Protein AF-A0A972VEI9-F1 (afdb_monomer_lite)

Sequence (506 aa):
SELLLMDREGKTKSLYRLPEAWVKAGVTLHEPRPIRSRARERVIPTRRDEAQDTGRLILTDAYTGRRMEGVQQGEIKKLLVLEVLPMPVHYTGGMDPISYSGTFTLERVLGTIPVEADGSAYMELPALRSFFFVALDKDDNSVKRMQSFLSVMPGETTSCVGCHEHRTYAVKNTNQPTPLALMREPSRVTPIPGIPEVFDFPRDIQPILDKHCVTCHNYDKYEGQVILTGDRGPLFSHSYYTLTALQQIVDGRDQPISNRAPKSIGAVSSPLMHKVLTHHNDVSLSPEETNMIRYWIEAGAAYPGTYGALGSGMIGGYYENSQVLKDTTWPESKKAADAVKRRCAGCHTGERILPKTLSDERQVSFWRPDMRDPRLRLARHAVFNLTRPDKSLMLLAPLAKAAGGYGLCKLTDQAGHERPVFSDRNDPDYQAIWALCHAGQLCLDKIKRFDMPGFQPPKGYVHEMQRYGILPKESSQNQPLALDSYALDQAYWKSLWHQPSQSQHH

Radius of gyration: 27.99 Å; chains: 1; bounding box: 64×59×87 Å

pLDDT: mean 92.89, std 8.74, range [33.94, 98.81]

Structure (mmCIF, N/CA/C/O backbone):
data_AF-A0A972VEI9-F1
#
_entry.id   AF-A0A972VEI9-F1
#
loop_
_atom_site.group_PDB
_atom_site.id
_atom_site.type_symbol
_atom_site.label_atom_id
_atom_site.label_alt_id
_atom_site.label_comp_id
_atom_site.label_asym_id
_atom_site.label_entity_id
_atom_site.label_seq_id
_atom_site.pdbx_PDB_ins_code
_atom_site.Cartn_x
_atom_site.Cartn_y
_atom_site.Cartn_z
_atom_site.occupancy
_atom_site.B_iso_or_equiv
_atom_site.auth_seq_id
_atom_site.auth_comp_id
_atom_site.auth_asym_id
_atom_site.auth_atom_id
_atom_site.pdbx_PDB_model_num
ATOM 1 N N . SER A 1 1 ? 26.132 -17.228 33.884 1.00 83.25 1 SER A N 1
ATOM 2 C CA . SER A 1 1 ? 25.109 -16.183 34.099 1.00 83.25 1 SER A CA 1
ATOM 3 C C . SER A 1 1 ? 24.676 -16.207 35.567 1.00 83.25 1 SER A C 1
ATOM 5 O O . SER A 1 1 ? 24.756 -17.267 36.186 1.00 83.25 1 SER A O 1
ATOM 7 N N . GLU A 1 2 ? 24.335 -15.051 36.146 1.00 91.12 2 GLU A N 1
ATOM 8 C CA . GLU A 1 2 ? 24.049 -14.861 37.579 1.00 91.12 2 GLU A CA 1
ATOM 9 C C . GLU A 1 2 ? 22.729 -14.120 37.801 1.00 91.12 2 GLU A C 1
ATOM 11 O O . GLU 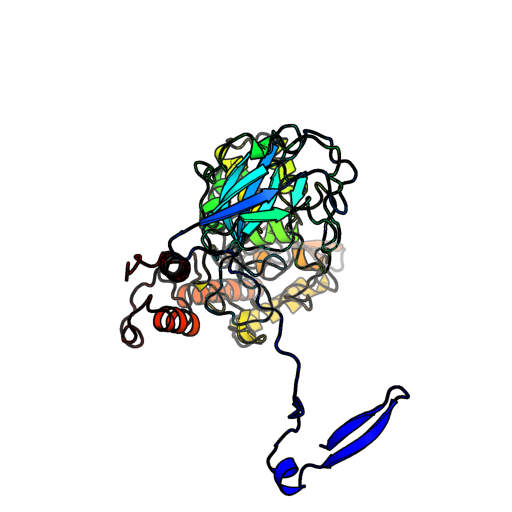A 1 2 ? 22.364 -13.244 37.021 1.00 91.12 2 GLU A O 1
ATOM 16 N N . LEU A 1 3 ? 22.044 -14.445 38.897 1.00 92.31 3 LEU A N 1
ATOM 17 C CA . LEU A 1 3 ? 20.929 -13.678 39.432 1.00 92.31 3 LEU A CA 1
ATOM 18 C C . LEU A 1 3 ? 21.483 -12.731 40.484 1.00 92.31 3 LEU A C 1
ATOM 20 O O . LEU A 1 3 ? 22.049 -13.172 41.484 1.00 92.31 3 LEU A O 1
ATOM 24 N N . LEU A 1 4 ? 21.290 -11.437 40.266 1.00 93.25 4 LEU A N 1
ATOM 25 C CA . LEU A 1 4 ? 21.771 -10.390 41.152 1.00 93.25 4 LEU A CA 1
ATOM 26 C C . LEU A 1 4 ? 20.596 -9.755 41.900 1.00 93.25 4 LEU A C 1
ATOM 28 O O . LEU A 1 4 ? 19.559 -9.451 41.313 1.00 93.25 4 LEU A O 1
ATOM 32 N N . LEU A 1 5 ? 20.776 -9.522 43.195 1.00 93.12 5 LEU A N 1
ATOM 33 C CA . LEU A 1 5 ? 20.007 -8.551 43.961 1.00 93.12 5 LEU A CA 1
ATOM 34 C C . LEU A 1 5 ? 20.697 -7.199 43.815 1.00 93.12 5 LEU A C 1
ATOM 36 O O . LEU A 1 5 ? 21.897 -7.122 44.059 1.00 93.12 5 LEU A O 1
ATOM 40 N N . MET A 1 6 ? 19.959 -6.157 43.449 1.00 95.50 6 MET A N 1
ATOM 41 C CA . MET A 1 6 ? 20.470 -4.789 43.358 1.00 95.50 6 MET A CA 1
ATOM 42 C C . MET A 1 6 ? 19.721 -3.904 44.352 1.00 95.50 6 MET A C 1
ATOM 44 O O . MET A 1 6 ? 18.490 -3.967 44.415 1.00 95.50 6 MET A O 1
ATOM 48 N N . ASP A 1 7 ? 20.450 -3.115 45.137 1.00 95.19 7 ASP A N 1
ATOM 49 C CA . ASP A 1 7 ? 19.863 -2.092 46.005 1.00 95.19 7 ASP A CA 1
ATOM 50 C C . ASP A 1 7 ? 19.657 -0.755 45.268 1.00 95.19 7 ASP A C 1
ATOM 52 O O . ASP A 1 7 ? 19.863 -0.647 44.056 1.00 95.19 7 ASP A O 1
ATOM 56 N N . ARG A 1 8 ? 19.156 0.261 45.981 1.00 94.75 8 ARG A N 1
ATOM 57 C CA . ARG A 1 8 ? 18.800 1.562 45.385 1.00 94.75 8 ARG A CA 1
ATOM 58 C C . ARG A 1 8 ? 20.029 2.381 44.998 1.00 94.75 8 ARG A C 1
ATOM 60 O O . ARG A 1 8 ? 19.926 3.261 44.150 1.00 94.75 8 ARG A O 1
ATOM 67 N N . GLU A 1 9 ? 21.170 2.069 45.592 1.00 95.94 9 GLU A N 1
ATOM 68 C CA . GLU A 1 9 ? 22.471 2.684 45.359 1.00 95.94 9 GLU A CA 1
ATOM 69 C C . GLU A 1 9 ? 23.214 2.010 44.190 1.00 95.94 9 GLU A C 1
ATOM 71 O O . GLU A 1 9 ? 24.319 2.417 43.832 1.00 95.94 9 GLU A O 1
ATOM 76 N N . GLY A 1 10 ? 22.606 0.987 43.575 1.00 95.38 10 GLY A N 1
ATOM 77 C CA . GLY A 1 10 ? 23.171 0.246 42.449 1.00 95.38 10 GLY A CA 1
ATOM 78 C C . GLY A 1 10 ? 24.201 -0.806 42.860 1.00 95.38 10 GLY A C 1
ATOM 79 O O . GLY A 1 10 ? 24.853 -1.398 41.998 1.00 95.38 10 GLY A O 1
ATOM 80 N N . LYS A 1 11 ? 24.359 -1.080 44.158 1.00 96.25 11 LYS A N 1
ATOM 81 C CA . LYS A 1 11 ? 25.235 -2.145 44.637 1.00 96.25 11 LYS A CA 1
ATOM 82 C C . LYS A 1 11 ? 24.536 -3.486 44.455 1.00 96.25 11 LYS A C 1
ATOM 84 O O . LYS A 1 11 ? 23.348 -3.657 44.728 1.00 96.25 11 LYS A O 1
ATOM 89 N N . THR A 1 12 ? 25.301 -4.458 43.968 1.00 96.56 12 THR A N 1
ATOM 90 C CA . THR A 1 12 ? 24.784 -5.777 43.613 1.00 96.56 12 THR A CA 1
ATOM 91 C C . THR A 1 12 ? 25.310 -6.870 44.538 1.00 96.56 12 THR A C 1
ATOM 93 O O . THR A 1 12 ? 26.427 -6.809 45.054 1.00 96.56 12 THR A O 1
ATOM 96 N N . LYS A 1 13 ? 24.487 -7.898 44.753 1.00 95.38 13 LYS A N 1
ATOM 97 C CA . LYS A 1 13 ? 24.832 -9.138 45.451 1.00 95.38 13 LYS A CA 1
ATOM 98 C C . LYS A 1 13 ? 24.374 -10.323 44.611 1.00 95.38 13 LYS A C 1
ATOM 100 O O . LYS A 1 13 ? 23.192 -10.425 44.293 1.00 95.38 13 LYS A O 1
ATOM 105 N N . SER A 1 14 ? 25.285 -11.240 44.295 1.00 94.19 14 SER A N 1
ATOM 106 C CA . SER A 1 14 ? 24.921 -12.496 43.631 1.00 94.19 14 SER A CA 1
ATOM 107 C C . SER A 1 14 ? 24.053 -13.347 44.565 1.00 94.19 14 SER A C 1
ATOM 109 O O . SER A 1 14 ? 24.442 -13.636 45.698 1.00 94.19 14 SER A O 1
ATOM 111 N N . LEU A 1 15 ? 22.846 -13.684 44.110 1.00 92.69 15 LEU A N 1
ATOM 112 C CA . LEU A 1 15 ? 21.908 -14.582 44.787 1.00 92.69 15 LEU A CA 1
ATOM 113 C C . LEU A 1 15 ? 22.073 -16.022 44.309 1.00 92.69 15 LEU A C 1
ATOM 115 O O . LEU A 1 15 ? 21.895 -16.956 45.085 1.00 92.69 15 LEU A O 1
ATOM 119 N N . TYR A 1 16 ? 22.384 -16.197 43.027 1.00 92.94 16 TYR A N 1
ATOM 120 C CA . TYR A 1 16 ? 22.565 -17.503 42.416 1.00 92.94 16 TYR A CA 1
ATOM 121 C C . TYR A 1 16 ? 23.446 -17.384 41.177 1.00 92.94 16 TYR A C 1
ATOM 123 O O . TYR A 1 16 ? 23.260 -16.490 40.354 1.00 92.94 16 TYR A O 1
ATOM 131 N N . ARG A 1 17 ? 24.377 -18.321 41.015 1.00 93.50 17 ARG A N 1
ATOM 132 C CA . ARG A 1 17 ? 25.217 -18.447 39.825 1.00 93.50 17 ARG A CA 1
ATOM 133 C C . ARG A 1 17 ? 24.886 -19.766 39.153 1.00 93.50 17 ARG A C 1
ATOM 135 O O . ARG A 1 17 ? 24.912 -20.805 39.808 1.00 93.50 17 ARG A O 1
ATOM 142 N N . LEU A 1 18 ? 24.590 -19.721 37.855 1.00 93.88 18 LEU A N 1
ATOM 143 C CA . LEU A 1 18 ? 24.361 -20.944 37.094 1.00 93.88 18 LEU A CA 1
ATOM 144 C C . LEU A 1 18 ? 25.608 -21.840 37.147 1.00 93.88 18 LEU A C 1
ATOM 146 O O . LEU A 1 18 ? 26.710 -21.336 36.902 1.00 93.88 18 LEU A O 1
ATOM 150 N N . PRO A 1 19 ? 25.448 -23.151 37.404 1.00 95.19 19 PRO A N 1
ATOM 151 C CA . PRO A 1 19 ? 26.536 -24.108 37.290 1.00 95.19 19 PRO A CA 1
ATOM 152 C C . PRO A 1 19 ? 27.166 -24.068 35.897 1.00 95.19 19 PRO A C 1
ATOM 154 O O . PRO A 1 19 ? 26.468 -23.932 34.891 1.00 95.19 19 PRO A O 1
ATOM 157 N N . GLU A 1 20 ? 28.483 -24.246 35.821 1.00 93.38 20 GLU A N 1
ATOM 158 C CA . GLU A 1 20 ? 29.219 -24.184 34.553 1.00 93.38 20 GLU A CA 1
ATOM 159 C C . GLU A 1 20 ? 28.702 -25.208 33.530 1.00 93.38 20 GLU A C 1
ATOM 161 O O . GLU A 1 20 ? 28.601 -24.901 32.346 1.00 93.38 20 GLU A O 1
ATOM 166 N N . ALA A 1 21 ? 28.287 -26.395 33.986 1.00 95.50 21 ALA A N 1
ATOM 167 C CA . ALA A 1 21 ? 27.677 -27.418 33.136 1.00 95.50 21 ALA A CA 1
ATOM 168 C C . ALA A 1 21 ? 26.393 -26.926 32.443 1.00 95.50 21 ALA A C 1
ATOM 170 O O . ALA A 1 21 ? 26.164 -27.230 31.278 1.00 95.50 21 ALA A O 1
ATOM 171 N N . TRP A 1 22 ? 25.574 -26.132 33.135 1.00 94.94 22 TRP A N 1
ATOM 172 C CA . TRP A 1 22 ? 24.326 -25.592 32.589 1.00 94.94 22 TRP A CA 1
ATOM 173 C C . TRP A 1 22 ? 24.589 -24.428 31.642 1.00 94.94 22 TRP A C 1
ATOM 175 O O . TRP A 1 22 ? 23.937 -24.318 30.609 1.00 94.94 22 TRP A O 1
ATOM 185 N N . VAL A 1 23 ? 25.600 -23.609 31.944 1.00 92.19 23 VAL A N 1
ATOM 186 C CA . VAL A 1 23 ? 26.087 -22.589 31.006 1.00 92.19 23 VAL A CA 1
ATOM 187 C C . VAL A 1 23 ? 26.595 -23.249 29.720 1.00 92.19 23 VAL A C 1
ATOM 189 O O . VAL A 1 23 ? 26.220 -22.817 28.634 1.00 92.19 23 VAL A O 1
ATOM 192 N N . LYS A 1 24 ? 27.379 -24.332 29.826 1.00 94.56 24 LYS A N 1
ATOM 193 C CA . LYS A 1 24 ? 27.839 -25.128 28.672 1.00 94.56 24 LYS A CA 1
ATOM 194 C C . LYS A 1 24 ? 26.681 -25.765 27.898 1.00 94.56 24 LYS A C 1
ATOM 196 O O . LYS A 1 24 ? 26.766 -25.877 26.683 1.00 94.56 24 LYS A O 1
ATOM 201 N N . ALA A 1 25 ? 25.597 -26.127 28.582 1.00 94.94 25 ALA A N 1
ATOM 202 C CA . ALA A 1 25 ? 24.368 -26.632 27.970 1.00 94.94 25 ALA A CA 1
ATOM 203 C C . ALA A 1 25 ? 23.449 -25.528 27.398 1.00 94.94 25 ALA A C 1
ATOM 205 O O . ALA A 1 25 ? 22.348 -25.831 26.948 1.00 94.94 25 ALA A O 1
ATOM 206 N N . GLY A 1 26 ? 23.865 -24.255 27.422 1.00 94.00 26 GLY A N 1
ATOM 207 C CA . GLY A 1 26 ? 23.098 -23.137 26.862 1.00 94.00 26 GLY A CA 1
ATOM 208 C C . GLY A 1 26 ? 21.939 -22.643 27.736 1.00 94.00 26 GLY A C 1
ATOM 209 O O . GLY A 1 26 ? 21.125 -21.847 27.275 1.00 94.00 26 GLY A O 1
ATOM 210 N N . VAL A 1 27 ? 21.852 -23.077 28.996 1.00 93.75 27 VAL A N 1
ATOM 211 C CA . VAL A 1 27 ? 20.811 -22.622 29.928 1.00 93.75 27 VAL A CA 1
ATOM 212 C C . VAL A 1 27 ? 21.042 -21.157 30.299 1.00 93.75 27 VAL A C 1
ATOM 214 O O . VAL A 1 27 ? 22.143 -20.756 30.689 1.00 93.75 27 VAL A O 1
ATOM 217 N N . THR A 1 28 ? 19.979 -20.357 30.237 1.00 91.31 28 THR A N 1
ATOM 218 C CA . THR A 1 28 ? 19.982 -18.938 30.607 1.00 91.31 28 THR A CA 1
ATOM 219 C C . THR A 1 28 ? 19.155 -18.711 31.870 1.00 91.31 28 THR A C 1
ATOM 221 O O . THR A 1 28 ? 18.115 -19.328 32.082 1.00 91.31 28 THR A O 1
ATOM 224 N N . LEU A 1 29 ? 19.613 -17.797 32.725 1.00 89.94 29 LEU A N 1
ATOM 225 C CA . LEU A 1 29 ? 18.896 -17.375 33.926 1.00 89.94 29 LEU A CA 1
ATOM 226 C C . LEU A 1 29 ? 18.226 -16.028 33.644 1.00 89.94 29 LEU A C 1
ATOM 228 O O . LEU A 1 29 ? 18.925 -15.046 33.397 1.00 89.94 29 LEU A O 1
ATOM 232 N N . HIS A 1 30 ? 16.896 -15.990 33.645 1.00 88.94 30 HIS A N 1
ATOM 233 C CA . HIS A 1 30 ? 16.098 -14.798 33.352 1.00 88.94 30 HIS A CA 1
ATOM 234 C C . HIS A 1 30 ? 14.796 -14.791 34.174 1.00 88.94 30 HIS A C 1
ATOM 236 O O . HIS A 1 30 ? 14.416 -15.808 34.746 1.00 88.94 30 HIS A O 1
ATOM 242 N N . GLU A 1 31 ? 14.153 -13.622 34.273 1.00 91.88 31 GLU A N 1
ATOM 243 C CA . GLU A 1 31 ? 12.843 -13.413 34.921 1.00 91.88 31 GLU A CA 1
ATOM 244 C C . GLU A 1 31 ? 12.694 -13.961 36.359 1.00 91.88 31 GLU A C 1
ATOM 246 O O . GLU A 1 31 ? 11.778 -14.737 36.644 1.00 91.88 31 GLU A O 1
ATOM 251 N N . PRO A 1 32 ? 13.543 -13.544 37.318 1.00 90.44 32 PRO A N 1
ATOM 252 C CA . PRO A 1 32 ? 13.407 -13.991 38.702 1.00 90.44 32 PRO A CA 1
ATOM 253 C C . PRO A 1 32 ? 12.041 -13.602 39.290 1.00 90.44 32 PRO A C 1
ATOM 255 O O . PRO A 1 32 ? 11.658 -12.430 39.299 1.00 90.44 32 PRO A O 1
ATOM 258 N N . ARG A 1 33 ? 11.315 -14.586 39.836 1.00 92.19 33 ARG A N 1
ATOM 259 C CA . ARG A 1 33 ? 10.029 -14.395 40.528 1.00 92.19 33 ARG A CA 1
ATOM 260 C C . ARG A 1 33 ? 10.173 -14.754 42.013 1.00 92.19 33 ARG A C 1
ATOM 262 O O . ARG A 1 33 ? 10.115 -15.932 42.357 1.00 92.19 33 ARG A O 1
ATOM 269 N N . PRO A 1 34 ? 10.362 -13.774 42.914 1.00 90.06 34 PRO A N 1
A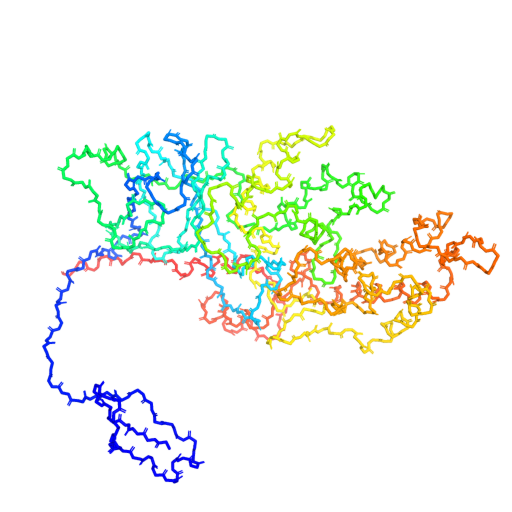TOM 270 C CA . PRO A 1 34 ? 10.412 -14.043 44.346 1.00 90.06 34 PRO A CA 1
ATOM 271 C C . PRO A 1 34 ? 9.097 -14.652 44.843 1.00 90.06 34 PRO A C 1
ATOM 273 O O . PRO A 1 34 ? 8.027 -14.079 44.628 1.00 90.06 34 PRO A O 1
ATOM 276 N N . ILE A 1 35 ? 9.178 -15.777 45.552 1.00 92.69 35 ILE A N 1
ATOM 277 C CA . ILE A 1 35 ? 8.026 -16.374 46.233 1.00 92.69 35 ILE A CA 1
ATOM 278 C C . ILE A 1 35 ? 7.851 -15.644 47.565 1.00 92.69 35 ILE A C 1
ATOM 280 O O . ILE A 1 35 ? 8.660 -15.790 48.477 1.00 92.69 35 ILE A O 1
ATOM 284 N N . ARG A 1 36 ? 6.810 -14.816 47.665 1.00 93.44 36 ARG A N 1
ATOM 285 C CA . ARG A 1 36 ? 6.462 -14.077 48.885 1.00 93.44 36 ARG A CA 1
ATOM 286 C C . ARG A 1 36 ? 4.957 -13.874 48.984 1.00 93.44 36 ARG A C 1
ATOM 288 O O . ARG A 1 36 ? 4.273 -13.820 47.961 1.00 93.44 36 ARG A O 1
ATOM 295 N N . SER A 1 37 ? 4.452 -13.706 50.203 1.00 94.25 37 SER A N 1
ATOM 296 C CA . SER A 1 37 ? 3.083 -13.235 50.403 1.00 94.25 37 SER A CA 1
ATOM 297 C C . SER A 1 37 ? 2.901 -11.850 49.768 1.00 94.25 37 SER A C 1
ATOM 299 O O . SER A 1 37 ? 3.822 -11.028 49.723 1.00 94.25 37 SER A O 1
ATOM 301 N N . ARG A 1 38 ? 1.706 -11.596 49.232 1.00 93.12 38 ARG A N 1
ATOM 302 C CA . ARG A 1 38 ? 1.324 -10.310 48.639 1.00 93.12 38 ARG A CA 1
ATOM 303 C C . ARG A 1 38 ? -0.138 -10.017 48.944 1.00 93.12 38 ARG A C 1
ATOM 305 O O . ARG A 1 38 ? -0.934 -10.947 49.059 1.00 93.12 38 ARG A O 1
ATOM 312 N N . ALA A 1 39 ? -0.486 -8.739 49.055 1.00 94.00 39 ALA A N 1
ATOM 313 C CA . ALA A 1 39 ? -1.885 -8.337 49.114 1.00 94.00 39 ALA A CA 1
ATOM 314 C C . ALA A 1 39 ? -2.590 -8.772 47.820 1.00 94.00 39 ALA A C 1
ATOM 316 O O . ALA A 1 39 ? -2.025 -8.635 46.732 1.00 94.00 39 ALA A O 1
ATOM 317 N N . ARG A 1 40 ? -3.806 -9.309 47.944 1.00 91.94 40 ARG A N 1
ATOM 318 C CA . ARG A 1 40 ? -4.640 -9.650 46.789 1.00 91.94 40 ARG A CA 1
ATOM 319 C C . ARG A 1 40 ? -4.978 -8.374 46.022 1.00 91.94 40 ARG A C 1
ATOM 321 O O . ARG A 1 40 ? -5.323 -7.363 46.632 1.00 91.94 40 ARG A O 1
ATOM 328 N N . GLU A 1 41 ? -4.880 -8.417 44.699 1.00 93.75 41 GLU A N 1
ATOM 329 C CA . GLU A 1 41 ? -5.237 -7.284 43.853 1.00 93.75 41 GLU A CA 1
ATOM 330 C C . GLU A 1 41 ? -6.717 -6.916 43.997 1.00 93.75 41 GLU A C 1
ATOM 332 O O . GLU A 1 41 ? -7.576 -7.765 44.260 1.00 93.75 41 GLU A O 1
ATOM 337 N N . ARG A 1 42 ? -7.025 -5.632 43.789 1.00 94.94 42 ARG A N 1
ATOM 338 C CA . ARG A 1 42 ? -8.407 -5.158 43.725 1.00 94.94 42 ARG A CA 1
ATOM 339 C C . ARG A 1 42 ? -9.120 -5.843 42.558 1.00 94.94 42 ARG A C 1
ATOM 341 O O . ARG A 1 42 ? -8.687 -5.723 41.415 1.00 94.94 42 ARG A O 1
ATOM 348 N N . VAL A 1 43 ? -10.241 -6.500 42.843 1.00 92.75 43 VAL A N 1
ATOM 349 C CA . VAL A 1 43 ? -11.127 -7.048 41.809 1.00 92.75 43 VAL A CA 1
ATOM 350 C C . VAL A 1 43 ? -11.917 -5.896 41.186 1.00 92.75 43 VAL A C 1
ATOM 352 O O . VAL A 1 43 ? -12.605 -5.157 41.892 1.00 92.75 43 VAL A O 1
ATOM 355 N N . ILE A 1 44 ? -11.784 -5.714 39.873 1.00 93.06 44 ILE A N 1
ATOM 356 C CA . ILE A 1 44 ? -12.531 -4.715 39.101 1.00 93.06 44 ILE A CA 1
ATOM 357 C C . ILE A 1 44 ? -13.780 -5.405 38.527 1.00 93.06 44 ILE A C 1
ATOM 359 O O . ILE A 1 44 ? -13.626 -6.459 37.910 1.00 93.06 44 ILE A O 1
ATOM 363 N N . PRO A 1 45 ? -14.998 -4.857 38.714 1.00 91.38 45 PRO A N 1
ATOM 364 C CA . PRO A 1 45 ? -16.209 -5.418 38.117 1.00 91.38 45 PRO A CA 1
ATOM 365 C C . PRO A 1 45 ? -16.116 -5.496 36.590 1.00 91.38 45 PRO A C 1
ATOM 367 O O . PRO A 1 45 ? -15.581 -4.581 35.956 1.00 91.38 45 PRO A O 1
ATOM 370 N N . THR A 1 46 ? -16.661 -6.565 35.999 1.00 90.81 46 THR A N 1
ATOM 371 C CA . THR A 1 46 ? -16.753 -6.672 34.538 1.00 90.81 46 THR A CA 1
ATOM 372 C C . THR A 1 46 ? -17.667 -5.580 33.984 1.00 90.81 46 THR A C 1
ATOM 374 O O . THR A 1 46 ? -18.691 -5.246 34.576 1.00 90.81 46 THR A O 1
ATOM 377 N N . ARG A 1 47 ? -17.273 -5.014 32.844 1.00 90.25 47 ARG A N 1
ATOM 378 C CA . ARG A 1 47 ? -18.076 -4.070 32.048 1.00 90.25 47 ARG A CA 1
ATOM 379 C C . ARG A 1 47 ? -18.462 -4.671 30.697 1.00 90.25 47 ARG A C 1
ATOM 381 O O . ARG A 1 47 ? -18.705 -3.939 29.749 1.00 90.25 47 ARG A O 1
ATOM 388 N N . ARG A 1 48 ? -18.395 -5.998 30.602 1.00 93.88 48 ARG A N 1
ATOM 389 C CA . ARG A 1 48 ? -18.572 -6.763 29.373 1.00 93.88 48 ARG A CA 1
ATOM 390 C C . ARG A 1 48 ? -19.805 -7.636 29.513 1.00 93.88 48 ARG A C 1
ATOM 392 O O . ARG A 1 48 ? -19.987 -8.245 30.567 1.00 93.88 48 ARG A O 1
ATOM 399 N N . ASP A 1 49 ? -20.575 -7.711 28.444 1.00 94.44 49 ASP A N 1
ATOM 400 C CA . ASP A 1 49 ? -21.674 -8.648 28.259 1.00 94.44 49 ASP A CA 1
ATOM 401 C C . ASP A 1 49 ? -21.371 -9.484 27.010 1.00 94.44 49 ASP A C 1
ATOM 403 O O . ASP A 1 49 ? -21.479 -9.004 25.883 1.00 94.44 49 ASP A O 1
ATOM 407 N N . GLU A 1 50 ? -20.924 -10.725 27.218 1.00 93.50 50 GLU A N 1
ATOM 408 C CA . GLU A 1 50 ? -20.494 -11.630 26.142 1.00 93.50 50 GLU A CA 1
ATOM 409 C C . GLU A 1 50 ? -21.644 -12.077 25.228 1.00 93.50 50 GLU A C 1
ATOM 411 O O . GLU A 1 50 ? -21.378 -12.582 24.135 1.00 93.50 50 GLU A O 1
ATOM 416 N N . ALA A 1 51 ? -22.899 -11.846 25.635 1.00 94.88 51 ALA A N 1
ATOM 417 C CA . ALA A 1 51 ? -24.082 -12.079 24.813 1.00 94.88 51 ALA A CA 1
ATOM 418 C C . ALA A 1 51 ? -24.315 -10.974 23.761 1.00 94.88 51 ALA A C 1
ATOM 420 O O . ALA A 1 51 ? -25.193 -11.116 22.912 1.00 94.88 51 ALA A O 1
ATOM 421 N N . GLN A 1 52 ? -23.543 -9.882 23.789 1.00 95.50 52 GLN A N 1
ATOM 422 C CA . GLN A 1 52 ? -23.578 -8.839 22.760 1.00 95.50 52 GLN A CA 1
ATOM 423 C C . GLN A 1 52 ? -22.538 -9.109 21.665 1.00 95.50 52 GLN A C 1
ATOM 425 O O . GLN A 1 52 ? -21.458 -9.636 21.923 1.00 95.50 52 GLN A O 1
ATOM 430 N N . ASP A 1 53 ? -22.826 -8.695 20.434 1.00 95.50 53 ASP A N 1
ATOM 431 C CA . ASP A 1 53 ? -21.902 -8.723 19.288 1.00 95.50 53 ASP A CA 1
ATOM 432 C C . ASP A 1 53 ? -21.169 -7.388 19.065 1.00 95.50 53 ASP A C 1
ATOM 434 O O . ASP A 1 53 ? -20.215 -7.297 18.286 1.00 95.50 53 ASP A O 1
ATOM 438 N N . THR A 1 54 ? -21.589 -6.344 19.776 1.00 97.31 54 THR A N 1
ATOM 439 C CA . THR A 1 54 ? -21.094 -4.974 19.640 1.00 97.31 54 THR A CA 1
ATOM 440 C C . THR A 1 54 ? -20.689 -4.382 20.986 1.00 97.31 54 THR A C 1
ATOM 442 O O . THR A 1 54 ? -21.043 -4.883 22.053 1.00 97.31 54 THR A O 1
ATOM 445 N N . GLY A 1 55 ? -19.926 -3.296 20.929 1.00 97.38 55 GLY A N 1
ATOM 446 C CA . GLY A 1 55 ? -19.740 -2.359 22.028 1.00 97.38 55 GLY A CA 1
ATOM 447 C C . GLY A 1 55 ? -20.000 -0.931 21.549 1.00 97.38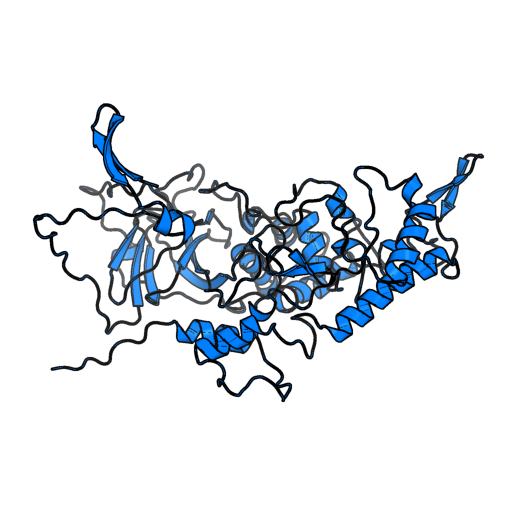 55 GLY A C 1
ATOM 448 O O . GLY A 1 55 ? -20.228 -0.679 20.364 1.00 97.38 55 GLY A O 1
ATOM 449 N N . ARG A 1 56 ? -19.962 0.026 22.471 1.00 97.69 56 ARG A N 1
ATOM 450 C CA . ARG A 1 56 ? -20.280 1.431 22.214 1.00 97.69 56 ARG A CA 1
ATOM 451 C C . ARG A 1 56 ? -19.091 2.326 22.530 1.00 97.69 56 ARG A C 1
ATOM 453 O O . ARG A 1 56 ? -18.411 2.145 23.542 1.00 97.69 56 ARG A O 1
ATOM 460 N N . LEU A 1 57 ? -18.865 3.314 21.673 1.00 97.06 57 LEU A N 1
ATOM 461 C CA . LEU A 1 57 ? -17.807 4.308 21.817 1.00 97.06 57 LEU A CA 1
ATOM 462 C C . LEU A 1 57 ? -18.401 5.717 21.809 1.00 97.06 57 LEU A C 1
ATOM 464 O O . LEU A 1 57 ? -19.182 6.069 20.924 1.00 97.06 57 LEU A O 1
ATOM 468 N N . ILE A 1 58 ? -17.987 6.528 22.779 1.00 96.06 58 ILE A N 1
ATOM 469 C CA . ILE A 1 58 ? -18.337 7.946 22.876 1.00 96.06 58 ILE A CA 1
ATOM 470 C C . ILE A 1 58 ? -17.079 8.782 22.635 1.00 96.06 58 ILE A C 1
ATOM 472 O O . ILE A 1 58 ? -16.096 8.648 23.359 1.00 96.06 58 ILE A O 1
ATOM 476 N N . LEU A 1 59 ? -17.127 9.677 21.657 1.00 94.88 59 LEU A N 1
ATOM 477 C CA . LEU A 1 59 ? -16.179 10.773 21.489 1.00 94.88 59 LEU A CA 1
ATOM 478 C C . LEU A 1 59 ? -16.825 12.032 22.061 1.00 94.88 59 LEU A C 1
ATOM 480 O O . LEU A 1 59 ? -17.862 12.468 21.565 1.00 94.88 59 LEU A O 1
ATOM 484 N N . THR A 1 60 ? -16.232 12.597 23.113 1.00 93.25 60 THR A N 1
ATOM 485 C CA . THR A 1 60 ? -16.817 13.766 23.791 1.00 93.25 60 THR A CA 1
ATOM 486 C C . THR A 1 60 ? -16.722 15.030 22.936 1.00 93.25 60 THR A C 1
ATOM 488 O O . THR A 1 60 ? -17.718 15.725 22.790 1.00 93.25 60 THR A O 1
ATOM 491 N N . ASP A 1 61 ? -15.545 15.320 22.376 1.00 92.75 61 ASP A N 1
ATOM 492 C CA . ASP A 1 61 ? -15.295 16.510 21.557 1.00 92.75 61 ASP A CA 1
ATOM 493 C C . ASP A 1 61 ? -14.146 16.264 20.560 1.00 92.75 61 ASP A C 1
ATOM 495 O O . ASP A 1 61 ? -12.972 16.197 20.933 1.00 92.75 61 ASP A O 1
ATOM 499 N N . ALA A 1 62 ? -14.474 16.174 19.269 1.00 94.06 62 ALA A N 1
ATOM 500 C CA . ALA A 1 62 ? -13.518 15.977 18.179 1.00 94.06 62 ALA A CA 1
ATOM 501 C C . ALA A 1 62 ? -12.489 17.115 18.014 1.00 94.06 62 ALA A C 1
ATOM 503 O O . ALA A 1 62 ? -11.475 16.921 17.343 1.00 94.06 62 ALA A O 1
ATOM 504 N N . TYR A 1 63 ? -12.716 18.289 18.610 1.00 93.06 63 TYR A N 1
ATOM 505 C CA . TYR A 1 63 ? -11.822 19.449 18.530 1.00 93.06 63 TYR A CA 1
ATOM 506 C C . TYR A 1 63 ? -10.836 19.522 19.699 1.00 93.06 63 TYR A C 1
ATOM 508 O O . TYR A 1 63 ? -9.839 20.247 19.635 1.00 93.06 63 TYR A O 1
ATOM 516 N N . THR A 1 64 ? -11.058 18.728 20.747 1.00 90.00 64 THR A N 1
ATOM 517 C CA . THR A 1 64 ? -10.094 18.539 21.828 1.00 90.00 64 THR A CA 1
ATOM 518 C C . THR A 1 64 ? -9.060 17.495 21.410 1.00 90.00 64 THR A C 1
ATOM 520 O O . THR A 1 64 ? -9.396 16.420 20.930 1.00 90.00 64 THR A O 1
ATOM 523 N N . GLY A 1 65 ? -7.767 17.767 21.589 1.00 88.00 65 GLY A N 1
ATOM 524 C CA . GLY A 1 65 ? -6.736 16.802 21.208 1.00 88.00 65 GLY A CA 1
ATOM 525 C C . GLY A 1 65 ? -5.353 17.408 21.061 1.00 88.00 65 GLY A C 1
ATOM 526 O O . GLY A 1 65 ? -5.120 18.574 21.373 1.00 88.00 65 GLY A O 1
ATOM 527 N N . ARG A 1 66 ? -4.405 16.603 20.578 1.00 88.81 66 ARG A N 1
ATOM 528 C CA . ARG A 1 66 ? -3.047 17.074 20.280 1.00 88.81 66 ARG A CA 1
ATOM 529 C C . ARG A 1 66 ? -2.910 17.405 18.802 1.00 88.81 66 ARG A C 1
ATOM 531 O O . ARG A 1 66 ? -3.272 16.597 17.948 1.00 88.81 66 ARG A O 1
ATOM 538 N N . ARG A 1 67 ? -2.234 18.516 18.508 1.00 90.88 67 ARG A N 1
ATOM 539 C CA . ARG A 1 67 ? -2.025 19.022 17.147 1.00 90.88 67 ARG A CA 1
ATOM 540 C C . ARG A 1 67 ? -3.339 19.190 16.383 1.00 90.88 67 ARG A C 1
ATOM 542 O O . ARG A 1 67 ? -3.580 18.477 15.408 1.00 90.88 67 ARG A O 1
ATOM 549 N N . MET A 1 68 ? -4.207 20.044 16.911 1.00 91.94 68 MET A N 1
ATOM 550 C CA . MET A 1 68 ? -5.511 20.396 16.332 1.00 91.94 68 MET A CA 1
ATOM 551 C C . MET A 1 68 ? -5.540 21.864 15.875 1.00 91.94 68 MET A C 1
ATOM 553 O O . MET A 1 68 ? -6.604 22.416 15.618 1.00 91.94 68 MET A O 1
ATOM 557 N N . GLU A 1 69 ? -4.375 22.517 15.786 1.00 92.94 69 GLU A N 1
ATOM 558 C CA . GLU A 1 69 ? -4.270 23.915 15.378 1.00 92.94 69 GLU A CA 1
ATOM 559 C C . GLU A 1 69 ? -4.857 24.103 13.970 1.00 92.94 69 GLU A C 1
ATOM 561 O O . GLU A 1 69 ? -4.560 23.339 13.052 1.00 92.94 69 GLU A O 1
ATOM 566 N N . GLY A 1 70 ? -5.697 25.127 13.805 1.00 93.12 70 GLY A N 1
ATOM 567 C CA . GLY A 1 70 ? -6.326 25.459 12.524 1.00 93.12 70 GLY A CA 1
ATOM 568 C C . GLY A 1 70 ? -7.592 24.667 12.178 1.00 93.12 70 GLY A C 1
ATOM 569 O O . GLY A 1 70 ? -8.214 24.994 11.171 1.00 93.12 70 GLY A O 1
ATOM 570 N N . VAL A 1 71 ? -8.001 23.685 12.991 1.00 96.06 71 VAL A N 1
ATOM 571 C CA . VAL A 1 71 ? -9.305 23.017 12.832 1.00 96.06 71 VAL A CA 1
ATOM 572 C C . VAL A 1 71 ? -10.397 23.897 13.430 1.00 96.06 71 VAL A C 1
ATOM 574 O O . VAL A 1 71 ? -10.319 24.285 14.597 1.00 96.06 71 VAL A O 1
ATOM 577 N N . GLN A 1 72 ? -11.410 24.228 12.634 1.00 95.12 72 GLN A N 1
ATOM 578 C CA . GLN A 1 72 ? -12.503 25.097 13.064 1.00 95.12 72 GLN A CA 1
ATOM 579 C C . GLN A 1 72 ? -13.620 24.294 13.729 1.00 95.12 72 GLN A C 1
ATOM 581 O O . GLN A 1 72 ? -13.974 23.210 13.274 1.00 95.12 72 GLN A O 1
ATOM 586 N N . GLN A 1 73 ? -14.228 24.850 14.779 1.00 94.25 73 GLN A N 1
ATOM 587 C CA . GLN A 1 73 ? -15.443 24.282 15.369 1.00 94.25 73 GLN A CA 1
ATOM 588 C C . GLN A 1 73 ? -16.534 24.113 14.302 1.00 94.25 73 GLN A C 1
ATOM 590 O O . GLN A 1 73 ? -16.767 24.999 13.479 1.00 94.25 73 GLN A O 1
ATOM 595 N N . GLY A 1 74 ? -17.184 22.953 14.304 1.00 94.88 74 GLY A N 1
ATOM 596 C CA . GLY A 1 74 ? -18.165 22.560 13.294 1.00 94.88 74 GLY A CA 1
ATOM 597 C C . GLY A 1 74 ? -17.592 22.114 11.939 1.00 94.88 74 GLY A C 1
ATOM 598 O O . GLY A 1 74 ? -18.386 21.744 11.075 1.00 94.88 74 GLY A O 1
ATOM 599 N N . GLU A 1 75 ? -16.275 22.120 11.715 1.00 97.38 75 GLU A N 1
ATOM 600 C CA . GLU A 1 75 ? -15.656 21.644 10.467 1.00 97.38 75 GLU A CA 1
ATOM 601 C C . GLU A 1 75 ? -15.830 20.133 10.259 1.00 97.38 75 GLU A C 1
ATOM 603 O O . GLU A 1 75 ? -16.165 19.696 9.159 1.00 97.38 75 GLU A O 1
ATOM 608 N N . ILE A 1 76 ? -15.638 19.341 11.316 1.00 98.19 76 ILE A N 1
ATOM 609 C CA . ILE A 1 76 ? -15.735 17.879 11.290 1.00 98.19 76 ILE A CA 1
ATOM 610 C C . ILE A 1 76 ? -17.214 17.483 11.283 1.00 98.19 76 ILE A C 1
ATOM 612 O O . ILE A 1 76 ? -17.958 17.832 12.198 1.00 98.19 76 ILE A O 1
ATOM 616 N N . LYS A 1 77 ? -17.635 16.744 10.251 1.00 98.44 77 LYS A N 1
ATOM 617 C CA . LYS A 1 77 ? -19.031 16.313 10.046 1.00 98.44 77 LYS A CA 1
ATOM 618 C C . LYS A 1 77 ? -19.254 14.827 10.257 1.00 98.44 77 LYS A C 1
ATOM 620 O O . LYS A 1 77 ? -20.364 14.408 10.576 1.00 98.44 77 LYS A O 1
ATOM 625 N N . LYS A 1 78 ? -18.219 14.020 10.043 1.00 98.19 78 LYS A N 1
ATOM 626 C CA . LYS A 1 78 ? -18.301 12.564 10.146 1.00 98.19 78 LYS A CA 1
ATOM 627 C C . LYS A 1 78 ? -16.942 11.954 10.459 1.00 98.19 78 LYS A C 1
ATOM 629 O O . LYS A 1 78 ? -15.903 12.562 10.215 1.00 98.19 78 LYS A O 1
ATOM 634 N N . LEU A 1 79 ? -16.961 10.745 10.999 1.00 98.56 79 LEU A N 1
ATOM 635 C CA . LEU A 1 79 ? -15.795 9.892 11.179 1.00 98.56 79 LEU A CA 1
ATOM 636 C C . LEU A 1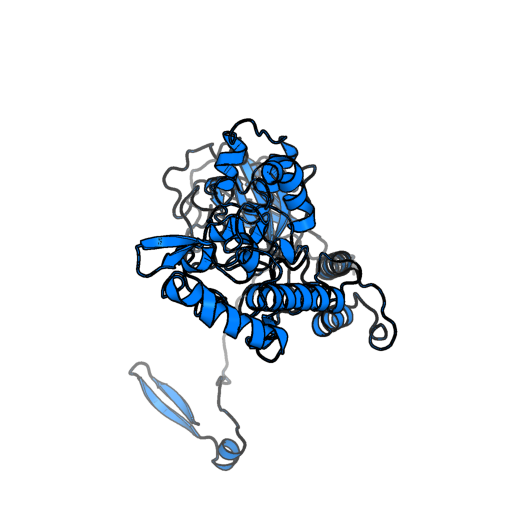 79 ? -15.863 8.766 10.150 1.00 98.56 79 LEU A C 1
ATOM 638 O O . LEU A 1 79 ? -16.837 8.017 10.133 1.00 98.56 79 LEU A O 1
ATOM 642 N N . LEU A 1 80 ? -14.834 8.632 9.317 1.00 98.69 80 LEU A N 1
ATOM 643 C CA . LEU A 1 80 ? -14.584 7.416 8.549 1.00 98.69 80 LEU A CA 1
ATOM 644 C C . LEU A 1 80 ? -14.101 6.333 9.512 1.00 98.69 80 LEU A C 1
ATOM 646 O O . LEU A 1 80 ? -13.119 6.545 10.225 1.00 98.69 80 LEU A O 1
ATOM 650 N N . VAL A 1 81 ? -14.788 5.196 9.526 1.00 98.62 81 VAL A N 1
ATOM 651 C CA . VAL A 1 81 ? -14.466 4.041 10.363 1.00 98.62 81 VAL A CA 1
ATOM 652 C C . VAL A 1 81 ? -13.684 3.039 9.527 1.00 98.62 81 VAL A C 1
ATOM 654 O O . VAL A 1 81 ? -14.213 2.458 8.575 1.00 98.62 81 VAL A O 1
ATOM 657 N N . LEU A 1 82 ? -12.423 2.841 9.900 1.00 98.56 82 LEU A N 1
ATOM 658 C CA . LEU A 1 82 ? -11.516 1.893 9.268 1.00 98.56 82 LEU A CA 1
ATOM 659 C C . LEU A 1 82 ? -11.140 0.803 10.268 1.00 98.56 82 LEU A C 1
ATOM 661 O O . LEU A 1 82 ? -10.977 1.068 11.459 1.00 98.56 82 LEU A O 1
ATOM 665 N N . GLU A 1 83 ? -10.984 -0.422 9.787 1.00 98.25 83 GLU A N 1
ATOM 666 C CA . GLU A 1 83 ? -10.482 -1.550 10.567 1.00 98.25 83 GLU A CA 1
ATOM 667 C C . GLU A 1 83 ? -9.133 -2.011 10.021 1.00 98.25 83 GLU A C 1
ATOM 669 O O . GLU A 1 83 ? -8.989 -2.240 8.824 1.00 98.25 83 GLU A O 1
ATOM 674 N N . VAL A 1 84 ? -8.154 -2.207 10.902 1.00 97.12 84 VAL A N 1
ATOM 675 C CA . VAL A 1 84 ? -6.893 -2.863 10.537 1.00 97.12 84 VAL A CA 1
ATOM 676 C C . VAL A 1 84 ? -7.109 -4.372 10.536 1.00 97.12 84 VAL A C 1
ATOM 678 O O . VAL A 1 84 ? -7.491 -4.948 11.558 1.00 97.12 84 VAL A O 1
ATOM 681 N N . LEU A 1 85 ? -6.860 -5.020 9.398 1.00 97.69 85 LEU A N 1
ATOM 682 C CA . LEU A 1 85 ? -7.139 -6.441 9.229 1.00 97.69 85 LEU A CA 1
ATOM 683 C C . LEU A 1 85 ? -5.969 -7.305 9.706 1.00 97.69 85 LEU A C 1
ATOM 685 O O . LEU A 1 85 ? -4.825 -7.059 9.303 1.00 97.69 85 LEU A O 1
ATOM 689 N N . PRO A 1 86 ? -6.230 -8.352 10.510 1.00 95.88 86 PRO A N 1
ATOM 690 C CA . PRO A 1 86 ? -5.189 -9.260 10.958 1.00 95.88 86 PRO A CA 1
ATOM 691 C C . PRO A 1 86 ? -4.593 -9.988 9.757 1.00 95.88 86 PRO A C 1
ATOM 693 O O . PRO A 1 86 ? -5.302 -10.421 8.846 1.00 95.88 86 PRO A O 1
ATOM 696 N N . MET A 1 87 ? -3.271 -10.095 9.765 1.00 95.50 87 MET A N 1
ATOM 697 C CA . MET A 1 87 ? -2.515 -10.790 8.741 1.00 95.50 87 MET A CA 1
ATOM 698 C C . MET A 1 87 ? -2.269 -12.235 9.186 1.00 95.50 87 MET A C 1
ATOM 700 O O . MET A 1 87 ? -1.739 -12.426 10.282 1.00 95.50 87 MET A O 1
ATOM 704 N N . PRO A 1 88 ? -2.604 -13.247 8.365 1.00 95.19 88 PRO A N 1
ATOM 705 C CA . PRO A 1 88 ? -2.423 -14.644 8.752 1.00 95.19 88 PRO A CA 1
ATOM 706 C C . PRO A 1 88 ? -0.941 -15.021 8.878 1.00 95.19 88 PRO A C 1
ATOM 708 O O . PRO A 1 88 ? -0.560 -15.736 9.797 1.00 95.19 88 PRO A O 1
ATOM 711 N N . VAL A 1 89 ? -0.089 -14.514 7.982 1.00 93.75 89 VAL A N 1
ATOM 712 C CA . VAL A 1 89 ? 1.359 -14.761 7.974 1.00 93.75 89 VAL A CA 1
ATOM 713 C C . VAL A 1 89 ? 2.097 -13.591 7.332 1.00 93.75 89 VAL A C 1
ATOM 715 O O . VAL A 1 89 ? 1.635 -13.049 6.333 1.00 93.75 89 VAL A O 1
ATOM 718 N N . HIS A 1 90 ? 3.264 -13.245 7.877 1.00 91.56 90 HIS A N 1
ATOM 719 C CA . HIS A 1 90 ? 4.181 -12.256 7.314 1.00 91.56 90 HIS A CA 1
ATOM 720 C C . HIS A 1 90 ? 5.555 -12.901 7.080 1.00 91.56 90 HIS A C 1
ATOM 722 O O . HIS A 1 90 ? 6.065 -13.593 7.960 1.00 91.56 90 HIS A O 1
ATOM 728 N N . TYR A 1 91 ? 6.171 -12.677 5.914 1.00 90.69 91 TYR A N 1
ATOM 729 C CA . TYR A 1 91 ? 7.450 -13.313 5.547 1.00 90.69 91 TYR A CA 1
ATOM 730 C C . TYR A 1 91 ? 8.667 -12.403 5.691 1.00 90.69 91 TYR A C 1
ATOM 732 O O . TYR A 1 91 ? 9.797 -12.879 5.663 1.00 90.69 91 TYR A O 1
ATOM 740 N N . THR A 1 92 ? 8.472 -11.095 5.810 1.00 87.81 92 THR A N 1
ATOM 741 C CA . THR A 1 92 ? 9.559 -10.108 5.883 1.00 87.81 92 THR A CA 1
ATOM 742 C C . THR A 1 92 ? 9.344 -9.147 7.054 1.00 87.81 92 THR A C 1
ATOM 744 O O . THR A 1 92 ? 8.350 -9.240 7.765 1.00 87.81 92 THR A O 1
ATOM 747 N N . GLY A 1 93 ? 10.292 -8.252 7.311 1.00 85.31 93 GLY A N 1
ATOM 748 C CA . GLY A 1 93 ? 10.147 -7.139 8.249 1.00 85.31 93 GLY A CA 1
ATOM 749 C C . GLY A 1 93 ? 9.683 -5.839 7.585 1.00 85.31 93 GLY A C 1
ATOM 750 O O . GLY A 1 93 ? 9.715 -4.800 8.238 1.00 85.31 93 GLY A O 1
ATOM 751 N N . GLY A 1 94 ? 9.324 -5.869 6.297 1.00 86.00 94 GLY A N 1
ATOM 752 C CA . GLY A 1 94 ? 8.834 -4.705 5.555 1.00 86.00 94 GLY A CA 1
ATOM 753 C C . GLY A 1 94 ? 7.442 -4.918 4.976 1.00 86.00 94 GLY A C 1
ATOM 754 O O . GLY A 1 94 ? 6.732 -5.808 5.404 1.00 86.00 94 GLY A O 1
ATOM 755 N N . MET A 1 95 ? 7.036 -4.087 4.021 1.00 89.69 95 MET A N 1
ATOM 756 C CA . MET A 1 95 ? 5.648 -4.011 3.552 1.00 89.69 95 MET A CA 1
ATOM 757 C C . MET A 1 95 ? 5.367 -4.737 2.227 1.00 89.69 95 MET A C 1
ATOM 759 O O . MET A 1 95 ? 4.301 -4.549 1.649 1.00 89.69 95 MET A O 1
ATOM 763 N N . ASP A 1 96 ? 6.306 -5.496 1.667 1.00 87.12 96 ASP A N 1
ATOM 764 C CA . ASP A 1 96 ? 6.166 -6.007 0.304 1.00 87.12 96 ASP A CA 1
ATOM 765 C C . ASP A 1 96 ? 5.281 -7.264 0.191 1.00 87.12 96 ASP A C 1
ATOM 767 O O . ASP A 1 96 ? 5.408 -8.185 0.995 1.00 87.12 96 ASP A O 1
ATOM 771 N N . PRO A 1 97 ? 4.410 -7.357 -0.835 1.00 91.44 97 PRO A N 1
ATOM 772 C CA . PRO A 1 97 ? 4.106 -6.347 -1.850 1.00 91.44 97 PRO A CA 1
ATOM 773 C C . PRO A 1 97 ? 2.904 -5.452 -1.484 1.00 91.44 97 PRO A C 1
ATOM 775 O O . PRO A 1 97 ? 2.389 -4.781 -2.373 1.00 91.44 97 PRO A O 1
ATOM 778 N N . ILE A 1 98 ? 2.440 -5.443 -0.224 1.00 94.56 98 ILE A N 1
ATOM 779 C CA . ILE A 1 98 ? 1.272 -4.665 0.243 1.00 94.56 98 ILE A CA 1
ATOM 780 C C . ILE A 1 98 ? 1.381 -3.192 -0.142 1.00 94.56 98 ILE A C 1
ATOM 782 O O . ILE A 1 98 ? 0.403 -2.598 -0.582 1.00 94.56 98 ILE A O 1
ATOM 786 N N . SER A 1 99 ? 2.563 -2.594 -0.023 1.00 94.50 99 SER A N 1
ATOM 787 C CA . SER A 1 99 ? 2.813 -1.240 -0.513 1.00 94.50 99 SER A CA 1
ATOM 788 C C . SER A 1 99 ? 4.294 -1.021 -0.829 1.00 94.50 99 SER A C 1
ATOM 790 O O . SER A 1 99 ? 5.119 -1.921 -0.672 1.00 94.50 99 SER A O 1
ATOM 792 N N . TYR A 1 100 ? 4.653 0.185 -1.280 1.00 93.00 100 TYR A N 1
ATOM 793 C CA . TYR A 1 100 ? 6.049 0.612 -1.406 1.00 93.00 100 TYR A CA 1
ATOM 794 C C . TYR A 1 100 ? 6.358 1.710 -0.386 1.00 93.00 100 TYR A C 1
ATOM 796 O O . TYR A 1 100 ? 5.933 2.861 -0.541 1.00 93.00 100 TYR A O 1
ATOM 804 N N . SER A 1 101 ? 7.087 1.343 0.672 1.00 89.00 101 SER A N 1
ATOM 805 C CA . SER A 1 101 ? 7.392 2.207 1.818 1.00 89.00 101 SER A CA 1
ATOM 806 C C . SER A 1 101 ? 6.151 2.735 2.563 1.00 89.00 101 SER A C 1
ATOM 808 O O . SER A 1 101 ? 6.295 3.709 3.285 1.00 89.00 101 SER A O 1
ATOM 810 N N . GLY A 1 102 ? 4.952 2.165 2.384 1.00 90.81 102 GLY A N 1
ATOM 811 C CA . GLY A 1 102 ? 3.678 2.643 2.952 1.00 90.81 102 GLY A CA 1
ATOM 812 C C . GLY A 1 102 ? 3.124 1.734 4.059 1.00 90.81 102 GLY A C 1
ATOM 813 O O . GLY A 1 102 ? 3.848 1.358 4.979 1.00 90.81 102 GLY A O 1
ATOM 814 N N . THR A 1 103 ? 1.830 1.397 3.980 1.00 92.44 103 THR A N 1
ATOM 815 C CA . THR A 1 103 ? 1.163 0.484 4.929 1.00 92.44 103 THR A CA 1
ATOM 816 C C . THR A 1 103 ? 1.713 -0.949 4.881 1.00 92.44 103 THR A C 1
ATOM 818 O O . THR A 1 103 ? 2.085 -1.445 3.817 1.00 92.44 103 THR A O 1
ATOM 821 N N . PHE A 1 104 ? 1.711 -1.622 6.034 1.00 92.69 104 PHE A N 1
ATOM 822 C CA . PHE A 1 104 ? 2.077 -3.036 6.207 1.00 92.69 104 PHE A CA 1
ATOM 823 C C . PHE A 1 104 ? 0.856 -3.960 6.240 1.00 92.69 104 PHE A C 1
ATOM 825 O O . PHE A 1 104 ? 0.986 -5.174 6.126 1.00 92.69 104 PHE A O 1
ATOM 832 N N . THR A 1 105 ? -0.330 -3.394 6.435 1.00 94.12 105 THR A N 1
ATOM 833 C CA . THR A 1 105 ? -1.576 -4.129 6.641 1.00 94.12 105 THR A CA 1
ATOM 834 C C . THR A 1 105 ? -2.644 -3.631 5.686 1.00 94.12 105 THR A C 1
ATOM 836 O O . THR A 1 105 ? -2.631 -2.474 5.264 1.00 94.12 105 THR A O 1
ATOM 839 N N . LEU A 1 106 ? -3.601 -4.498 5.387 1.00 97.56 106 LEU A N 1
ATOM 840 C CA . LEU A 1 106 ? -4.828 -4.124 4.706 1.00 97.56 106 LEU A CA 1
ATOM 841 C C . LEU A 1 106 ? -5.770 -3.435 5.695 1.00 97.56 106 LEU A C 1
ATOM 843 O O . LEU A 1 106 ? -5.901 -3.855 6.849 1.00 97.56 106 LEU A O 1
ATOM 847 N N . GLU A 1 107 ? -6.419 -2.375 5.231 1.00 97.62 107 GLU A N 1
ATOM 848 C CA . GLU A 1 107 ? -7.408 -1.618 5.993 1.00 97.62 107 GLU A CA 1
ATOM 849 C C . GLU A 1 107 ? -8.785 -1.832 5.352 1.00 97.62 107 GLU A C 1
ATOM 851 O O . GLU A 1 107 ? -8.938 -1.706 4.134 1.00 97.62 107 GLU A O 1
ATOM 856 N N . ARG A 1 108 ? -9.785 -2.183 6.168 1.00 98.06 108 ARG A N 1
ATOM 857 C CA . ARG A 1 108 ? -11.180 -2.324 5.748 1.00 98.06 108 ARG A CA 1
ATOM 858 C C . ARG A 1 108 ? -11.931 -1.017 5.970 1.00 98.06 108 ARG A C 1
ATOM 860 O O . ARG A 1 108 ? -11.975 -0.532 7.099 1.00 98.06 108 ARG A O 1
ATOM 867 N N . VAL A 1 109 ? -12.598 -0.494 4.945 1.00 98.38 109 VAL A N 1
ATOM 868 C CA . VAL A 1 109 ? -13.572 0.597 5.082 1.00 98.38 109 VAL A CA 1
ATOM 869 C C . VAL A 1 109 ? -14.903 0.021 5.551 1.00 98.38 109 VAL A C 1
ATOM 871 O O . VAL A 1 109 ? -15.549 -0.720 4.816 1.00 98.38 109 VAL A O 1
ATOM 874 N N . LEU A 1 110 ? -15.337 0.364 6.767 1.00 98.19 110 LEU A N 1
ATOM 875 C CA . LEU A 1 110 ? -16.670 -0.023 7.246 1.00 98.19 110 LEU A CA 1
ATOM 876 C C . LEU A 1 110 ? -17.737 0.993 6.827 1.00 98.19 110 LEU A C 1
ATOM 878 O O . LEU A 1 110 ? -18.888 0.627 6.606 1.00 98.19 110 LEU A O 1
ATOM 882 N N . GLY A 1 111 ? -17.365 2.272 6.751 1.00 98.25 111 GLY A N 1
ATOM 883 C CA . GLY A 1 111 ? -18.282 3.357 6.425 1.00 98.25 111 GLY A CA 1
ATOM 884 C C . GLY A 1 111 ? -18.084 4.573 7.318 1.00 98.25 111 GLY A C 1
ATOM 885 O O . GLY A 1 111 ? -16.972 4.839 7.771 1.00 98.25 111 GLY A O 1
ATOM 886 N N . THR A 1 112 ? -19.152 5.326 7.571 1.00 98.56 112 THR A N 1
ATOM 887 C CA . THR A 1 112 ? -19.084 6.592 8.316 1.00 98.56 112 THR A CA 1
ATOM 888 C C . THR A 1 112 ? -20.040 6.658 9.504 1.00 98.56 112 THR A C 1
ATOM 890 O O . THR A 1 112 ? -21.054 5.959 9.553 1.00 98.56 112 THR A O 1
ATOM 893 N N . ILE A 1 113 ? -19.692 7.512 10.466 1.00 98.44 113 ILE A N 1
ATOM 894 C CA . ILE A 1 113 ? -20.481 7.868 11.651 1.00 98.44 113 ILE A CA 1
ATOM 895 C C . ILE A 1 113 ? -20.626 9.395 11.697 1.00 98.44 113 ILE A C 1
ATOM 897 O O . ILE A 1 113 ? -19.621 10.081 11.505 1.00 98.44 113 ILE A O 1
ATOM 901 N N . PRO A 1 114 ? -21.817 9.956 11.966 1.00 98.19 114 PRO A N 1
ATOM 902 C CA . PRO A 1 114 ? -21.992 11.403 12.074 1.00 98.19 114 PRO A CA 1
ATOM 903 C C . PRO A 1 114 ? -21.309 11.981 13.323 1.00 98.19 114 PRO A C 1
ATOM 905 O O . PRO A 1 114 ? -21.281 11.350 14.381 1.00 98.19 114 PRO A O 1
ATOM 908 N N . VAL A 1 115 ? -20.802 13.206 13.190 1.00 98.38 115 VAL A N 1
ATOM 909 C CA . VAL A 1 115 ? -20.320 14.047 14.295 1.00 98.38 115 VAL A CA 1
ATOM 910 C C . VAL A 1 115 ? -21.302 15.199 14.473 1.00 98.38 115 VAL A C 1
ATOM 912 O O . VAL A 1 115 ? -21.683 15.854 13.502 1.00 98.38 115 VAL A O 1
ATOM 915 N N . GLU A 1 116 ? -21.729 15.423 15.710 1.00 97.38 116 GLU A N 1
ATOM 916 C CA . GLU A 1 116 ? -22.678 16.475 16.061 1.00 97.38 116 GLU A CA 1
ATOM 917 C C . GLU A 1 116 ? -22.052 17.872 15.980 1.00 97.38 116 GLU A C 1
ATOM 919 O O . GLU A 1 116 ? -20.834 18.049 15.895 1.00 97.38 116 GLU A O 1
ATOM 924 N N . ALA A 1 117 ? -22.900 18.901 16.035 1.00 95.19 117 ALA A N 1
ATOM 925 C CA . ALA A 1 117 ? -22.463 20.294 15.955 1.00 95.19 117 ALA A CA 1
ATOM 926 C C . ALA A 1 117 ? -21.511 20.715 17.093 1.00 95.19 117 ALA A C 1
ATOM 928 O O . ALA A 1 117 ? -20.706 21.622 16.894 1.00 95.19 117 ALA A O 1
ATOM 929 N N . ASP A 1 118 ? -21.584 20.058 18.254 1.00 93.56 118 ASP A N 1
ATOM 930 C CA . ASP A 1 118 ? -20.690 20.269 19.400 1.00 93.56 118 ASP A CA 1
ATOM 931 C C . ASP A 1 118 ? -19.388 19.445 19.319 1.00 93.56 118 ASP A C 1
ATOM 933 O O . ASP A 1 118 ? -18.586 19.464 20.249 1.00 93.56 118 ASP A O 1
ATOM 937 N N . GLY A 1 119 ? -19.170 18.715 18.218 1.00 94.94 119 GLY A N 1
ATOM 938 C CA . GLY A 1 119 ? -18.005 17.855 18.016 1.00 94.94 119 GLY A CA 1
ATOM 939 C C . GLY A 1 119 ? -18.125 16.468 18.644 1.00 94.94 119 GLY A C 1
ATOM 940 O O . GLY A 1 119 ? -17.194 15.671 18.506 1.00 94.94 119 GLY A O 1
ATOM 941 N N . SER A 1 120 ? -19.236 16.154 19.311 1.00 96.88 120 SER A N 1
ATOM 942 C CA . SER A 1 120 ? -19.438 14.846 19.928 1.00 96.88 120 SER A CA 1
ATOM 943 C C . SER A 1 120 ? -19.873 13.784 18.915 1.00 96.88 120 SER A C 1
ATOM 945 O O . SER A 1 120 ? -20.511 14.072 17.901 1.00 96.88 120 SER A O 1
ATOM 947 N N . ALA A 1 121 ? -19.533 12.523 19.180 1.00 97.81 121 ALA A N 1
ATOM 948 C CA . ALA A 1 121 ? -20.027 11.385 18.412 1.00 97.81 121 ALA A CA 1
ATOM 949 C C . ALA A 1 121 ? -20.304 10.193 19.329 1.00 97.81 121 ALA A C 1
ATOM 951 O O . ALA A 1 121 ? -19.562 9.928 20.274 1.00 97.81 121 ALA A O 1
ATOM 952 N N . TYR A 1 122 ? -21.360 9.446 19.021 1.00 98.12 122 TYR A N 1
ATOM 953 C CA . TYR A 1 122 ? -21.748 8.242 19.747 1.00 98.12 122 TYR A CA 1
ATOM 954 C C . TYR A 1 122 ? -22.063 7.142 18.742 1.00 98.12 122 TYR A C 1
ATOM 956 O O . TYR A 1 122 ? -22.858 7.342 17.813 1.00 98.12 122 TYR A O 1
ATOM 964 N N . MET A 1 123 ? -21.384 6.007 18.887 1.00 98.12 123 MET A N 1
ATOM 965 C CA . MET A 1 123 ? -21.377 4.952 17.880 1.00 98.12 123 MET A CA 1
ATOM 966 C C . MET A 1 123 ? -21.384 3.556 18.483 1.00 98.12 123 MET A C 1
ATOM 968 O O . MET A 1 123 ? -20.809 3.316 19.545 1.00 98.12 123 MET A O 1
ATOM 972 N N . GLU A 1 124 ? -22.017 2.642 17.759 1.00 98.31 124 GLU A N 1
ATOM 973 C CA . GLU A 1 124 ? -22.006 1.208 18.013 1.00 98.31 124 GLU A CA 1
ATOM 974 C C . GLU A 1 124 ? -21.055 0.541 17.014 1.00 98.31 124 GLU A C 1
ATOM 976 O O . GLU A 1 124 ? -21.147 0.766 15.803 1.00 98.31 124 GLU A O 1
ATOM 981 N N . LEU A 1 125 ? -20.110 -0.246 17.527 1.00 98.06 125 LEU A N 1
ATOM 982 C CA . LEU A 1 125 ? -19.052 -0.879 16.748 1.00 98.06 125 LEU A CA 1
ATOM 983 C C . LEU A 1 125 ? -19.006 -2.382 17.042 1.00 98.06 125 LEU A C 1
ATOM 985 O O . LEU A 1 125 ? -19.169 -2.779 18.198 1.00 98.06 125 LEU A O 1
ATOM 989 N N . PRO A 1 126 ? -18.733 -3.225 16.035 1.00 97.25 126 PRO A N 1
ATOM 990 C CA . PRO A 1 126 ? -18.525 -4.654 16.244 1.00 97.25 126 PRO A CA 1
ATOM 991 C C . PRO A 1 126 ? -17.437 -4.933 17.291 1.00 97.25 126 PRO A C 1
ATOM 993 O O . PRO A 1 126 ? -16.351 -4.358 17.234 1.00 97.25 126 PRO A O 1
ATOM 996 N N . ALA A 1 127 ? -17.712 -5.813 18.248 1.00 97.00 127 ALA A N 1
ATOM 997 C CA . ALA A 1 127 ? -16.786 -6.082 19.340 1.00 97.00 127 ALA A CA 1
ATOM 998 C C . ALA A 1 127 ? -15.509 -6.804 18.872 1.00 97.00 127 ALA A C 1
ATOM 1000 O O . ALA A 1 127 ? -15.504 -7.509 17.863 1.00 97.00 127 ALA A O 1
ATOM 1001 N N . LEU A 1 128 ? -14.424 -6.649 19.642 1.00 96.44 128 LEU A N 1
ATOM 1002 C CA . LEU A 1 128 ? -13.147 -7.361 19.460 1.00 96.44 128 LEU A CA 1
ATOM 1003 C C . LEU A 1 128 ? -12.477 -7.160 18.087 1.00 96.44 128 LEU A C 1
ATOM 1005 O O . LEU A 1 128 ? -11.691 -7.991 17.636 1.00 96.44 128 LEU A O 1
ATOM 1009 N N . ARG A 1 129 ? -12.742 -6.021 17.441 1.00 97.00 129 ARG A N 1
ATOM 1010 C CA . ARG A 1 129 ? -12.122 -5.604 16.174 1.00 97.00 129 ARG A CA 1
ATOM 1011 C C . ARG A 1 129 ? -11.263 -4.351 16.364 1.00 97.00 129 ARG A C 1
ATOM 1013 O O . ARG A 1 129 ? -11.443 -3.605 17.329 1.00 97.00 129 ARG A O 1
ATOM 1020 N N . SER A 1 130 ? -10.273 -4.159 15.491 1.00 97.19 130 SER A N 1
ATOM 1021 C CA . SER A 1 130 ? -9.259 -3.097 15.623 1.00 97.19 130 SER A CA 1
ATOM 1022 C C . SER A 1 130 ? -9.613 -1.900 14.751 1.00 97.19 130 SER A C 1
ATOM 1024 O O . SER A 1 130 ? -9.291 -1.891 13.566 1.00 97.19 130 SER A O 1
ATOM 1026 N N . PHE A 1 131 ? -10.260 -0.888 15.330 1.00 97.62 131 PHE A N 1
ATOM 1027 C CA . PHE A 1 131 ? -10.730 0.290 14.602 1.00 97.62 131 PHE A CA 1
ATOM 1028 C C . PHE A 1 131 ? -9.839 1.505 14.784 1.00 97.62 131 PHE A C 1
ATOM 1030 O O . PHE A 1 131 ? -9.282 1.740 15.856 1.00 97.62 131 PHE A O 1
ATOM 1037 N N . PHE A 1 132 ? -9.797 2.337 13.755 1.00 96.38 132 PHE A N 1
ATOM 1038 C CA . PHE A 1 132 ? -9.296 3.697 13.828 1.00 96.38 132 PHE A CA 1
ATOM 1039 C C . PHE A 1 132 ? -10.172 4.622 12.984 1.00 96.38 132 PHE A C 1
ATOM 1041 O O . PHE A 1 132 ? -10.974 4.175 12.162 1.00 96.38 132 PHE A O 1
ATOM 1048 N N . PHE A 1 133 ? -10.032 5.924 13.220 1.00 97.44 133 PHE A N 1
ATOM 1049 C CA . PHE A 1 133 ? -10.930 6.922 12.652 1.00 97.44 133 PHE A CA 1
ATOM 1050 C C . PHE A 1 133 ? -10.176 7.992 11.873 1.00 97.44 133 PHE A C 1
ATOM 1052 O O . PHE A 1 133 ? -9.092 8.436 12.275 1.00 97.44 133 PHE A O 1
ATOM 1059 N N . VAL A 1 134 ? -10.799 8.452 10.791 1.00 97.62 134 VAL A N 1
ATOM 1060 C CA . VAL A 1 134 ? -10.426 9.691 10.106 1.00 97.62 134 VAL A CA 1
ATOM 1061 C C . VAL A 1 134 ? -11.584 10.669 10.247 1.00 97.62 134 VAL A C 1
ATOM 1063 O O . VAL A 1 134 ? -12.687 10.399 9.784 1.00 97.62 134 VAL A O 1
ATOM 1066 N N . ALA A 1 135 ? -11.348 11.796 10.910 1.00 97.94 135 ALA A N 1
ATOM 1067 C CA . ALA A 1 135 ? -12.297 12.897 10.959 1.00 97.94 135 ALA A CA 1
ATOM 1068 C C . ALA A 1 135 ? -12.384 13.542 9.575 1.00 97.94 135 ALA A C 1
ATOM 1070 O O . ALA A 1 135 ? -11.352 13.923 9.020 1.00 97.94 135 ALA A O 1
ATOM 1071 N N . LEU A 1 136 ? -13.594 13.653 9.033 1.00 98.38 136 LEU A N 1
ATOM 1072 C CA . LEU A 1 136 ? -13.870 14.199 7.709 1.00 98.38 136 LEU A CA 1
ATOM 1073 C C . LEU A 1 136 ? -14.693 15.483 7.808 1.00 98.38 136 LEU A C 1
ATOM 1075 O O . LEU A 1 136 ? -15.576 15.602 8.665 1.00 98.38 136 LEU A O 1
ATOM 1079 N N . ASP A 1 137 ? -14.428 16.418 6.901 1.00 97.62 137 ASP A N 1
ATOM 1080 C CA . ASP A 1 137 ? -15.252 17.610 6.716 1.00 97.62 137 ASP A CA 1
ATOM 1081 C C . ASP A 1 137 ? -16.523 17.321 5.885 1.00 97.62 137 ASP A C 1
ATOM 1083 O O . ASP A 1 137 ? -16.866 16.172 5.581 1.00 97.62 137 ASP A O 1
ATOM 1087 N N . LYS A 1 138 ? -17.266 18.380 5.540 1.00 97.19 138 LYS A N 1
ATOM 1088 C CA . LYS A 1 138 ? -18.493 18.289 4.729 1.00 97.19 138 LYS A CA 1
ATOM 1089 C C . LYS A 1 138 ? -18.265 17.782 3.296 1.00 97.19 138 LYS A C 1
ATOM 1091 O O . LYS A 1 138 ? -19.213 17.285 2.698 1.00 97.19 138 LYS A O 1
ATOM 1096 N N . ASP A 1 139 ? -17.044 17.899 2.778 1.00 95.19 139 ASP A N 1
ATOM 1097 C CA . ASP A 1 139 ? -16.658 17.565 1.404 1.00 95.19 139 ASP A CA 1
ATOM 1098 C C . ASP A 1 139 ? -15.828 16.257 1.368 1.00 95.19 139 ASP A C 1
ATOM 1100 O O . ASP A 1 139 ? -15.111 15.978 0.402 1.00 95.19 139 ASP A O 1
ATOM 1104 N N . ASP A 1 140 ? -15.907 15.454 2.440 1.00 95.56 140 ASP A N 1
ATOM 1105 C CA . ASP A 1 140 ? -15.179 14.194 2.630 1.00 95.56 140 ASP A CA 1
ATOM 1106 C C . ASP A 1 140 ? -13.646 14.336 2.634 1.00 95.56 140 ASP A C 1
ATOM 1108 O O . ASP A 1 140 ? -12.912 13.372 2.392 1.00 95.56 140 ASP A O 1
ATOM 1112 N N . ASN A 1 141 ? -13.108 15.523 2.922 1.00 95.50 141 ASN A N 1
ATOM 1113 C CA . ASN A 1 141 ? -11.666 15.687 3.092 1.00 95.50 141 ASN A CA 1
ATOM 1114 C C . ASN A 1 141 ? -11.244 15.300 4.507 1.00 95.50 141 ASN A C 1
ATOM 1116 O O . ASN A 1 141 ? -11.889 15.660 5.494 1.00 95.50 141 ASN A O 1
ATOM 1120 N N . SER A 1 142 ? -10.119 14.596 4.607 1.00 95.88 142 SER A N 1
ATOM 1121 C CA . SER A 1 142 ? -9.528 14.209 5.880 1.00 95.88 142 SER A CA 1
ATOM 1122 C C . SER A 1 142 ? -9.026 15.427 6.657 1.00 95.88 142 SER A C 1
ATOM 1124 O O . SER A 1 142 ? -8.075 16.104 6.282 1.00 95.88 142 SER A O 1
ATOM 1126 N N . VAL A 1 143 ? -9.651 15.703 7.797 1.00 97.06 143 VAL A N 1
ATOM 1127 C CA . VAL A 1 143 ? -9.223 16.744 8.736 1.00 97.06 143 VAL A CA 1
ATOM 1128 C C . VAL A 1 143 ? -8.126 16.193 9.637 1.00 97.06 143 VAL A C 1
ATOM 1130 O O . VAL A 1 143 ? -7.059 16.792 9.754 1.00 97.06 143 VAL A O 1
ATOM 1133 N N . LYS A 1 144 ? -8.349 15.029 10.257 1.00 95.19 144 LYS A N 1
ATOM 1134 C CA . LYS A 1 144 ? -7.409 14.415 11.205 1.00 95.19 144 LYS A CA 1
ATOM 1135 C C . LYS A 1 144 ? -7.525 12.895 11.174 1.00 95.19 144 LYS A C 1
ATOM 1137 O O . LYS A 1 144 ? -8.623 12.359 11.255 1.00 95.19 144 LYS A O 1
ATOM 1142 N N . ARG A 1 145 ? -6.387 12.199 11.128 1.00 93.94 145 ARG A N 1
ATOM 1143 C CA . ARG A 1 145 ? -6.310 10.730 11.156 1.00 93.94 145 ARG A CA 1
ATOM 1144 C C . ARG A 1 145 ? -5.721 10.223 12.468 1.00 93.94 145 ARG A C 1
ATOM 1146 O O . ARG A 1 145 ? -4.672 10.697 12.910 1.00 93.94 145 ARG A O 1
ATOM 1153 N N . MET A 1 146 ? -6.365 9.219 13.054 1.00 92.81 146 MET A N 1
ATOM 1154 C CA . MET A 1 146 ? -5.809 8.425 14.146 1.00 92.81 146 MET A CA 1
ATOM 1155 C C . MET A 1 146 ? -4.695 7.507 13.606 1.00 92.81 146 MET A C 1
ATOM 1157 O O . MET A 1 146 ? -4.896 6.793 12.631 1.00 92.81 146 MET A O 1
ATOM 1161 N N . GLN A 1 147 ? -3.508 7.532 14.226 1.00 88.06 147 GLN A N 1
ATOM 1162 C CA . GLN A 1 147 ? -2.350 6.685 13.865 1.00 88.06 147 GLN A CA 1
ATOM 1163 C C . GLN A 1 147 ? -2.102 5.591 14.920 1.00 88.06 147 GLN A C 1
ATOM 1165 O O . GLN A 1 147 ? -0.980 5.332 15.345 1.00 88.06 147 GLN A O 1
ATOM 1170 N N . SER A 1 148 ? -3.198 5.024 15.408 1.00 88.81 148 SER A N 1
ATOM 1171 C CA . SER A 1 148 ? -3.302 3.922 16.365 1.00 88.81 148 SER A CA 1
ATOM 1172 C C . SER A 1 148 ? -4.648 3.259 16.096 1.00 88.81 148 SER A C 1
ATOM 1174 O O . SER A 1 148 ? -5.466 3.825 15.379 1.00 88.81 148 SER A O 1
ATOM 1176 N N . PHE A 1 149 ? -4.921 2.126 16.721 1.00 93.38 149 PHE A N 1
ATOM 1177 C CA . PHE A 1 149 ? -6.259 1.547 16.759 1.00 93.38 149 PHE A CA 1
ATOM 1178 C C . PHE A 1 149 ? -6.778 1.473 18.199 1.00 93.38 149 PHE A C 1
ATOM 1180 O O . PHE A 1 149 ? -6.024 1.685 19.157 1.00 93.38 149 PHE A O 1
ATOM 1187 N N . LEU A 1 150 ? -8.069 1.196 18.335 1.00 94.81 150 LEU A N 1
ATOM 1188 C CA . LEU A 1 150 ? -8.745 0.804 19.565 1.00 94.81 150 LEU A CA 1
ATOM 1189 C C . LEU A 1 150 ? -9.701 -0.357 19.283 1.00 94.81 150 LEU A C 1
ATOM 1191 O O . LEU A 1 150 ? -9.999 -0.668 18.131 1.00 94.81 150 LEU A O 1
ATOM 1195 N N . SER A 1 151 ? -10.218 -0.958 20.346 1.00 95.81 151 SER A N 1
ATOM 1196 C CA . SER A 1 151 ? -11.261 -1.979 20.280 1.00 95.81 151 SER A CA 1
ATOM 1197 C C . SER A 1 151 ? -12.301 -1.709 21.357 1.00 95.81 151 SER A C 1
ATOM 1199 O O . SER A 1 151 ? -11.981 -1.118 22.389 1.00 95.81 151 SER A O 1
ATOM 1201 N N . VAL A 1 152 ? -13.526 -2.166 21.119 1.00 96.12 152 VAL A N 1
ATOM 1202 C CA . VAL A 1 152 ? -14.580 -2.244 22.135 1.00 96.12 152 VAL A CA 1
ATOM 1203 C C . VAL A 1 152 ? -14.837 -3.709 22.471 1.00 96.12 152 VAL A C 1
ATOM 1205 O O . VAL A 1 152 ? -14.781 -4.573 21.590 1.00 96.12 152 VAL A O 1
ATOM 1208 N N . MET A 1 153 ? -15.073 -4.013 23.742 1.00 96.88 153 MET A N 1
ATOM 1209 C CA . MET A 1 153 ? -15.481 -5.351 24.169 1.00 96.88 153 MET A CA 1
ATOM 1210 C C . MET A 1 153 ? -16.997 -5.553 23.978 1.00 96.88 153 MET A C 1
ATOM 1212 O O . MET A 1 153 ? -17.733 -4.566 23.910 1.00 96.88 153 MET A O 1
ATOM 1216 N N . PRO A 1 154 ? -17.488 -6.808 23.943 1.00 97.19 154 PRO A N 1
ATOM 1217 C CA . PRO A 1 154 ? -18.920 -7.107 23.931 1.00 97.19 154 PRO A CA 1
ATOM 1218 C C . PRO A 1 154 ? -19.664 -6.392 25.065 1.00 97.19 154 PRO A C 1
ATOM 1220 O O . PRO A 1 154 ? -19.265 -6.502 26.227 1.00 97.19 154 PRO A O 1
ATOM 1223 N N . GLY A 1 155 ? -20.687 -5.605 24.732 1.00 96.00 155 GLY A N 1
ATOM 1224 C CA . GLY A 1 155 ? -21.528 -4.844 25.662 1.00 96.00 155 GLY A CA 1
ATOM 1225 C C . GLY A 1 155 ? -20.836 -3.684 26.383 1.00 96.00 155 GLY A C 1
ATOM 1226 O O . GLY A 1 155 ? -21.470 -2.973 27.164 1.00 96.00 155 GLY A O 1
ATOM 1227 N N . GLU A 1 156 ? -19.544 -3.460 26.138 1.00 96.25 156 GLU A N 1
ATOM 1228 C CA . GLU A 1 156 ? -18.807 -2.375 26.776 1.00 96.25 156 GLU A CA 1
ATOM 1229 C C . GLU A 1 156 ? -19.271 -1.026 26.234 1.00 96.25 156 GLU A C 1
ATOM 1231 O O . GLU A 1 156 ? -19.462 -0.853 25.035 1.00 96.25 156 GLU A O 1
ATOM 1236 N N . THR A 1 157 ? -19.393 -0.039 27.120 1.00 95.69 157 THR A N 1
ATOM 1237 C CA . THR A 1 157 ? -19.424 1.372 26.729 1.00 95.69 157 THR A CA 1
ATOM 1238 C C . THR A 1 157 ? -18.142 2.031 27.207 1.00 95.69 157 THR A C 1
ATOM 1240 O O . THR A 1 157 ? -17.850 2.051 28.405 1.00 95.69 157 THR A O 1
ATOM 1243 N N . THR A 1 158 ? -17.377 2.567 26.263 1.00 93.50 158 THR A N 1
ATOM 1244 C CA . THR A 1 158 ? -16.118 3.266 26.524 1.00 93.50 158 THR A CA 1
ATOM 1245 C C . THR A 1 158 ? -16.136 4.655 25.897 1.00 93.50 158 THR A C 1
ATOM 1247 O O . THR A 1 158 ? -16.965 4.951 25.033 1.00 93.50 158 THR A O 1
ATOM 1250 N N . SER A 1 159 ? -15.248 5.539 26.344 1.00 91.69 159 SER A N 1
ATOM 1251 C CA . SER A 1 159 ? -15.187 6.910 25.844 1.00 91.69 159 SER A CA 1
ATOM 1252 C C . SER A 1 159 ? -13.763 7.420 25.669 1.00 91.69 159 SER A C 1
ATOM 1254 O O . SER A 1 159 ? -12.843 7.031 26.389 1.00 91.69 159 SER A O 1
ATOM 1256 N N . CYS A 1 160 ? -13.602 8.327 24.710 1.00 90.19 160 CYS A N 1
ATOM 1257 C CA . CYS A 1 160 ? -12.455 9.213 24.586 1.00 90.19 160 CYS A CA 1
ATOM 1258 C C . CYS A 1 160 ? -12.902 10.670 24.751 1.00 90.19 160 CYS A C 1
ATOM 1260 O O . CYS A 1 160 ? -14.056 11.043 24.494 1.00 90.19 160 CYS A O 1
ATOM 1262 N N . VAL A 1 161 ? -11.981 11.509 25.218 1.00 89.62 161 VAL A N 1
ATOM 1263 C CA . VAL A 1 161 ? -12.248 12.943 25.350 1.00 89.62 161 VAL A CA 1
ATOM 1264 C C . VAL A 1 161 ? -12.213 13.587 23.974 1.00 89.62 161 VAL A C 1
ATOM 1266 O O . VAL A 1 161 ? -13.093 14.380 23.663 1.00 89.62 161 VAL A O 1
ATOM 1269 N N . GLY A 1 162 ? -11.231 13.228 23.145 1.00 87.94 162 GLY A N 1
ATOM 1270 C CA . GLY A 1 162 ? -11.032 13.889 21.868 1.00 87.94 162 GLY A CA 1
ATOM 1271 C C . GLY A 1 162 ? -10.141 13.136 20.884 1.00 87.94 162 GLY A C 1
ATOM 1272 O O . GLY A 1 162 ? -9.922 11.928 20.978 1.00 87.94 162 GLY A O 1
ATOM 1273 N N . CYS A 1 163 ? -9.627 13.847 19.886 1.00 85.31 163 CYS A N 1
ATOM 1274 C CA . CYS A 1 163 ? -8.740 13.288 18.876 1.00 85.31 163 CYS A CA 1
ATOM 1275 C C . CYS A 1 163 ? -7.291 13.251 19.389 1.00 85.31 163 CYS A C 1
ATOM 1277 O O . CYS A 1 163 ? -6.504 14.179 19.180 1.00 85.31 163 CYS A O 1
ATOM 1279 N N . HIS A 1 164 ? -6.909 12.131 20.013 1.00 83.69 164 HIS A N 1
ATOM 1280 C CA . HIS A 1 164 ? -5.529 11.845 20.433 1.00 83.69 164 HIS A CA 1
ATOM 1281 C C . HIS A 1 164 ? -5.032 12.744 21.586 1.00 83.69 164 HIS A C 1
ATOM 1283 O O . HIS A 1 164 ? -3.862 13.149 21.635 1.00 83.69 164 HIS A O 1
ATOM 1289 N N . GLU A 1 165 ? -5.928 13.040 22.528 1.00 80.19 165 GLU A N 1
ATOM 1290 C CA . GLU A 1 165 ? -5.654 13.653 23.825 1.00 80.19 165 GLU A CA 1
ATOM 1291 C C . GLU A 1 165 ? -4.653 12.837 24.664 1.00 80.19 165 GLU A C 1
ATOM 1293 O O . GLU A 1 165 ? -4.326 11.681 24.375 1.00 80.19 165 GLU A O 1
ATOM 1298 N N . HIS A 1 166 ? -4.121 13.442 25.728 1.00 79.88 166 HIS A N 1
ATOM 1299 C CA . HIS A 1 166 ? -3.258 12.710 26.651 1.00 79.88 166 HIS A CA 1
ATOM 1300 C C . HIS A 1 166 ? -4.083 11.691 27.453 1.00 79.88 166 HIS A C 1
ATOM 1302 O O . HIS A 1 166 ? -5.131 12.035 27.979 1.00 79.88 166 HIS A O 1
ATOM 1308 N N . ARG A 1 167 ? -3.591 10.458 27.635 1.00 75.38 167 ARG A N 1
ATOM 1309 C CA . ARG A 1 167 ? -4.339 9.387 28.338 1.00 75.38 167 ARG A CA 1
ATOM 1310 C C . ARG A 1 167 ? -4.685 9.703 29.799 1.00 75.38 167 ARG A C 1
ATOM 1312 O O . ARG A 1 167 ? -5.569 9.080 30.368 1.00 75.38 167 ARG A O 1
ATOM 1319 N N . THR A 1 168 ? -3.961 10.635 30.417 1.00 80.38 168 THR A N 1
ATOM 1320 C CA . THR A 1 168 ? -4.228 11.113 31.787 1.00 80.38 168 THR A CA 1
ATOM 1321 C C . THR A 1 168 ? -5.095 12.369 31.816 1.00 80.38 168 THR A C 1
ATOM 1323 O O . THR A 1 168 ? -5.295 12.952 32.879 1.00 80.38 168 THR A O 1
ATOM 1326 N N . TYR A 1 169 ? -5.546 12.840 30.654 1.00 77.00 169 TYR A N 1
ATOM 1327 C CA . TYR A 1 169 ? -6.408 14.000 30.552 1.00 77.00 169 TYR A CA 1
ATOM 1328 C C . TYR A 1 169 ? -7.819 13.584 30.952 1.00 77.00 169 TYR A C 1
ATOM 1330 O O . TYR A 1 169 ? -8.507 12.875 30.223 1.00 77.00 169 TYR A O 1
ATOM 1338 N N . ALA A 1 170 ? -8.228 13.994 32.148 1.00 74.56 170 ALA A N 1
ATOM 1339 C CA . ALA A 1 170 ? -9.607 13.844 32.571 1.00 74.56 170 ALA A CA 1
ATOM 1340 C C . ALA A 1 170 ? -10.493 14.807 31.775 1.00 74.56 170 ALA A C 1
ATOM 1342 O O . ALA A 1 170 ? -10.076 15.916 31.427 1.00 74.56 170 ALA A O 1
ATOM 1343 N N . VAL A 1 171 ? -11.734 14.397 31.525 1.00 67.56 171 VAL A N 1
ATOM 1344 C CA . VAL A 1 171 ? -12.746 15.289 30.959 1.00 67.56 171 VAL A CA 1
ATOM 1345 C C . VAL A 1 171 ? -12.865 16.517 31.868 1.00 67.56 171 VAL A C 1
ATOM 1347 O O . VAL A 1 171 ? -13.083 16.386 33.073 1.00 67.56 171 VAL A O 1
ATOM 1350 N N . LYS A 1 172 ? -12.740 17.721 31.304 1.00 64.50 172 LYS A N 1
ATOM 1351 C CA . LYS A 1 172 ? -12.953 18.986 32.025 1.00 64.50 172 LYS A CA 1
ATOM 1352 C C . LYS A 1 172 ? -14.459 19.270 32.209 1.00 64.50 172 LYS A C 1
ATOM 1354 O O . LYS A 1 172 ? -14.916 20.343 31.846 1.00 64.50 172 LYS A O 1
ATOM 1359 N N . ASN A 1 173 ? -15.248 18.332 32.742 1.00 59.06 173 ASN A N 1
ATOM 1360 C CA . ASN A 1 173 ? -16.712 18.484 32.843 1.00 59.06 173 ASN A CA 1
ATOM 1361 C C . ASN A 1 173 ? -17.228 18.436 34.281 1.00 59.06 173 ASN A C 1
ATOM 1363 O O . ASN A 1 173 ? -17.713 17.405 34.732 1.00 59.06 173 ASN A O 1
ATOM 1367 N N . THR A 1 174 ? -17.221 19.575 34.974 1.00 54.62 174 THR A N 1
ATOM 1368 C CA . THR A 1 174 ? -18.165 19.789 36.088 1.00 54.62 174 THR A CA 1
ATOM 1369 C C . THR A 1 174 ? -19.309 20.751 35.737 1.00 54.62 174 THR A C 1
ATOM 1371 O O . THR A 1 174 ? -20.338 20.667 36.389 1.00 54.62 174 THR A O 1
ATOM 1374 N N . ASN A 1 175 ? -19.192 21.582 34.683 1.00 61.19 175 ASN A N 1
ATOM 1375 C CA . ASN A 1 175 ? -20.184 22.621 34.323 1.00 61.19 175 ASN A CA 1
ATOM 1376 C C . ASN A 1 175 ? -20.558 22.698 32.817 1.00 61.19 175 ASN A C 1
ATOM 1378 O O . ASN A 1 175 ? -21.118 23.702 32.383 1.00 61.19 175 ASN A O 1
ATOM 1382 N N . GLN A 1 176 ? -20.231 21.696 31.994 1.00 66.44 176 GLN A N 1
ATOM 1383 C CA . GLN A 1 176 ? -20.600 21.673 30.564 1.00 66.44 176 GLN A CA 1
ATOM 1384 C C . GLN A 1 176 ? -21.904 20.880 30.342 1.00 66.44 176 GLN A C 1
ATOM 1386 O O . GLN A 1 176 ? -22.144 19.918 31.077 1.00 66.44 176 GLN A O 1
ATOM 1391 N N . PRO A 1 177 ? -22.737 21.255 29.351 1.00 78.31 177 PRO A N 1
ATOM 1392 C CA . PRO A 1 177 ? -23.933 20.499 28.982 1.00 78.31 177 PRO A CA 1
ATOM 1393 C C . PRO A 1 177 ? -23.590 19.082 28.497 1.00 78.31 177 PRO A C 1
ATOM 1395 O O . PRO A 1 177 ? -22.481 18.818 28.030 1.00 78.31 177 PRO A O 1
ATOM 1398 N N . THR A 1 178 ? -24.553 18.164 28.616 1.00 88.06 178 THR A N 1
ATOM 1399 C CA . THR A 1 178 ? -24.442 16.800 28.078 1.00 88.06 178 THR A CA 1
ATOM 1400 C C . THR A 1 178 ? -24.140 16.849 26.573 1.00 88.06 178 THR A C 1
ATOM 1402 O O . THR A 1 178 ? -24.863 17.555 25.866 1.00 88.06 178 THR A O 1
ATOM 1405 N N . PRO A 1 179 ? -23.130 16.104 26.074 1.00 92.19 179 PRO A N 1
ATOM 1406 C CA . PRO A 1 179 ? -22.832 16.033 24.645 1.00 92.19 179 PRO A CA 1
ATOM 1407 C C . PRO A 1 179 ? -24.066 15.682 23.810 1.00 92.19 179 PRO A C 1
ATOM 1409 O O . PRO A 1 179 ? -24.807 14.758 24.162 1.00 92.19 179 PRO A O 1
ATOM 1412 N N . LEU A 1 180 ? -24.266 16.376 22.689 1.00 95.50 180 LEU A N 1
ATOM 1413 C CA . LEU A 1 180 ? -25.432 16.202 21.816 1.00 95.50 180 LEU A CA 1
ATOM 1414 C C . LEU A 1 180 ? -25.587 14.754 21.342 1.00 95.50 180 LEU A C 1
ATOM 1416 O O . LEU A 1 180 ? -26.705 14.245 21.276 1.00 95.50 180 LEU A O 1
ATOM 1420 N N . ALA A 1 181 ? -24.479 14.055 21.088 1.00 96.25 181 ALA A N 1
ATOM 1421 C CA . ALA A 1 181 ? -24.513 12.672 20.628 1.00 96.25 181 ALA A CA 1
ATOM 1422 C C . ALA A 1 181 ? -25.100 11.697 21.666 1.00 96.25 181 ALA A C 1
ATOM 1424 O O . ALA A 1 181 ? -25.582 10.635 21.283 1.00 96.25 181 ALA A O 1
ATOM 1425 N N . LEU A 1 182 ? -25.090 12.050 22.960 1.00 95.69 182 LEU A N 1
ATOM 1426 C CA . LEU A 1 182 ? -25.693 11.253 24.038 1.00 95.69 182 LEU A CA 1
ATOM 1427 C C . LEU A 1 182 ? -27.189 11.526 24.232 1.00 95.69 182 LEU A C 1
ATOM 1429 O O . LEU A 1 182 ? -27.840 10.828 25.005 1.00 95.69 182 LEU A O 1
ATOM 1433 N N . MET A 1 183 ? -27.747 12.515 23.529 1.00 95.94 183 MET A N 1
ATOM 1434 C CA . MET A 1 183 ? -29.184 12.815 23.540 1.00 95.94 183 MET A CA 1
ATOM 1435 C C . MET A 1 183 ? -29.974 11.905 22.581 1.00 95.94 183 MET A C 1
ATOM 1437 O O . MET A 1 183 ? -31.181 12.077 22.414 1.00 95.94 183 MET A O 1
ATOM 1441 N N . ARG A 1 184 ? -29.298 10.947 21.935 1.00 95.06 184 ARG A N 1
ATOM 1442 C CA . ARG A 1 184 ? -29.859 9.964 21.004 1.00 95.06 184 ARG A CA 1
ATOM 1443 C C . ARG A 1 184 ? -29.150 8.614 21.130 1.00 95.06 184 ARG A C 1
ATOM 1445 O O . ARG A 1 184 ? -28.092 8.506 21.745 1.00 95.06 184 ARG A O 1
ATOM 1452 N N . GLU A 1 185 ? -29.729 7.594 20.505 1.00 97.25 185 GLU A N 1
ATOM 1453 C CA . GLU A 1 185 ? -29.129 6.260 20.404 1.00 97.25 185 GLU A CA 1
ATOM 1454 C C . GLU A 1 185 ? -27.794 6.279 19.627 1.00 97.25 185 GLU A C 1
ATOM 1456 O O . GLU A 1 185 ? -27.594 7.141 18.753 1.00 97.25 185 GLU A O 1
ATOM 1461 N N . PRO A 1 186 ? -26.872 5.334 19.918 1.00 97.88 186 PRO A N 1
ATOM 1462 C CA . PRO A 1 186 ? -25.596 5.250 19.223 1.00 97.88 186 PRO A CA 1
ATOM 1463 C C . PRO A 1 186 ? -25.809 4.998 17.730 1.00 97.88 186 PRO A C 1
ATOM 1465 O O . PRO A 1 186 ? -26.638 4.190 17.312 1.00 97.88 186 PRO A O 1
ATOM 1468 N N . SER A 1 187 ? -25.022 5.683 16.906 1.00 98.44 187 SER A N 1
ATOM 1469 C CA . SER A 1 187 ? -25.092 5.529 15.453 1.00 98.44 187 SER A CA 1
ATOM 1470 C C . SER A 1 187 ? -24.464 4.201 15.034 1.00 98.44 187 SER A C 1
ATOM 1472 O O . SER A 1 187 ? -23.351 3.881 15.456 1.00 98.44 187 SER A O 1
ATOM 1474 N N . ARG A 1 188 ? -25.131 3.460 14.148 1.00 97.88 188 ARG A N 1
ATOM 1475 C CA . ARG A 1 188 ? -24.509 2.344 13.424 1.00 97.88 188 ARG A CA 1
ATOM 1476 C C . ARG A 1 188 ? -23.667 2.882 12.271 1.00 97.88 188 ARG A C 1
ATOM 1478 O O . ARG A 1 188 ? -23.990 3.921 11.693 1.00 97.88 188 ARG A O 1
ATOM 1485 N N . VAL A 1 189 ? -22.598 2.166 11.927 1.00 98.06 189 VAL A N 1
ATOM 1486 C CA . VAL A 1 189 ? -21.745 2.540 10.793 1.00 98.06 189 VAL A CA 1
ATOM 1487 C C . VAL A 1 189 ? -22.559 2.472 9.503 1.00 98.06 189 VAL A C 1
ATOM 1489 O O . VAL A 1 189 ? -23.180 1.452 9.216 1.00 98.06 189 VAL A O 1
ATOM 1492 N N . THR A 1 190 ? -22.559 3.560 8.732 1.00 98.00 190 THR A N 1
ATOM 1493 C CA . THR A 1 190 ? -23.239 3.630 7.432 1.00 98.00 190 THR A CA 1
ATOM 1494 C C . THR A 1 190 ? -22.234 3.340 6.318 1.00 98.00 190 THR A C 1
ATOM 1496 O O . THR A 1 190 ? -21.325 4.159 6.133 1.00 98.00 190 THR A O 1
ATOM 1499 N N . PRO A 1 191 ? -22.355 2.217 5.580 1.00 97.31 191 PRO A N 1
ATOM 1500 C CA . PRO A 1 191 ? -21.465 1.902 4.465 1.00 97.31 191 PRO A CA 1
ATOM 1501 C C . PRO A 1 191 ? -21.461 3.004 3.406 1.00 97.31 191 PRO A C 1
ATOM 1503 O O . PRO A 1 191 ? -22.480 3.654 3.174 1.00 97.31 191 PRO A O 1
ATOM 1506 N N . ILE A 1 192 ? -20.323 3.196 2.740 1.00 96.06 192 ILE A N 1
ATOM 1507 C CA . ILE A 1 192 ? -20.210 4.153 1.637 1.00 96.06 192 ILE A CA 1
ATOM 1508 C C . ILE A 1 192 ? -20.585 3.420 0.338 1.00 96.06 192 ILE A C 1
ATOM 1510 O O . ILE A 1 192 ? -19.898 2.463 -0.026 1.00 96.06 192 ILE A O 1
ATOM 1514 N N . PRO A 1 193 ? -21.660 3.822 -0.367 1.00 94.19 193 PRO A N 1
ATOM 1515 C CA . PRO A 1 193 ? -22.100 3.129 -1.575 1.00 94.19 193 PRO A CA 1
ATOM 1516 C C . PRO A 1 193 ? -21.009 3.074 -2.649 1.00 94.19 193 PRO A C 1
ATOM 1518 O O . PRO A 1 193 ? -20.323 4.062 -2.899 1.00 94.19 193 PRO A O 1
ATOM 1521 N N . GLY A 1 194 ? -20.867 1.917 -3.301 1.00 94.75 194 GLY A N 1
ATOM 1522 C CA . GLY A 1 194 ? -19.924 1.724 -4.409 1.00 94.75 194 GLY A CA 1
ATOM 1523 C C . GLY A 1 194 ? -18.451 1.602 -4.008 1.00 94.75 194 GLY A C 1
ATOM 1524 O O . GLY A 1 194 ? -17.612 1.439 -4.888 1.00 94.75 194 GLY A O 1
ATOM 1525 N N . ILE A 1 195 ? -18.129 1.648 -2.712 1.00 97.31 195 ILE A N 1
ATOM 1526 C CA . ILE A 1 195 ? -16.761 1.497 -2.209 1.00 97.31 195 ILE A CA 1
ATOM 1527 C C . ILE A 1 195 ? -16.541 0.062 -1.716 1.00 97.31 195 ILE A C 1
ATOM 1529 O O . ILE A 1 195 ? -17.353 -0.431 -0.928 1.00 97.31 195 ILE A O 1
ATOM 1533 N N . PRO A 1 196 ? -15.476 -0.632 -2.164 1.00 96.88 196 PRO A N 1
ATOM 1534 C CA . PRO A 1 196 ? -15.155 -1.958 -1.661 1.00 96.88 196 PRO A CA 1
ATOM 1535 C C . PRO A 1 196 ? -14.735 -1.890 -0.191 1.00 96.88 196 PRO A C 1
ATOM 1537 O O . PRO A 1 196 ? -14.106 -0.933 0.255 1.00 96.88 196 PRO A O 1
ATOM 1540 N N . GLU A 1 197 ? -15.022 -2.956 0.553 1.00 95.69 197 GLU A N 1
ATOM 1541 C CA . GLU A 1 197 ? -14.548 -3.083 1.931 1.00 95.69 197 GLU A CA 1
ATOM 1542 C C . GLU A 1 197 ? -13.018 -3.061 2.008 1.00 95.69 197 GLU A C 1
ATOM 1544 O O . GLU A 1 197 ? -12.470 -2.403 2.882 1.00 95.69 197 GLU A O 1
ATOM 1549 N N . VAL A 1 198 ? -12.329 -3.764 1.102 1.00 98.25 198 VAL A N 1
ATOM 1550 C CA . VAL A 1 198 ? -10.861 -3.834 1.031 1.00 98.25 198 VAL A CA 1
ATOM 1551 C C . VAL A 1 198 ? -10.426 -3.548 -0.396 1.00 98.25 198 VAL A C 1
ATOM 1553 O O . VAL A 1 198 ? -10.842 -4.252 -1.323 1.00 98.25 198 VAL A O 1
ATOM 1556 N N . PHE A 1 199 ? -9.593 -2.525 -0.562 1.00 98.50 199 PHE A N 1
ATOM 1557 C CA . PHE A 1 199 ? -9.110 -2.086 -1.866 1.00 98.50 199 PHE A CA 1
ATOM 1558 C C . PHE A 1 199 ? -8.042 -3.013 -2.444 1.00 98.50 199 PHE A C 1
ATOM 1560 O O . PHE A 1 199 ? -7.173 -3.502 -1.729 1.00 98.50 199 PHE A O 1
ATOM 1567 N N . ASP A 1 200 ? -8.073 -3.168 -3.763 1.00 98.31 200 ASP A N 1
ATOM 1568 C CA . ASP A 1 200 ? -7.043 -3.791 -4.585 1.00 98.31 200 ASP A CA 1
ATOM 1569 C C . ASP A 1 200 ? -6.730 -2.845 -5.751 1.00 98.31 200 ASP A C 1
ATOM 1571 O O . ASP A 1 200 ? -7.609 -2.508 -6.541 1.00 98.31 200 ASP A O 1
ATOM 1575 N N . PHE A 1 201 ? -5.494 -2.351 -5.849 1.00 98.75 201 PHE A N 1
ATOM 1576 C CA . PHE A 1 201 ? -5.155 -1.292 -6.800 1.00 98.75 201 PHE A CA 1
ATOM 1577 C C . PHE A 1 201 ? -5.375 -1.707 -8.268 1.00 98.75 201 PHE A C 1
ATOM 1579 O O . PHE A 1 201 ? -6.018 -0.937 -8.991 1.00 98.75 201 PHE A O 1
ATOM 1586 N N . PRO A 1 202 ? -4.900 -2.883 -8.740 1.00 98.25 202 PRO A N 1
ATOM 1587 C CA . PRO A 1 202 ? -5.218 -3.360 -10.085 1.00 98.25 202 PRO A CA 1
ATOM 1588 C C . PRO A 1 202 ? -6.719 -3.494 -10.365 1.00 98.25 202 PRO A C 1
ATOM 1590 O O . PRO A 1 202 ? -7.144 -3.186 -11.476 1.00 98.25 202 PRO A O 1
ATOM 1593 N N . ARG A 1 203 ? -7.519 -3.938 -9.388 1.00 98.12 203 ARG A N 1
ATOM 1594 C CA . ARG A 1 203 ? -8.970 -4.119 -9.555 1.00 98.12 203 ARG A CA 1
ATOM 1595 C C . ARG A 1 203 ? -9.750 -2.804 -9.519 1.00 98.12 203 ARG A C 1
ATOM 1597 O O . ARG A 1 203 ? -10.644 -2.618 -10.335 1.00 98.12 203 ARG A O 1
ATOM 1604 N N . ASP A 1 204 ? -9.429 -1.917 -8.581 1.00 98.62 204 ASP A N 1
ATOM 1605 C CA . ASP A 1 204 ? -10.303 -0.798 -8.204 1.00 98.62 204 ASP A CA 1
ATOM 1606 C C . ASP A 1 204 ? -9.817 0.554 -8.747 1.00 98.62 204 ASP A C 1
ATOM 1608 O O . ASP A 1 204 ? -10.624 1.414 -9.094 1.00 98.62 204 ASP A O 1
ATOM 1612 N N . ILE A 1 205 ? -8.497 0.759 -8.839 1.00 98.81 205 ILE A N 1
ATOM 1613 C CA . ILE A 1 205 ? -7.903 2.063 -9.180 1.00 98.81 205 ILE A CA 1
ATOM 1614 C C . ILE A 1 205 ? -7.397 2.095 -10.615 1.00 98.81 205 ILE A C 1
ATOM 1616 O O . ILE A 1 205 ? -7.622 3.078 -11.325 1.00 98.81 205 ILE A O 1
ATOM 1620 N N . GLN A 1 206 ? -6.746 1.024 -11.072 1.00 98.81 206 GLN A N 1
ATOM 1621 C CA . GLN A 1 206 ? -6.229 0.962 -12.436 1.00 98.81 206 GLN A CA 1
ATOM 1622 C C . GLN A 1 206 ? -7.307 1.217 -13.505 1.00 98.81 206 GLN A C 1
ATOM 1624 O O . GLN A 1 206 ? -7.011 1.997 -14.407 1.00 98.81 206 GLN A O 1
ATOM 1629 N N . PRO A 1 207 ? -8.551 0.698 -13.411 1.00 98.75 207 PRO A N 1
ATOM 1630 C CA . PRO A 1 207 ? -9.572 0.972 -14.427 1.00 98.75 207 PRO A CA 1
ATOM 1631 C C . PRO A 1 207 ? -9.934 2.457 -14.559 1.00 98.75 207 PRO A C 1
ATOM 1633 O O . PRO A 1 207 ? -10.229 2.934 -15.655 1.00 98.75 207 PRO A O 1
ATOM 1636 N N . ILE A 1 208 ? -9.871 3.213 -13.458 1.00 98.69 208 ILE A N 1
ATOM 1637 C CA . ILE A 1 208 ? -10.095 4.664 -13.467 1.00 98.69 208 ILE A CA 1
ATOM 1638 C C . ILE A 1 208 ? -8.940 5.355 -14.200 1.00 98.69 208 ILE A C 1
ATOM 1640 O O . ILE A 1 208 ? -9.169 6.217 -15.050 1.00 98.69 208 ILE A O 1
ATOM 1644 N N . LEU A 1 209 ? -7.697 4.941 -13.926 1.00 98.69 209 LEU A N 1
ATOM 1645 C CA . LEU A 1 209 ? -6.522 5.449 -14.638 1.00 98.69 209 LEU A CA 1
ATOM 1646 C C . LEU A 1 209 ? -6.564 5.087 -16.127 1.00 98.69 209 LEU A C 1
ATOM 1648 O O . LEU A 1 209 ? -6.240 5.931 -16.959 1.00 98.69 209 LEU A O 1
ATOM 1652 N N . ASP A 1 210 ? -6.992 3.874 -16.476 1.00 98.69 210 ASP A N 1
ATOM 1653 C CA . ASP A 1 210 ? -7.115 3.414 -17.861 1.00 98.69 210 ASP A CA 1
ATOM 1654 C C . ASP A 1 210 ? -8.105 4.277 -18.649 1.00 98.69 210 ASP A C 1
ATOM 1656 O O . ASP A 1 210 ? -7.815 4.697 -19.770 1.00 98.69 210 ASP A O 1
ATOM 1660 N N . LYS A 1 211 ? -9.248 4.596 -18.033 1.00 98.12 211 LYS A N 1
ATOM 1661 C CA . LYS A 1 211 ? -10.302 5.413 -18.638 1.00 98.12 211 LYS A CA 1
ATOM 1662 C C . LYS A 1 211 ? -9.890 6.874 -18.825 1.00 98.12 211 LYS A C 1
ATOM 1664 O O . LYS A 1 211 ? -10.208 7.465 -19.854 1.00 98.12 211 LYS A O 1
ATOM 1669 N N . HIS A 1 212 ? -9.199 7.453 -17.843 1.00 97.62 212 HIS A N 1
ATOM 1670 C CA . HIS A 1 212 ? -9.051 8.912 -17.740 1.00 97.62 212 HIS A CA 1
ATOM 1671 C C . HIS A 1 212 ? -7.625 9.434 -17.912 1.00 97.62 212 HIS A C 1
ATOM 1673 O O . HIS A 1 212 ? -7.434 10.598 -18.252 1.00 97.62 212 HIS A O 1
ATOM 1679 N N . CYS A 1 213 ? -6.610 8.611 -17.659 1.00 97.56 213 CYS A N 1
ATOM 1680 C CA . CYS A 1 213 ? -5.219 9.061 -17.566 1.00 97.56 213 CYS A CA 1
ATOM 1681 C C . CYS A 1 213 ? -4.308 8.399 -18.605 1.00 97.56 213 CYS A C 1
ATOM 1683 O O . CYS A 1 213 ? -3.384 9.033 -19.120 1.00 97.56 213 CYS A O 1
ATOM 1685 N N . VAL A 1 214 ? -4.550 7.127 -18.926 1.00 98.00 214 VAL A N 1
ATOM 1686 C CA . VAL A 1 214 ? -3.673 6.327 -19.790 1.00 98.00 214 VAL A CA 1
ATOM 1687 C C . VAL A 1 214 ? -3.649 6.836 -21.224 1.00 98.00 214 VAL A C 1
ATOM 1689 O O . VAL A 1 214 ? -2.629 6.677 -21.880 1.00 98.00 214 VAL A O 1
ATOM 1692 N N . THR A 1 215 ? -4.687 7.513 -21.714 1.00 95.81 215 THR A N 1
ATOM 1693 C CA . THR A 1 215 ? -4.691 8.107 -23.065 1.00 95.81 215 THR A CA 1
ATOM 1694 C C . THR A 1 215 ? -3.510 9.059 -23.297 1.00 95.81 215 THR A C 1
ATOM 1696 O O . THR A 1 215 ? -2.938 9.061 -24.386 1.00 95.81 215 THR A O 1
ATOM 1699 N N . CYS A 1 216 ? -3.086 9.797 -22.265 1.00 96.69 216 CYS A N 1
ATOM 1700 C CA . CYS A 1 216 ? -1.921 10.689 -22.284 1.00 96.69 216 CYS A CA 1
ATOM 1701 C C . CYS A 1 216 ? -0.668 10.055 -21.657 1.00 96.69 216 CYS A C 1
ATOM 1703 O O . CYS A 1 216 ? 0.447 10.235 -22.152 1.00 96.69 216 CYS A O 1
ATOM 1705 N N . HIS A 1 217 ? -0.845 9.273 -20.591 1.00 97.44 217 HIS A N 1
ATOM 1706 C CA . HIS A 1 217 ? 0.240 8.698 -19.794 1.00 97.44 217 HIS A CA 1
ATOM 1707 C C . HIS A 1 217 ? 0.487 7.219 -20.123 1.00 97.44 217 HIS A C 1
ATOM 1709 O O . HIS A 1 217 ? 0.342 6.333 -19.276 1.00 97.44 217 HIS A O 1
ATOM 1715 N N . ASN A 1 218 ? 0.869 6.950 -21.372 1.00 97.56 218 ASN A N 1
ATOM 1716 C CA . ASN A 1 218 ? 1.234 5.621 -21.877 1.00 97.56 218 ASN A CA 1
ATOM 1717 C C . ASN A 1 218 ? 2.586 5.643 -22.612 1.00 97.56 218 ASN A C 1
ATOM 1719 O O . ASN A 1 218 ? 3.234 6.682 -22.707 1.00 97.56 218 ASN A O 1
ATOM 1723 N N . TYR A 1 219 ? 3.010 4.497 -23.150 1.00 96.69 219 TYR A N 1
ATOM 1724 C CA . TYR A 1 219 ? 4.291 4.364 -23.853 1.00 96.69 219 TYR A CA 1
ATOM 1725 C C . TYR A 1 219 ? 4.343 4.966 -25.266 1.00 96.69 219 TYR A C 1
ATOM 1727 O O . TYR A 1 219 ? 5.412 5.032 -25.853 1.00 96.69 219 TYR A O 1
ATOM 1735 N N . ASP A 1 220 ? 3.218 5.347 -25.856 1.00 93.94 220 ASP A N 1
ATOM 1736 C CA . ASP A 1 220 ? 3.164 5.927 -27.202 1.00 93.94 220 ASP A CA 1
ATOM 1737 C C . ASP A 1 220 ? 3.098 7.463 -27.150 1.00 93.94 220 ASP A C 1
ATOM 1739 O O . ASP A 1 220 ? 3.707 8.133 -27.981 1.00 93.94 220 ASP A O 1
ATOM 1743 N N . LYS A 1 221 ? 2.409 8.029 -26.147 1.00 93.38 221 LYS A N 1
ATOM 1744 C CA . LYS A 1 221 ? 2.265 9.486 -25.949 1.00 93.38 221 LYS A CA 1
ATOM 1745 C C . LYS A 1 221 ? 3.240 10.050 -24.903 1.00 93.38 221 LYS A C 1
ATOM 1747 O O . LYS A 1 221 ? 3.719 11.166 -25.067 1.00 93.38 221 LYS A O 1
ATOM 1752 N N . TYR A 1 222 ? 3.583 9.265 -23.875 1.00 93.25 222 TYR A N 1
ATOM 1753 C CA . TYR A 1 222 ? 4.566 9.542 -22.809 1.00 93.25 222 TYR A CA 1
ATOM 1754 C C . TYR A 1 222 ? 4.581 10.990 -22.279 1.00 93.25 222 TYR A C 1
ATOM 1756 O O . TYR A 1 222 ? 5.632 11.564 -21.972 1.00 93.25 222 TYR A O 1
ATOM 1764 N N . GLU A 1 223 ? 3.402 11.603 -22.160 1.00 94.44 223 GLU A N 1
ATOM 1765 C CA . GLU A 1 223 ? 3.285 12.997 -21.745 1.00 94.44 223 GLU A CA 1
ATOM 1766 C C . GLU A 1 223 ? 3.688 13.181 -20.283 1.00 94.44 223 GLU A C 1
ATOM 1768 O O . GLU A 1 223 ? 3.422 12.343 -19.416 1.00 94.44 223 GLU A O 1
ATOM 1773 N N . GLY A 1 224 ? 4.397 14.281 -20.016 1.00 92.62 224 GLY A N 1
ATOM 1774 C CA . GLY A 1 224 ? 4.975 14.557 -18.702 1.00 92.62 224 GLY A CA 1
ATOM 1775 C C . GLY A 1 224 ? 6.052 13.559 -18.264 1.00 92.62 224 GLY A C 1
ATOM 1776 O O . GLY A 1 224 ? 6.485 13.627 -17.118 1.00 92.62 224 GLY A O 1
ATOM 1777 N N . GLN A 1 225 ? 6.491 12.650 -19.149 1.00 93.88 225 GLN A N 1
ATOM 1778 C CA . GLN A 1 225 ? 7.367 11.521 -18.818 1.00 93.88 225 GLN A CA 1
ATOM 1779 C C . GLN A 1 225 ? 6.763 10.610 -17.734 1.00 93.88 225 GLN A C 1
ATOM 1781 O O . GLN A 1 225 ? 7.453 10.135 -16.831 1.00 93.88 225 GLN A O 1
ATOM 1786 N N . VAL A 1 226 ? 5.449 10.392 -17.814 1.00 96.38 226 VAL A N 1
ATOM 1787 C CA . VAL A 1 226 ? 4.677 9.597 -16.855 1.00 96.38 226 VAL A CA 1
ATOM 1788 C C . VAL A 1 226 ? 4.010 8.427 -17.578 1.00 96.38 226 VAL A C 1
ATOM 1790 O O . VAL A 1 226 ? 3.378 8.609 -18.617 1.00 96.38 226 VAL A O 1
ATOM 1793 N N . ILE A 1 227 ? 4.123 7.227 -17.003 1.00 97.88 227 ILE A N 1
ATOM 1794 C CA . ILE A 1 227 ? 3.401 6.024 -17.437 1.00 97.88 227 ILE A CA 1
ATOM 1795 C C . ILE A 1 227 ? 2.445 5.607 -16.322 1.00 97.88 227 ILE A C 1
ATOM 1797 O O . ILE A 1 227 ? 2.871 5.326 -15.204 1.00 97.88 227 ILE A O 1
ATOM 1801 N N . LEU A 1 228 ? 1.152 5.554 -16.639 1.00 98.44 228 LEU A N 1
ATOM 1802 C CA . LEU A 1 228 ? 0.084 5.147 -15.721 1.00 98.44 228 LEU A CA 1
ATOM 1803 C C . LEU A 1 228 ? -0.640 3.880 -16.185 1.00 98.44 228 LEU A C 1
ATOM 1805 O O . LEU A 1 228 ? -1.740 3.593 -15.717 1.00 98.44 228 LEU A O 1
ATOM 1809 N N . THR A 1 229 ? -0.028 3.101 -17.075 1.00 98.44 229 THR A N 1
ATOM 1810 C CA . THR A 1 229 ? -0.587 1.819 -17.506 1.00 98.44 229 THR A CA 1
ATOM 1811 C C . THR A 1 229 ? -0.442 0.750 -16.419 1.00 98.44 229 THR A C 1
ATOM 1813 O O . THR A 1 229 ? 0.513 0.748 -15.634 1.00 98.44 229 THR A O 1
ATOM 1816 N N . GLY A 1 230 ? -1.372 -0.207 -16.405 1.00 98.06 230 GLY A N 1
ATOM 1817 C CA . GLY A 1 230 ? -1.360 -1.355 -15.492 1.00 98.06 230 GLY A CA 1
ATOM 1818 C C . GLY A 1 230 ? -0.294 -2.417 -15.794 1.00 98.06 230 GLY A C 1
ATOM 1819 O O . GLY A 1 230 ? -0.319 -3.491 -15.194 1.00 98.06 230 GLY A O 1
ATOM 1820 N N . ASP A 1 231 ? 0.637 -2.152 -16.718 1.00 98.19 231 ASP A N 1
ATOM 1821 C CA . ASP A 1 231 ? 1.699 -3.086 -17.090 1.00 98.19 231 ASP A CA 1
ATOM 1822 C C . ASP A 1 231 ? 2.551 -3.483 -15.881 1.00 98.19 231 ASP A C 1
ATOM 1824 O O . ASP A 1 231 ? 2.878 -2.677 -15.006 1.00 98.19 231 ASP A O 1
ATOM 1828 N N . ARG A 1 232 ? 2.932 -4.757 -15.839 1.00 97.56 232 ARG A N 1
ATOM 1829 C CA . ARG A 1 232 ? 3.645 -5.368 -14.718 1.00 97.56 232 ARG A CA 1
ATOM 1830 C C . ARG A 1 232 ? 5.137 -5.064 -14.806 1.00 97.56 232 ARG A C 1
ATOM 1832 O O . ARG A 1 232 ? 5.792 -5.466 -15.763 1.00 97.56 232 ARG A O 1
ATOM 1839 N N . GLY A 1 233 ? 5.681 -4.395 -13.796 1.00 96.69 233 GLY A N 1
ATOM 1840 C CA . GLY A 1 233 ? 7.110 -4.434 -13.501 1.00 96.69 233 GLY A CA 1
ATOM 1841 C C . GLY A 1 233 ? 7.464 -5.670 -12.660 1.00 96.69 233 GLY A C 1
ATOM 1842 O O . GLY A 1 233 ? 6.599 -6.507 -12.396 1.00 96.69 233 GLY A O 1
ATOM 1843 N N . PRO A 1 234 ? 8.717 -5.788 -12.186 1.00 95.69 234 PRO A N 1
ATOM 1844 C CA . PRO A 1 234 ? 9.148 -6.944 -11.398 1.00 95.69 234 PRO A CA 1
ATOM 1845 C C . PRO A 1 234 ? 8.368 -7.194 -10.091 1.00 95.69 234 PRO A C 1
ATOM 1847 O O . PRO A 1 234 ? 8.188 -8.353 -9.727 1.00 95.69 234 PRO A O 1
ATOM 1850 N N . LEU A 1 235 ? 7.909 -6.131 -9.406 1.00 93.81 235 LEU A N 1
ATOM 1851 C CA . LEU A 1 235 ? 7.087 -6.202 -8.176 1.00 93.81 235 LEU A CA 1
ATOM 1852 C C . LEU A 1 235 ? 5.737 -5.494 -8.388 1.00 93.81 235 LEU A C 1
ATOM 1854 O O . LEU A 1 235 ? 4.671 -6.093 -8.287 1.00 93.81 235 LEU A O 1
ATOM 1858 N N . PHE A 1 236 ? 5.777 -4.209 -8.735 1.00 96.44 236 PHE A N 1
ATOM 1859 C CA . PHE A 1 236 ? 4.586 -3.363 -8.855 1.00 96.44 236 PHE A CA 1
ATOM 1860 C C . PHE A 1 236 ? 4.169 -3.161 -10.313 1.00 96.44 236 PHE A C 1
ATOM 1862 O O . PHE A 1 236 ? 4.973 -3.351 -11.228 1.00 96.44 236 PHE A O 1
ATOM 1869 N N . SER A 1 237 ? 2.914 -2.774 -10.549 1.00 97.88 237 SER A N 1
ATOM 1870 C CA . SER A 1 237 ? 2.527 -2.200 -11.838 1.00 97.88 237 SER A CA 1
ATOM 1871 C C . SER A 1 237 ? 3.216 -0.848 -12.047 1.00 97.88 237 SER A C 1
ATOM 1873 O O . SER A 1 237 ? 3.590 -0.163 -11.086 1.00 97.88 237 SER A O 1
ATOM 1875 N N . HIS A 1 238 ? 3.393 -0.461 -13.309 1.00 98.44 238 HIS A N 1
ATOM 1876 C CA . HIS A 1 238 ? 4.065 0.789 -13.668 1.00 98.44 238 HIS A CA 1
ATOM 1877 C C . HIS A 1 238 ? 3.315 1.999 -13.126 1.00 98.44 238 HIS A C 1
ATOM 1879 O O . HIS A 1 238 ? 3.947 2.899 -12.584 1.00 98.44 238 HIS A O 1
ATOM 1885 N N . SER A 1 239 ? 1.988 1.990 -13.181 1.00 98.50 239 SER A N 1
ATOM 1886 C CA . SER A 1 239 ? 1.128 3.019 -12.596 1.00 98.50 239 SER A CA 1
ATOM 1887 C C . SER A 1 239 ? 1.298 3.186 -11.085 1.00 98.50 239 SER A C 1
ATOM 1889 O O . SER A 1 239 ? 1.588 4.294 -10.631 1.00 98.50 239 SER A O 1
ATOM 1891 N N . TYR A 1 240 ? 1.182 2.106 -10.303 1.00 98.50 240 TYR A N 1
ATOM 1892 C CA . TYR A 1 240 ? 1.311 2.153 -8.843 1.00 98.50 240 TYR A CA 1
ATOM 1893 C C . TYR A 1 240 ? 2.687 2.685 -8.437 1.00 98.50 240 TYR A C 1
ATOM 1895 O O . TYR A 1 240 ? 2.811 3.596 -7.607 1.00 98.50 240 TYR A O 1
ATOM 1903 N N . TYR A 1 241 ? 3.735 2.147 -9.070 1.00 97.50 241 TYR A N 1
ATOM 1904 C CA . TYR A 1 241 ? 5.098 2.579 -8.800 1.00 97.50 241 TYR A CA 1
ATOM 1905 C C . TYR A 1 241 ? 5.332 4.030 -9.220 1.00 97.50 241 TYR A C 1
ATOM 1907 O O . TYR A 1 241 ? 5.923 4.796 -8.464 1.00 97.50 241 TYR A O 1
ATOM 1915 N N . THR A 1 242 ? 4.837 4.437 -10.389 1.00 98.06 242 THR A N 1
ATOM 1916 C CA . THR A 1 242 ? 4.998 5.799 -10.909 1.00 98.06 242 THR A CA 1
ATOM 1917 C C . THR A 1 242 ? 4.314 6.823 -10.011 1.00 98.06 242 THR A C 1
ATOM 1919 O O . THR A 1 242 ? 4.950 7.813 -9.646 1.00 98.06 242 THR A O 1
ATOM 1922 N N . LEU A 1 243 ? 3.075 6.573 -9.571 1.00 97.94 243 LEU A N 1
ATOM 1923 C CA . LEU A 1 243 ? 2.377 7.434 -8.608 1.00 97.94 243 LEU A CA 1
ATOM 1924 C C . LEU A 1 243 ? 3.164 7.561 -7.298 1.00 97.94 243 LEU A C 1
ATOM 1926 O O . LEU A 1 243 ? 3.303 8.662 -6.760 1.00 97.94 243 LEU A O 1
ATOM 1930 N N . THR A 1 244 ? 3.736 6.457 -6.817 1.00 95.56 244 THR A N 1
ATOM 1931 C CA . THR A 1 244 ? 4.548 6.434 -5.597 1.00 95.56 244 THR A CA 1
ATOM 1932 C C . THR A 1 244 ? 5.869 7.191 -5.758 1.00 95.56 244 THR A C 1
ATOM 1934 O O . THR A 1 244 ? 6.169 8.082 -4.965 1.00 95.56 244 THR A O 1
ATOM 1937 N N . ALA A 1 245 ? 6.643 6.909 -6.807 1.00 95.31 245 ALA A N 1
ATOM 1938 C CA . ALA A 1 245 ? 7.920 7.566 -7.079 1.00 95.31 245 ALA A CA 1
ATOM 1939 C C . ALA A 1 245 ? 7.745 9.064 -7.394 1.00 95.31 245 ALA A C 1
ATOM 1941 O O . ALA A 1 245 ? 8.629 9.880 -7.136 1.00 95.31 245 ALA A O 1
ATOM 1942 N N . LEU A 1 246 ? 6.609 9.467 -7.976 1.00 96.25 246 LEU A N 1
ATOM 1943 C CA . LEU A 1 246 ? 6.216 10.872 -8.177 1.00 96.25 246 LEU A CA 1
ATOM 1944 C C . LEU A 1 246 ? 5.588 11.516 -6.932 1.00 96.25 246 LEU A C 1
ATOM 1946 O O . LEU A 1 246 ? 5.165 12.667 -7.022 1.00 96.25 246 LEU A O 1
ATOM 1950 N N . GLN A 1 247 ? 5.524 10.813 -5.796 1.00 96.06 247 GLN A N 1
ATOM 1951 C CA . GLN A 1 247 ? 4.949 11.304 -4.538 1.00 96.06 247 GLN A CA 1
ATOM 1952 C C . GLN A 1 247 ? 3.518 11.846 -4.710 1.00 96.06 247 GLN A C 1
ATOM 1954 O O . GLN A 1 247 ? 3.131 12.841 -4.105 1.00 96.06 247 GLN A O 1
ATOM 1959 N N . GLN A 1 248 ? 2.717 11.196 -5.558 1.00 97.44 248 GLN A N 1
ATOM 1960 C CA . GLN A 1 248 ? 1.333 11.602 -5.813 1.00 97.44 248 GLN A CA 1
ATOM 1961 C C . GLN A 1 248 ? 0.371 11.197 -4.685 1.00 97.44 248 GLN A C 1
ATOM 1963 O O . GLN A 1 248 ? -0.763 11.672 -4.657 1.00 97.44 248 GLN A O 1
ATOM 1968 N N . ILE A 1 249 ? 0.831 10.358 -3.753 1.00 96.94 249 ILE A N 1
ATOM 1969 C CA . ILE A 1 249 ? 0.055 9.798 -2.643 1.00 96.94 249 ILE A CA 1
ATOM 1970 C C . ILE A 1 249 ? 0.789 10.070 -1.328 1.00 96.94 249 ILE A C 1
ATOM 1972 O O . ILE A 1 249 ? 1.969 9.716 -1.196 1.00 96.94 249 ILE A O 1
ATOM 1976 N N . VAL A 1 250 ? 0.073 10.640 -0.357 1.00 95.75 250 VAL A N 1
ATOM 1977 C CA . VAL A 1 250 ? 0.562 10.950 0.993 1.00 95.75 250 VAL A CA 1
ATOM 1978 C C . VAL A 1 250 ? -0.133 10.044 2.016 1.00 95.75 250 VAL A C 1
ATOM 1980 O O . VAL A 1 250 ? -1.123 10.416 2.635 1.00 95.75 250 VAL A O 1
ATOM 1983 N N . ASP A 1 251 ? 0.424 8.853 2.214 1.00 92.12 251 ASP A N 1
ATOM 1984 C CA . ASP A 1 251 ? -0.038 7.802 3.143 1.00 92.12 251 ASP A CA 1
ATOM 1985 C C . ASP A 1 251 ? 0.793 7.735 4.447 1.00 92.12 251 ASP A C 1
ATOM 1987 O O . ASP A 1 251 ? 0.538 6.924 5.332 1.00 92.12 251 ASP A O 1
ATOM 1991 N N . GLY A 1 252 ? 1.806 8.600 4.584 1.00 89.50 252 GLY A N 1
ATOM 1992 C CA . GLY A 1 252 ? 2.706 8.667 5.740 1.00 89.50 252 GLY A CA 1
ATOM 1993 C C . GLY A 1 252 ? 4.047 7.936 5.582 1.00 89.50 252 GLY A C 1
ATOM 1994 O O . GLY A 1 252 ? 4.952 8.235 6.366 1.00 89.50 252 GLY A O 1
ATOM 1995 N N . ARG A 1 253 ? 4.198 7.074 4.566 1.00 89.62 253 ARG A N 1
ATOM 1996 C CA . ARG A 1 253 ? 5.448 6.431 4.110 1.00 89.62 253 ARG A CA 1
ATOM 1997 C C . ARG A 1 253 ? 6.350 5.762 5.176 1.00 89.62 253 ARG A C 1
ATOM 1999 O O . ARG A 1 253 ? 7.557 5.997 5.158 1.00 89.62 253 ARG A O 1
ATOM 2006 N N . ASP A 1 254 ? 5.793 4.993 6.122 1.00 87.56 254 ASP A N 1
ATOM 2007 C CA . ASP A 1 254 ? 6.529 4.372 7.261 1.00 87.56 254 ASP A CA 1
ATOM 2008 C C . ASP A 1 254 ? 7.458 5.359 8.007 1.00 87.56 254 ASP A C 1
ATOM 2010 O O . ASP A 1 254 ? 8.471 5.003 8.613 1.00 87.56 254 ASP A O 1
ATOM 2014 N N . GLN A 1 255 ? 7.156 6.659 7.949 1.00 88.50 255 GLN A N 1
ATOM 2015 C CA . GLN A 1 255 ? 7.962 7.639 8.661 1.00 88.50 255 GLN A CA 1
ATOM 2016 C C . GLN A 1 255 ? 7.715 7.470 10.164 1.00 88.50 255 GLN A C 1
ATOM 2018 O O . GLN A 1 255 ? 6.559 7.308 10.568 1.00 88.50 255 GLN A O 1
ATOM 2023 N N . PRO A 1 256 ? 8.746 7.616 11.018 1.00 88.44 256 PRO A N 1
ATOM 2024 C CA . PRO A 1 256 ? 8.616 7.537 12.475 1.00 88.44 256 PRO A CA 1
ATOM 2025 C C . PRO A 1 256 ? 7.955 8.804 13.058 1.00 88.44 256 PRO A C 1
ATOM 2027 O O . PRO A 1 256 ? 8.403 9.374 14.050 1.00 88.44 256 PRO A O 1
ATOM 2030 N N . ILE A 1 257 ? 6.894 9.283 12.408 1.00 88.25 257 ILE A N 1
ATOM 2031 C CA . ILE A 1 257 ? 6.125 10.471 12.749 1.00 88.25 257 ILE A CA 1
ATOM 2032 C C . ILE A 1 257 ? 4.714 10.016 13.107 1.00 88.25 257 ILE A C 1
ATOM 2034 O O . ILE A 1 257 ? 3.905 9.673 12.241 1.00 88.25 257 ILE A O 1
ATOM 2038 N N . SER A 1 258 ? 4.419 10.070 14.402 1.00 83.88 258 SER A N 1
ATOM 2039 C CA . SER A 1 258 ? 3.064 9.924 14.928 1.00 83.88 258 SER A CA 1
ATOM 2040 C C . SER A 1 258 ? 2.428 11.290 15.199 1.00 83.88 258 SER A C 1
ATOM 2042 O O . SER A 1 258 ? 3.107 12.321 15.243 1.00 83.88 258 SER A O 1
ATOM 2044 N N . ASN A 1 259 ? 1.108 11.297 15.394 1.00 87.38 259 ASN A N 1
ATOM 2045 C CA . ASN A 1 259 ? 0.299 12.487 15.621 1.00 87.38 259 ASN A CA 1
ATOM 2046 C C . ASN A 1 259 ? 0.551 13.595 14.587 1.00 87.38 259 ASN A C 1
ATOM 2048 O O . ASN A 1 259 ? 0.991 14.696 14.930 1.00 87.38 259 ASN A O 1
ATOM 2052 N N . ARG A 1 260 ? 0.326 13.305 13.307 1.00 92.38 260 ARG A N 1
ATOM 2053 C CA . ARG A 1 260 ? 0.464 14.300 12.231 1.00 92.38 260 ARG A CA 1
ATOM 2054 C C . ARG A 1 260 ? -0.473 15.500 12.426 1.00 92.38 260 ARG A C 1
ATOM 2056 O O . ARG A 1 260 ? -1.491 15.392 13.110 1.00 92.38 260 ARG A O 1
ATOM 2063 N N . ALA A 1 261 ? -0.088 16.654 11.881 1.00 94.00 261 ALA A N 1
ATOM 2064 C CA . ALA A 1 261 ? -0.932 17.846 11.910 1.00 94.00 261 ALA A CA 1
ATOM 2065 C C . ALA A 1 261 ? -2.225 17.606 11.102 1.00 94.00 261 ALA A C 1
ATOM 2067 O O . ALA A 1 261 ? -2.262 16.690 10.271 1.00 94.00 261 ALA A O 1
ATOM 2068 N N . PRO A 1 262 ? -3.291 18.382 11.343 1.00 95.12 262 PRO A N 1
ATOM 2069 C CA . PRO A 1 262 ? -4.501 18.295 10.541 1.00 95.12 262 PRO A CA 1
ATOM 2070 C C . PRO A 1 262 ? -4.185 18.524 9.058 1.00 95.12 262 PRO A C 1
ATOM 2072 O O . PRO A 1 262 ? -3.279 19.292 8.728 1.00 95.12 262 PRO A O 1
ATOM 2075 N N . LYS A 1 263 ? -4.910 17.842 8.168 1.00 95.56 263 LYS A N 1
ATOM 2076 C CA . LYS A 1 263 ? -4.789 17.973 6.704 1.00 95.56 263 LYS A CA 1
ATOM 2077 C C . LYS A 1 263 ? -3.370 17.766 6.145 1.00 95.56 263 LYS A C 1
ATOM 2079 O O . LYS A 1 263 ? -3.025 18.332 5.107 1.00 95.56 263 LYS A O 1
ATOM 2084 N N . SER A 1 264 ? -2.534 16.977 6.829 1.00 95.00 264 SER A N 1
ATOM 2085 C CA . SER A 1 264 ? -1.141 16.704 6.430 1.00 95.00 264 SER A CA 1
ATOM 2086 C C . SER A 1 264 ? -0.877 15.244 6.012 1.00 95.00 264 SER A C 1
ATOM 2088 O O . SER A 1 264 ? 0.282 14.829 5.921 1.00 95.00 264 SER A O 1
ATOM 2090 N N . ILE A 1 265 ? -1.923 14.432 5.882 1.00 95.00 265 ILE A N 1
ATOM 2091 C CA . ILE A 1 265 ? -1.905 13.032 5.441 1.00 95.00 265 ILE A CA 1
ATOM 2092 C C . ILE A 1 265 ? -3.258 12.710 4.801 1.00 95.00 265 ILE A C 1
ATOM 2094 O O . ILE A 1 265 ? -4.252 13.349 5.137 1.00 95.00 265 ILE A O 1
ATOM 2098 N N . GLY A 1 266 ? -3.299 11.708 3.927 1.00 95.81 266 GLY A N 1
ATOM 2099 C CA . GLY A 1 266 ? -4.522 11.237 3.290 1.00 95.81 266 GLY A CA 1
ATOM 2100 C C . GLY A 1 266 ? -4.783 11.923 1.952 1.00 95.81 266 GLY A C 1
ATOM 2101 O O . GLY A 1 266 ? -3.897 12.543 1.348 1.00 95.81 266 GLY A O 1
ATOM 2102 N N . ALA A 1 267 ? -6.015 11.794 1.470 1.00 96.94 267 ALA A N 1
ATOM 2103 C CA . ALA A 1 267 ? -6.436 12.303 0.174 1.00 96.94 267 ALA A CA 1
ATOM 2104 C C . ALA A 1 267 ? -6.276 13.828 0.095 1.00 96.94 267 ALA A C 1
ATOM 2106 O O . ALA A 1 267 ? -5.762 14.330 -0.900 1.00 96.94 267 ALA A O 1
ATOM 2107 N N . VAL A 1 268 ? -6.604 14.560 1.166 1.00 96.31 268 VAL A N 1
ATOM 2108 C CA . VAL A 1 268 ? -6.534 16.033 1.192 1.00 96.31 268 VAL A CA 1
ATOM 2109 C C . VAL A 1 268 ? -5.128 16.585 0.934 1.00 96.31 268 VAL A C 1
ATOM 2111 O O . VAL A 1 268 ? -4.994 17.687 0.415 1.00 96.31 268 VAL A O 1
ATOM 2114 N N . SER A 1 269 ? -4.082 15.834 1.291 1.00 96.62 269 SER A N 1
ATOM 2115 C CA . SER A 1 269 ? -2.681 16.239 1.111 1.00 96.62 269 SER A CA 1
ATOM 2116 C C . SER A 1 269 ? -2.035 15.619 -0.126 1.00 96.62 269 SER A C 1
ATOM 2118 O O . SER A 1 269 ? -0.863 15.875 -0.398 1.00 96.62 269 SER A O 1
ATOM 2120 N N . SER A 1 270 ? -2.750 14.750 -0.841 1.00 98.06 270 SER A N 1
ATOM 2121 C CA . SER A 1 270 ? -2.194 13.969 -1.941 1.00 98.06 270 SER A CA 1
ATOM 2122 C C . SER A 1 270 ? -2.255 14.751 -3.259 1.00 98.06 270 SER A C 1
ATOM 2124 O O . SER A 1 270 ? -3.350 15.100 -3.708 1.00 98.06 270 SER A O 1
ATOM 2126 N N . PRO A 1 271 ? -1.120 14.976 -3.957 1.00 97.88 271 PRO A N 1
ATOM 2127 C CA . PRO A 1 271 ? -1.114 15.673 -5.245 1.00 97.88 271 PRO A CA 1
ATOM 2128 C C . PRO A 1 271 ? -1.980 15.027 -6.331 1.00 97.88 271 PRO A C 1
ATOM 2130 O O . PRO A 1 271 ? -2.415 15.736 -7.243 1.00 97.88 271 PRO A O 1
ATOM 2133 N N . LEU A 1 272 ? -2.221 13.711 -6.260 1.00 97.81 272 LEU A N 1
ATOM 2134 C CA . LEU A 1 272 ? -3.184 13.025 -7.125 1.00 97.81 272 LEU A CA 1
ATOM 2135 C C . LEU A 1 272 ? -4.597 13.567 -6.906 1.00 97.81 272 LEU A C 1
ATOM 2137 O O . LEU A 1 272 ? -5.273 13.919 -7.865 1.00 97.81 272 LEU A O 1
ATOM 2141 N N . MET A 1 273 ? -5.021 13.676 -5.647 1.00 97.56 273 MET A N 1
ATOM 2142 C CA . MET A 1 273 ? -6.377 14.093 -5.308 1.00 97.56 273 MET A CA 1
ATOM 2143 C C . MET A 1 273 ? -6.639 15.542 -5.711 1.00 97.56 273 MET A C 1
ATOM 2145 O O . MET A 1 273 ? -7.716 15.847 -6.207 1.00 97.56 273 MET A O 1
ATOM 2149 N N . HIS A 1 274 ? -5.646 16.429 -5.583 1.00 96.12 274 HIS A N 1
ATOM 2150 C CA . HIS A 1 274 ? -5.775 17.794 -6.096 1.00 96.12 274 HIS A CA 1
ATOM 2151 C C . HIS A 1 274 ? -6.067 17.807 -7.600 1.00 96.12 274 HIS A C 1
ATOM 2153 O O . HIS A 1 274 ? -6.992 18.487 -8.018 1.00 96.12 274 HIS A O 1
ATOM 2159 N N . LYS A 1 275 ? -5.361 16.995 -8.401 1.00 95.38 275 LYS A N 1
ATOM 2160 C CA . LYS A 1 275 ? -5.615 16.880 -9.851 1.00 95.38 275 LYS A CA 1
ATOM 2161 C C . LYS A 1 275 ? -7.000 16.318 -10.160 1.00 95.38 275 LYS A C 1
ATOM 2163 O O . LYS A 1 275 ? -7.625 16.755 -11.117 1.00 95.38 275 LYS A O 1
ATOM 2168 N N . VAL A 1 276 ? -7.465 15.363 -9.357 1.00 95.31 276 VAL A N 1
ATOM 2169 C CA . VAL A 1 276 ? -8.810 14.790 -9.490 1.00 95.31 276 VAL A CA 1
ATOM 2170 C C . VAL A 1 276 ? -9.886 15.838 -9.180 1.00 95.31 276 VAL A C 1
ATOM 2172 O O . VAL A 1 276 ? -10.854 15.941 -9.922 1.00 95.31 276 VAL A O 1
ATOM 2175 N N . LEU A 1 277 ? -9.710 16.638 -8.122 1.00 93.69 277 LEU A N 1
ATOM 2176 C CA . LEU A 1 277 ? -10.717 17.599 -7.652 1.00 93.69 277 LEU A CA 1
ATOM 2177 C C . LEU A 1 277 ? -10.731 18.923 -8.422 1.00 93.69 277 LEU A C 1
ATOM 2179 O O . LEU A 1 277 ? -11.790 19.522 -8.563 1.00 93.69 277 LEU A O 1
ATOM 2183 N N . THR A 1 278 ? -9.577 19.407 -8.888 1.00 90.75 278 THR A N 1
ATOM 2184 C CA . THR A 1 278 ? -9.478 20.680 -9.628 1.00 90.75 278 THR A CA 1
ATOM 2185 C C . THR A 1 278 ? -9.441 20.493 -11.142 1.00 90.75 278 THR A C 1
ATOM 2187 O O . THR A 1 278 ? -9.216 21.467 -11.855 1.00 90.75 278 THR A O 1
ATOM 2190 N N . HIS A 1 279 ? -9.628 19.258 -11.615 1.00 85.56 279 HIS A N 1
ATOM 2191 C CA . HIS A 1 279 ? -9.393 18.814 -12.988 1.00 85.56 279 HIS A CA 1
ATOM 2192 C C . HIS A 1 279 ? -7.916 18.880 -13.420 1.00 85.56 279 HIS A C 1
ATOM 2194 O O . HIS A 1 279 ? -7.110 19.686 -12.943 1.00 85.56 279 HIS A O 1
ATOM 2200 N N . HIS A 1 280 ? -7.547 17.996 -14.347 1.00 89.81 280 HIS A N 1
ATOM 2201 C CA . HIS A 1 280 ? -6.238 17.980 -14.994 1.00 89.81 280 HIS A CA 1
ATOM 2202 C C . HIS A 1 280 ? -6.435 18.013 -16.508 1.00 89.81 280 HIS A C 1
ATOM 2204 O O . HIS A 1 280 ? -6.709 16.985 -17.127 1.00 89.81 280 HIS A O 1
ATOM 2210 N N . ASN A 1 281 ? -6.290 19.207 -17.094 1.00 89.25 281 ASN A N 1
ATOM 2211 C CA . ASN A 1 281 ? -6.766 19.509 -18.448 1.00 89.25 281 ASN A CA 1
ATOM 2212 C C . ASN A 1 281 ? -8.280 19.231 -18.539 1.00 89.25 281 ASN A C 1
ATOM 2214 O O . ASN A 1 281 ? -9.015 19.597 -17.626 1.00 89.25 281 ASN A O 1
ATOM 2218 N N . ASP A 1 282 ? -8.731 18.544 -19.587 1.00 88.56 282 ASP A N 1
ATOM 2219 C CA . ASP A 1 282 ? -10.150 18.270 -19.843 1.00 88.56 282 ASP A CA 1
ATOM 2220 C C . ASP A 1 282 ? -10.672 16.994 -19.148 1.00 88.56 282 ASP A C 1
ATOM 2222 O O . ASP A 1 282 ? -11.750 16.493 -19.467 1.00 88.56 282 ASP A O 1
ATOM 2226 N N . VAL A 1 283 ? -9.907 16.429 -18.207 1.00 93.25 283 VAL A N 1
ATOM 2227 C CA . VAL A 1 283 ? -10.279 15.198 -17.497 1.00 93.25 283 VAL A CA 1
ATOM 2228 C C . VAL A 1 283 ? -11.139 15.515 -16.273 1.00 93.25 283 VAL A C 1
ATOM 2230 O O . VAL A 1 283 ? -10.740 16.273 -15.385 1.00 93.25 283 VAL A O 1
ATOM 2233 N N . SER A 1 284 ? -12.300 14.862 -16.190 1.00 94.00 284 SER A N 1
ATOM 2234 C CA . SER A 1 284 ? -13.192 14.893 -15.030 1.00 94.00 284 SER A CA 1
ATOM 2235 C C . SER A 1 284 ? -13.651 13.484 -14.673 1.00 94.00 284 SER A C 1
ATOM 2237 O O . SER A 1 284 ? -14.067 12.721 -15.543 1.00 94.00 284 SER A O 1
ATOM 2239 N N . LEU A 1 285 ? -13.606 13.161 -13.383 1.00 96.38 285 LEU A N 1
ATOM 2240 C CA . LEU A 1 285 ? -14.087 11.892 -12.838 1.00 96.38 285 LEU A CA 1
ATOM 2241 C C . LEU A 1 285 ? -15.522 12.041 -12.329 1.00 96.38 285 LEU A C 1
ATOM 2243 O O . LEU A 1 285 ? -15.954 13.142 -11.978 1.00 96.38 285 LEU A O 1
ATOM 2247 N N . SER A 1 286 ? -16.255 10.929 -12.261 1.00 96.19 286 SER A N 1
ATOM 2248 C CA . SER A 1 286 ? -17.531 10.905 -11.541 1.00 96.19 286 SER A CA 1
ATOM 2249 C C . SER A 1 286 ? -17.311 11.020 -10.020 1.00 96.19 286 SER A C 1
ATOM 2251 O O . SER A 1 286 ? -16.198 10.775 -9.532 1.00 96.19 286 SER A O 1
ATOM 2253 N N . PRO A 1 287 ? -18.348 11.366 -9.234 1.00 95.62 287 PRO A N 1
ATOM 2254 C CA . PRO A 1 287 ? -18.267 11.332 -7.773 1.00 95.62 287 PRO A CA 1
ATOM 2255 C C . PRO A 1 287 ? -17.847 9.959 -7.224 1.00 95.62 287 PRO A C 1
ATOM 2257 O O . PRO A 1 287 ? -17.051 9.884 -6.291 1.00 95.62 287 PRO A O 1
ATOM 2260 N N . GLU A 1 288 ? -18.322 8.870 -7.827 1.00 96.75 288 GLU A N 1
ATOM 2261 C CA . GLU A 1 288 ? -17.984 7.498 -7.436 1.00 96.75 288 GLU A CA 1
ATOM 2262 C C . GLU A 1 288 ? -16.506 7.183 -7.706 1.00 96.75 288 GLU A C 1
ATOM 2264 O O . GLU A 1 288 ? -15.812 6.690 -6.819 1.00 96.75 288 GLU A O 1
ATOM 2269 N N . GLU A 1 289 ? -15.995 7.522 -8.895 1.00 97.94 289 GLU A N 1
ATOM 2270 C CA . GLU A 1 289 ? -14.577 7.343 -9.250 1.00 97.94 289 GLU A CA 1
ATOM 2271 C C . GLU A 1 289 ? -13.664 8.200 -8.354 1.00 97.94 289 GLU A C 1
ATOM 2273 O O . GLU A 1 289 ? -12.615 7.749 -7.889 1.00 97.94 289 GLU A O 1
ATOM 2278 N N . THR A 1 290 ? -14.097 9.427 -8.054 1.00 97.56 290 THR A N 1
ATOM 2279 C CA . THR A 1 290 ? -13.417 10.342 -7.127 1.00 97.56 290 THR A CA 1
ATOM 2280 C C . THR A 1 290 ? -13.333 9.737 -5.725 1.00 97.56 290 THR A C 1
ATOM 2282 O O . THR A 1 290 ? -12.269 9.756 -5.101 1.00 97.56 290 THR A O 1
ATOM 2285 N N . ASN A 1 291 ? -14.431 9.157 -5.237 1.00 97.25 291 ASN A N 1
ATOM 2286 C CA . ASN A 1 291 ? -14.480 8.507 -3.932 1.00 97.25 291 ASN A CA 1
ATOM 2287 C C . ASN A 1 291 ? -13.658 7.215 -3.890 1.00 97.25 291 ASN A C 1
ATOM 2289 O O . ASN A 1 291 ? -13.010 6.956 -2.878 1.00 97.25 291 ASN A O 1
ATOM 2293 N N . MET A 1 292 ? -13.609 6.446 -4.981 1.00 98.50 292 MET A N 1
ATOM 2294 C CA . MET A 1 292 ? -12.762 5.255 -5.080 1.00 98.50 292 MET A CA 1
ATOM 2295 C C . MET A 1 292 ? -11.285 5.607 -4.842 1.00 98.50 292 MET A C 1
ATOM 2297 O O . MET A 1 292 ? -10.632 4.997 -3.998 1.00 98.50 292 MET A O 1
ATOM 2301 N N . ILE A 1 293 ? -10.770 6.652 -5.506 1.00 98.50 293 ILE A N 1
ATOM 2302 C CA . ILE A 1 293 ? -9.390 7.127 -5.294 1.00 98.50 293 ILE A CA 1
ATOM 2303 C C . ILE A 1 293 ? -9.212 7.685 -3.879 1.00 98.50 293 ILE A C 1
ATOM 2305 O O . ILE A 1 293 ? -8.229 7.365 -3.209 1.00 98.50 293 ILE A O 1
ATOM 2309 N N . ARG A 1 294 ? -10.157 8.510 -3.411 1.00 98.19 294 ARG A N 1
ATOM 2310 C CA . ARG A 1 294 ? -10.104 9.135 -2.083 1.00 98.19 294 ARG A CA 1
ATOM 2311 C C . ARG A 1 294 ? -9.982 8.087 -0.982 1.00 98.19 294 ARG A C 1
ATOM 2313 O O . ARG A 1 294 ? -9.040 8.136 -0.196 1.00 98.19 294 ARG A O 1
ATOM 2320 N N . TYR A 1 295 ? -10.911 7.137 -0.932 1.00 98.38 295 TYR A N 1
ATOM 2321 C CA . TYR A 1 295 ? -10.955 6.152 0.142 1.00 98.38 295 TYR A CA 1
ATOM 2322 C C . TYR A 1 295 ? -9.878 5.076 0.005 1.00 98.38 295 TYR A C 1
ATOM 2324 O O . TYR A 1 295 ? -9.442 4.565 1.029 1.00 98.38 295 TYR A O 1
ATOM 2332 N N . TRP A 1 296 ? -9.354 4.810 -1.195 1.00 98.56 296 TRP A N 1
ATOM 2333 C CA . TRP A 1 296 ? -8.137 4.006 -1.346 1.00 98.56 296 TRP A CA 1
ATOM 2334 C C . TRP A 1 296 ? -6.928 4.661 -0.668 1.00 98.56 296 TRP A C 1
ATOM 2336 O O . TRP A 1 296 ? -6.175 3.988 0.037 1.00 98.56 296 TRP A O 1
ATOM 2346 N N . ILE A 1 297 ? -6.760 5.981 -0.819 1.00 98.31 297 ILE A N 1
ATOM 2347 C CA . ILE A 1 297 ? -5.702 6.727 -0.121 1.00 98.31 297 ILE A CA 1
ATOM 2348 C C . ILE A 1 297 ? -5.952 6.720 1.395 1.00 98.31 297 ILE A C 1
ATOM 2350 O O . ILE A 1 297 ? -5.020 6.498 2.171 1.00 98.31 297 ILE A O 1
ATOM 2354 N N . GLU A 1 298 ? -7.198 6.929 1.833 1.00 97.62 298 GLU A N 1
ATOM 2355 C CA . GLU A 1 298 ? -7.542 6.867 3.260 1.00 97.62 298 GLU A CA 1
ATOM 2356 C C . GLU A 1 298 ? -7.373 5.455 3.851 1.00 97.62 298 GLU A C 1
ATOM 2358 O O . GLU A 1 298 ? -7.023 5.343 5.022 1.00 97.62 298 GLU A O 1
ATOM 2363 N N . ALA A 1 299 ? -7.503 4.395 3.050 1.00 97.00 299 ALA A N 1
ATOM 2364 C CA . ALA A 1 299 ? -7.250 2.999 3.425 1.00 97.00 299 ALA A CA 1
ATOM 2365 C C . ALA A 1 299 ? -5.779 2.561 3.221 1.00 97.00 299 ALA A C 1
ATOM 2367 O O . ALA A 1 299 ? -5.479 1.383 3.011 1.00 97.00 299 ALA A O 1
ATOM 2368 N N . GLY A 1 300 ? -4.841 3.516 3.228 1.00 95.25 300 GLY A N 1
ATOM 2369 C CA . GLY A 1 300 ? -3.403 3.238 3.261 1.00 95.25 300 GLY A CA 1
ATOM 2370 C C . GLY A 1 300 ? -2.755 2.982 1.899 1.00 95.25 300 GLY A C 1
ATOM 2371 O O . GLY A 1 300 ? -1.583 2.612 1.857 1.00 95.25 300 GLY A O 1
ATOM 2372 N N . ALA A 1 301 ? -3.483 3.196 0.797 1.00 97.56 301 ALA A N 1
ATOM 2373 C CA . ALA A 1 301 ? -2.992 3.078 -0.577 1.00 97.56 301 ALA A CA 1
ATOM 2374 C C . ALA A 1 301 ? -2.306 1.729 -0.889 1.00 97.56 301 ALA A C 1
ATOM 2376 O O . ALA A 1 301 ? -1.252 1.672 -1.541 1.00 97.56 301 ALA A O 1
ATOM 2377 N N . ALA A 1 302 ? -2.905 0.636 -0.406 1.00 97.06 302 ALA A N 1
ATOM 2378 C CA . ALA A 1 302 ? -2.420 -0.720 -0.643 1.00 97.06 302 ALA A CA 1
ATOM 2379 C C . ALA A 1 302 ? -2.388 -1.065 -2.144 1.00 97.06 302 ALA A C 1
ATOM 2381 O O . ALA A 1 302 ? -3.180 -0.549 -2.939 1.00 97.06 302 ALA A O 1
ATOM 2382 N N . TYR A 1 303 ? -1.448 -1.930 -2.525 1.00 97.75 303 TYR A N 1
ATOM 2383 C CA . TYR A 1 303 ? -1.296 -2.447 -3.879 1.00 97.75 303 TYR A CA 1
ATOM 2384 C C . TYR A 1 303 ? -2.158 -3.706 -4.099 1.00 97.75 303 TYR A C 1
ATOM 2386 O O . TYR A 1 303 ? -3.168 -3.589 -4.790 1.00 97.75 303 TYR A O 1
ATOM 2394 N N . PRO A 1 304 ? -1.851 -4.885 -3.525 1.00 97.56 304 PRO A N 1
ATOM 2395 C CA . PRO A 1 304 ? -2.787 -6.003 -3.481 1.00 97.56 304 PRO A CA 1
ATOM 2396 C C . PRO A 1 304 ? -3.850 -5.788 -2.398 1.00 97.56 304 PRO A C 1
ATOM 2398 O O . PRO A 1 304 ? -3.547 -5.280 -1.322 1.00 97.56 304 PRO A O 1
ATOM 2401 N N . GLY A 1 305 ? -5.066 -6.269 -2.648 1.00 97.12 305 GLY A N 1
ATOM 2402 C CA . GLY A 1 305 ? -6.145 -6.348 -1.655 1.00 97.12 305 GLY A CA 1
ATOM 2403 C C . GLY A 1 305 ? -6.244 -7.694 -0.936 1.00 97.12 305 GLY A C 1
ATOM 2404 O O . GLY A 1 305 ? -7.303 -8.025 -0.407 1.00 97.12 305 GLY A O 1
ATOM 2405 N N . THR A 1 306 ? -5.175 -8.496 -0.959 1.00 97.00 306 THR A N 1
ATOM 2406 C CA . THR A 1 306 ? -5.111 -9.827 -0.340 1.00 97.00 306 THR A CA 1
ATOM 2407 C C . THR A 1 306 ? -3.739 -10.092 0.280 1.00 97.00 306 THR A C 1
ATOM 2409 O O . THR A 1 306 ? -2.699 -9.767 -0.301 1.00 97.00 306 THR A O 1
ATOM 2412 N N . TYR A 1 307 ? -3.726 -10.735 1.448 1.00 97.25 307 TYR A N 1
ATOM 2413 C CA . TYR A 1 307 ? -2.508 -11.215 2.099 1.00 97.25 307 TYR A CA 1
ATOM 2414 C C . TYR A 1 307 ? -1.921 -12.458 1.423 1.00 97.25 307 TYR A C 1
ATOM 2416 O O . TYR A 1 307 ? -0.736 -12.739 1.604 1.00 97.25 307 TYR A O 1
ATOM 2424 N N . GLY A 1 308 ? -2.681 -13.153 0.570 1.00 95.00 308 GLY A N 1
ATOM 2425 C CA . GLY A 1 308 ? -2.161 -14.260 -0.240 1.00 95.00 308 GLY A CA 1
ATOM 2426 C C . GLY A 1 308 ? -1.049 -13.846 -1.213 1.00 95.00 308 GLY A C 1
ATOM 2427 O O . GLY A 1 308 ? -0.296 -14.700 -1.676 1.00 95.00 308 GLY A O 1
ATOM 2428 N N . ALA A 1 309 ? -0.906 -12.546 -1.497 1.00 94.69 309 ALA A N 1
ATOM 2429 C CA . ALA A 1 309 ? 0.165 -11.997 -2.328 1.00 94.69 309 ALA A CA 1
ATOM 2430 C C . ALA A 1 309 ? 1.538 -11.947 -1.625 1.00 94.69 309 ALA A C 1
ATOM 2432 O O . ALA A 1 309 ? 2.565 -11.834 -2.296 1.00 94.69 309 ALA A O 1
ATOM 2433 N N . LEU A 1 310 ? 1.581 -12.003 -0.289 1.00 93.88 310 LEU A N 1
ATOM 2434 C CA . LEU A 1 310 ? 2.822 -11.877 0.480 1.00 93.88 310 LEU A CA 1
ATOM 2435 C C . LEU A 1 310 ? 3.808 -12.998 0.136 1.00 93.88 310 LEU A C 1
ATOM 2437 O O . LEU A 1 310 ? 3.425 -14.154 -0.001 1.00 93.88 310 LEU A O 1
ATOM 2441 N N . GLY A 1 311 ? 5.096 -12.664 0.011 1.00 88.56 311 GLY A N 1
ATOM 2442 C CA . GLY A 1 311 ? 6.175 -13.645 -0.164 1.00 88.56 311 GLY A CA 1
ATOM 2443 C C . GLY A 1 311 ? 6.160 -14.444 -1.476 1.00 88.56 311 GLY A C 1
ATOM 2444 O O . GLY A 1 311 ? 6.891 -15.430 -1.582 1.00 88.56 311 GLY A O 1
ATOM 2445 N N . SER A 1 312 ? 5.351 -14.071 -2.477 1.00 88.62 312 SER A N 1
ATOM 2446 C CA . SER A 1 312 ? 5.275 -14.801 -3.750 1.00 88.62 312 SER A CA 1
ATOM 2447 C C . SER A 1 312 ? 4.923 -13.913 -4.950 1.00 88.62 312 SER A C 1
ATOM 2449 O O . SER A 1 312 ? 4.557 -12.750 -4.810 1.00 88.62 312 SER A O 1
ATOM 2451 N N . GLY A 1 313 ? 5.080 -14.463 -6.158 1.00 88.31 313 GLY A N 1
ATOM 2452 C CA . GLY A 1 313 ? 4.600 -13.861 -7.406 1.00 88.31 313 GLY A CA 1
ATOM 2453 C C . GLY A 1 313 ? 5.344 -12.625 -7.920 1.00 88.31 313 GLY A C 1
ATOM 2454 O O . GLY A 1 313 ? 4.918 -12.032 -8.910 1.00 88.31 313 GLY A O 1
ATOM 2455 N N . MET A 1 314 ? 6.465 -12.258 -7.289 1.00 91.50 314 MET A N 1
ATOM 2456 C CA . MET A 1 314 ? 7.311 -11.125 -7.675 1.00 91.50 314 MET A CA 1
ATOM 2457 C C . MET A 1 314 ? 8.739 -11.587 -7.976 1.00 91.50 314 MET A C 1
ATOM 2459 O O . MET A 1 314 ? 9.357 -12.281 -7.168 1.00 91.50 314 MET A O 1
ATOM 2463 N N . ILE A 1 315 ? 9.304 -11.166 -9.108 1.00 94.75 315 ILE A N 1
ATOM 2464 C CA . ILE A 1 315 ? 10.728 -11.395 -9.412 1.00 94.75 315 ILE A CA 1
ATOM 2465 C C . ILE A 1 315 ? 11.530 -10.512 -8.468 1.00 94.75 315 ILE A C 1
ATOM 2467 O O . ILE A 1 315 ? 11.190 -9.348 -8.348 1.00 94.75 315 ILE A O 1
ATOM 2471 N N . GLY A 1 316 ? 12.574 -10.993 -7.792 1.00 92.88 316 GLY A N 1
ATOM 2472 C CA . GLY A 1 316 ? 13.348 -10.163 -6.859 1.00 92.88 316 GLY A CA 1
ATOM 2473 C C . GLY A 1 316 ? 12.552 -9.602 -5.668 1.00 92.88 316 GLY A C 1
ATOM 2474 O O . GLY A 1 316 ? 12.908 -8.516 -5.206 1.00 92.88 316 GLY A O 1
ATOM 2475 N N . GLY A 1 317 ? 11.463 -10.258 -5.244 1.00 91.56 317 GLY A N 1
ATOM 2476 C CA . GLY A 1 317 ? 10.751 -9.954 -3.991 1.00 91.56 317 GLY A CA 1
ATOM 2477 C C . GLY A 1 317 ? 11.519 -10.452 -2.763 1.00 91.56 317 GLY A C 1
ATOM 2478 O O . GLY A 1 317 ? 12.668 -10.879 -2.895 1.00 91.56 317 GLY A O 1
ATOM 2479 N N . TYR A 1 318 ? 10.909 -10.433 -1.577 1.00 90.62 318 TYR A N 1
ATOM 2480 C CA . TYR A 1 318 ? 11.587 -10.832 -0.341 1.00 90.62 318 TYR A CA 1
ATOM 2481 C C . TYR A 1 318 ? 10.868 -11.965 0.401 1.00 90.62 318 TYR A C 1
ATOM 2483 O O . TYR A 1 318 ? 9.645 -12.072 0.413 1.00 90.62 318 TYR A O 1
ATOM 2491 N N . TYR A 1 319 ? 11.665 -12.825 1.032 1.00 90.31 319 TYR A N 1
ATOM 2492 C CA . TYR A 1 319 ? 11.220 -13.906 1.904 1.00 90.31 319 TYR A CA 1
ATOM 2493 C C . TYR A 1 319 ? 12.255 -14.074 3.020 1.00 90.31 319 TYR A C 1
ATOM 2495 O O . TYR A 1 319 ? 13.453 -14.123 2.744 1.00 90.31 319 TYR A O 1
ATOM 2503 N N . GLU A 1 320 ? 11.818 -14.088 4.278 1.00 90.31 320 GLU A N 1
ATOM 2504 C CA . GLU A 1 320 ? 12.680 -14.108 5.472 1.00 90.31 320 GLU A CA 1
ATOM 2505 C C . GLU A 1 320 ? 13.779 -13.031 5.425 1.00 90.31 320 GLU A C 1
ATOM 2507 O O . GLU A 1 320 ? 14.963 -13.285 5.645 1.00 90.31 320 GLU A O 1
ATOM 2512 N N . ASN A 1 321 ? 13.387 -11.800 5.072 1.00 89.56 321 ASN A N 1
ATOM 2513 C CA . ASN A 1 321 ? 14.278 -10.640 4.891 1.00 89.56 321 ASN A CA 1
ATOM 2514 C C . ASN A 1 321 ? 15.379 -10.811 3.830 1.00 89.56 321 ASN A C 1
ATOM 2516 O O . ASN A 1 321 ? 16.256 -9.956 3.699 1.00 89.56 321 ASN A O 1
ATOM 2520 N N . SER A 1 322 ? 15.318 -11.877 3.036 1.00 90.94 322 SER A N 1
ATOM 2521 C CA . SER A 1 322 ? 16.254 -12.161 1.958 1.00 90.94 322 SER A CA 1
ATOM 2522 C C . SER A 1 322 ? 15.568 -11.970 0.616 1.00 90.94 322 SER A C 1
ATOM 2524 O O . SER A 1 322 ? 14.454 -12.435 0.400 1.00 90.94 322 SER A O 1
ATOM 2526 N N . GLN A 1 323 ? 16.236 -11.290 -0.313 1.00 91.44 323 GLN A N 1
ATOM 2527 C CA . GLN A 1 323 ? 15.702 -11.152 -1.663 1.00 91.44 323 GLN A CA 1
ATOM 2528 C C . GLN A 1 323 ? 15.707 -12.526 -2.364 1.00 91.44 323 GLN A C 1
ATOM 2530 O O . GLN A 1 323 ? 16.742 -13.199 -2.409 1.00 91.44 323 GLN A O 1
ATOM 2535 N N . VAL A 1 324 ? 14.566 -12.930 -2.917 1.00 92.12 324 VAL A N 1
ATOM 2536 C CA . VAL A 1 324 ? 14.322 -14.215 -3.591 1.00 92.12 324 VAL A CA 1
ATOM 2537 C C . VAL A 1 324 ? 13.983 -14.013 -5.064 1.00 92.12 324 VAL A C 1
ATOM 2539 O O . VAL A 1 324 ? 13.765 -12.891 -5.508 1.00 92.12 324 VAL A O 1
ATOM 2542 N N . LEU A 1 325 ? 13.978 -15.099 -5.849 1.00 90.88 325 LEU A N 1
ATOM 2543 C CA . LEU A 1 325 ? 13.796 -15.047 -7.309 1.00 90.88 325 LEU A CA 1
ATOM 2544 C C . LEU A 1 325 ? 14.741 -14.029 -7.972 1.00 90.88 325 LEU A C 1
ATOM 2546 O O . LEU A 1 325 ? 14.347 -13.268 -8.856 1.00 90.88 325 LEU A O 1
ATOM 2550 N N . LYS A 1 326 ? 15.994 -14.007 -7.500 1.00 92.69 326 LYS A N 1
ATOM 2551 C CA . LYS A 1 326 ? 17.071 -13.211 -8.086 1.00 92.69 326 LYS A CA 1
ATOM 2552 C C . LYS A 1 326 ? 17.379 -13.732 -9.483 1.00 92.69 326 LYS A C 1
ATOM 2554 O O . LYS A 1 326 ? 17.585 -14.928 -9.676 1.00 92.69 326 LYS A O 1
ATOM 2559 N N . ASP A 1 327 ? 17.480 -12.813 -10.427 1.00 95.56 327 ASP A N 1
ATOM 2560 C CA . ASP A 1 327 ? 17.819 -13.097 -11.820 1.00 95.56 327 ASP A CA 1
ATOM 2561 C C . ASP A 1 327 ? 19.308 -12.868 -12.124 1.00 95.56 327 ASP A C 1
ATOM 2563 O O . ASP A 1 327 ? 19.753 -13.017 -13.254 1.00 95.56 327 ASP A O 1
ATOM 2567 N N . THR A 1 328 ? 20.125 -12.555 -11.115 1.00 93.81 328 THR A N 1
ATOM 2568 C CA . THR A 1 328 ? 21.558 -12.252 -11.287 1.00 93.81 328 THR A CA 1
ATOM 2569 C C . THR A 1 328 ? 22.368 -13.384 -11.928 1.00 93.81 328 THR A C 1
ATOM 2571 O O . THR A 1 328 ? 23.443 -13.146 -12.482 1.00 93.81 328 THR A O 1
ATOM 2574 N N . THR A 1 329 ? 21.873 -14.622 -11.870 1.00 95.25 329 THR A N 1
ATOM 2575 C CA . THR A 1 329 ? 22.512 -15.793 -12.481 1.00 95.25 329 THR A CA 1
ATOM 2576 C C . THR A 1 329 ? 22.006 -16.107 -13.888 1.00 95.25 329 THR A C 1
ATOM 2578 O O . THR A 1 329 ? 22.647 -16.918 -14.563 1.00 95.25 329 THR A O 1
ATOM 2581 N N . TRP A 1 330 ? 20.921 -15.474 -14.353 1.00 97.75 330 TRP A N 1
ATOM 2582 C CA . TRP A 1 330 ? 20.331 -15.757 -15.661 1.00 97.75 330 TRP A CA 1
ATOM 2583 C C . TRP A 1 330 ? 21.295 -15.366 -16.793 1.00 97.75 330 TRP A C 1
ATOM 2585 O O . TRP A 1 330 ? 21.933 -14.305 -16.725 1.00 97.75 330 TRP A O 1
ATOM 2595 N N . PRO A 1 331 ? 21.425 -16.194 -17.846 1.00 98.25 331 PRO A N 1
ATOM 2596 C CA . PRO A 1 331 ? 22.229 -15.851 -19.016 1.00 98.25 331 PRO A CA 1
ATOM 2597 C C . PRO A 1 331 ? 21.819 -14.516 -19.652 1.00 98.25 331 PRO A C 1
ATOM 2599 O O . PRO A 1 331 ? 22.681 -13.726 -20.039 1.00 98.25 331 PRO A O 1
ATOM 2602 N N . GLU A 1 332 ? 20.516 -14.246 -19.723 1.00 98.50 332 GLU A N 1
ATOM 2603 C CA . GLU A 1 332 ? 19.932 -13.025 -20.273 1.00 98.50 332 GLU A CA 1
ATOM 2604 C C . GLU A 1 332 ? 20.315 -11.808 -19.431 1.00 98.50 332 GLU A C 1
ATOM 2606 O O . GLU A 1 332 ? 20.764 -10.806 -19.984 1.00 98.50 332 GLU A O 1
ATOM 2611 N N . SER A 1 333 ? 20.247 -11.913 -18.098 1.00 98.19 333 SER A N 1
ATOM 2612 C CA . SER A 1 333 ? 20.626 -10.823 -17.191 1.00 98.19 333 SER A CA 1
ATOM 2613 C C . SER A 1 333 ? 22.107 -10.470 -17.306 1.00 98.19 333 SER A C 1
ATOM 2615 O O . SER A 1 333 ? 22.454 -9.292 -17.325 1.00 98.19 333 SER A O 1
ATOM 2617 N N . LYS A 1 334 ? 22.994 -11.462 -17.464 1.00 98.31 334 LYS A N 1
ATOM 2618 C CA . LYS A 1 334 ? 24.431 -11.214 -17.692 1.00 98.31 334 LYS A CA 1
ATOM 2619 C C . LYS A 1 334 ? 24.677 -10.482 -19.014 1.00 98.31 334 LYS A C 1
ATOM 2621 O O . LYS A 1 334 ? 25.364 -9.463 -19.030 1.00 98.31 334 LYS A O 1
ATOM 2626 N N . LYS A 1 335 ? 24.073 -10.960 -20.108 1.00 98.50 335 LYS A N 1
ATOM 2627 C CA . LYS A 1 335 ? 24.204 -10.337 -21.438 1.00 98.50 335 LYS A CA 1
ATOM 2628 C C . LYS A 1 335 ? 23.641 -8.913 -21.460 1.00 98.50 335 LYS A C 1
ATOM 2630 O O . LYS A 1 335 ? 24.288 -8.014 -21.994 1.00 98.50 335 LYS A O 1
ATOM 2635 N N . ALA A 1 336 ? 22.472 -8.698 -20.858 1.00 98.50 336 ALA A N 1
ATOM 2636 C CA . ALA A 1 336 ? 21.855 -7.381 -20.746 1.00 98.50 336 ALA A CA 1
ATOM 2637 C C . ALA A 1 336 ? 22.696 -6.431 -19.881 1.00 98.50 336 ALA A C 1
ATOM 2639 O O . ALA A 1 336 ? 22.913 -5.288 -20.275 1.00 98.50 336 ALA A O 1
ATOM 2640 N N . ALA A 1 337 ? 23.234 -6.893 -18.748 1.00 98.06 337 ALA A N 1
ATOM 2641 C CA . ALA A 1 337 ? 24.118 -6.089 -17.905 1.00 98.06 337 ALA A CA 1
ATOM 2642 C C . ALA A 1 337 ? 25.379 -5.633 -18.659 1.00 98.06 337 ALA A C 1
ATOM 2644 O O . ALA A 1 337 ? 25.787 -4.475 -18.539 1.00 98.06 337 ALA A O 1
ATOM 2645 N N . ASP A 1 338 ? 25.970 -6.515 -19.469 1.00 98.31 338 ASP A N 1
ATOM 2646 C CA . ASP A 1 338 ? 27.117 -6.189 -20.316 1.00 98.31 338 ASP A CA 1
ATOM 2647 C C . ASP A 1 338 ? 26.757 -5.180 -21.420 1.00 98.31 338 ASP A C 1
ATOM 2649 O O . ASP A 1 338 ? 27.513 -4.234 -21.657 1.00 98.31 338 ASP A O 1
ATOM 2653 N N . ALA A 1 339 ? 25.589 -5.331 -22.052 1.00 97.88 339 ALA A N 1
ATOM 2654 C CA . ALA A 1 339 ? 25.061 -4.374 -23.025 1.00 97.88 339 ALA A CA 1
ATOM 2655 C C . ALA A 1 339 ? 24.835 -2.988 -22.393 1.00 97.88 339 ALA A C 1
ATOM 2657 O O . ALA A 1 339 ? 25.339 -1.983 -22.897 1.00 97.88 339 ALA A O 1
ATOM 2658 N N . VAL A 1 340 ? 24.168 -2.921 -21.234 1.00 96.94 340 VAL A N 1
ATOM 2659 C CA . VAL A 1 340 ? 23.950 -1.674 -20.476 1.00 96.94 340 VAL A CA 1
ATOM 2660 C C . VAL A 1 340 ? 25.282 -1.031 -20.087 1.00 96.94 340 VAL A C 1
ATOM 2662 O O . VAL A 1 340 ? 25.444 0.186 -20.219 1.00 96.94 340 VAL A O 1
ATOM 2665 N N . LYS A 1 341 ? 26.270 -1.830 -19.665 1.00 96.38 341 LYS A N 1
ATOM 2666 C CA . LYS A 1 341 ? 27.616 -1.340 -19.347 1.00 96.38 341 LYS A CA 1
ATOM 2667 C C . LYS A 1 341 ? 28.304 -0.724 -20.567 1.00 96.38 341 LYS A C 1
ATOM 2669 O O . LYS A 1 341 ? 28.887 0.346 -20.439 1.00 96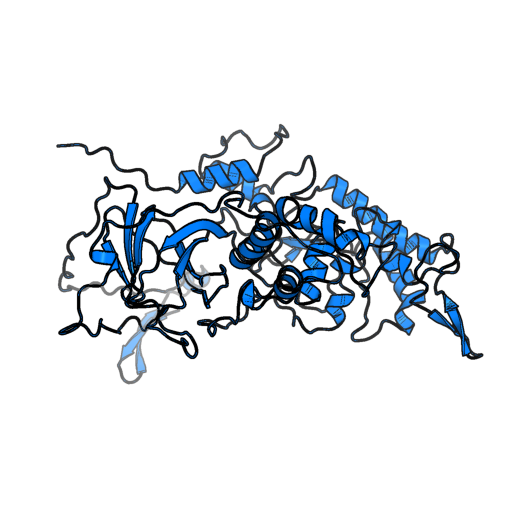.38 341 LYS A O 1
ATOM 2674 N N . ARG A 1 342 ? 28.243 -1.371 -21.735 1.00 95.62 342 ARG A N 1
ATOM 2675 C CA . ARG A 1 342 ? 28.862 -0.859 -22.971 1.00 95.62 342 ARG A CA 1
ATOM 2676 C C . ARG A 1 342 ? 28.174 0.394 -23.502 1.00 95.62 342 ARG A C 1
ATOM 2678 O O . ARG A 1 342 ? 28.851 1.309 -23.956 1.00 95.62 342 ARG A O 1
ATOM 2685 N N . ARG A 1 343 ? 26.839 0.411 -23.492 1.00 95.00 343 ARG A N 1
ATOM 2686 C CA . ARG A 1 343 ? 26.041 1.363 -24.280 1.00 95.00 343 ARG A CA 1
ATOM 2687 C C . ARG A 1 343 ? 25.475 2.523 -23.472 1.00 95.00 343 ARG A C 1
ATOM 2689 O O . ARG A 1 343 ? 25.308 3.604 -24.023 1.00 95.00 343 ARG A O 1
ATOM 2696 N N . CYS A 1 344 ? 25.206 2.322 -22.183 1.00 94.88 344 CYS A N 1
ATOM 2697 C CA . CYS A 1 344 ? 24.465 3.291 -21.370 1.00 94.88 344 CYS A CA 1
ATOM 2698 C C . CYS A 1 344 ? 25.300 3.886 -20.227 1.00 94.88 344 CYS A C 1
ATOM 2700 O O . CYS A 1 344 ? 25.035 5.009 -19.794 1.00 94.88 344 CYS A O 1
ATOM 2702 N N . ALA A 1 345 ? 26.321 3.172 -19.737 1.00 92.25 345 ALA A N 1
ATOM 2703 C CA . ALA A 1 345 ? 27.071 3.581 -18.546 1.00 92.25 345 ALA A CA 1
ATOM 2704 C C . ALA A 1 345 ? 27.877 4.880 -18.713 1.00 92.25 345 ALA A C 1
ATOM 2706 O O . ALA A 1 345 ? 28.231 5.484 -17.708 1.00 92.25 345 ALA A O 1
ATOM 2707 N N . GLY A 1 346 ? 28.134 5.338 -19.944 1.00 89.38 346 GLY A N 1
ATOM 2708 C CA . GLY A 1 346 ? 28.767 6.641 -20.182 1.00 89.38 346 GLY A CA 1
ATOM 2709 C C . GLY A 1 346 ? 27.938 7.823 -19.658 1.00 89.38 346 GLY A C 1
ATOM 2710 O O . GLY A 1 346 ? 28.506 8.798 -19.178 1.00 89.38 346 GLY A O 1
ATOM 2711 N N . CYS A 1 347 ? 26.603 7.718 -19.688 1.00 89.75 347 CYS A N 1
ATOM 2712 C CA . CYS A 1 347 ? 25.685 8.760 -19.202 1.00 89.75 347 CYS A CA 1
ATOM 2713 C C . CYS A 1 347 ? 24.966 8.373 -17.899 1.00 89.75 347 CYS A C 1
ATOM 2715 O O . CYS A 1 347 ? 24.562 9.243 -17.126 1.00 89.75 347 CYS A O 1
ATOM 2717 N N . HIS A 1 348 ? 24.780 7.075 -17.655 1.00 93.94 348 HIS A N 1
ATOM 2718 C CA . HIS A 1 348 ? 24.052 6.548 -16.500 1.00 93.94 348 HIS A CA 1
ATOM 2719 C C . HIS A 1 348 ? 24.994 6.182 -15.347 1.00 93.94 348 HIS A C 1
ATOM 2721 O O . HIS A 1 348 ? 25.181 5.010 -15.013 1.00 93.94 348 HIS A O 1
ATOM 2727 N N . THR A 1 349 ? 25.574 7.210 -14.727 1.00 91.94 349 THR A N 1
ATOM 2728 C CA . THR A 1 349 ? 26.426 7.117 -13.531 1.00 91.94 349 THR A CA 1
ATOM 2729 C C . THR A 1 349 ? 25.782 7.832 -12.336 1.00 91.94 349 THR A C 1
ATOM 2731 O O . THR A 1 349 ? 24.805 8.570 -12.491 1.00 91.94 349 THR A O 1
ATOM 2734 N N . GLY A 1 350 ? 26.295 7.586 -11.123 1.00 91.75 350 GLY A N 1
ATOM 2735 C CA . GLY A 1 350 ? 25.817 8.232 -9.894 1.00 91.75 350 GLY A CA 1
ATOM 2736 C C . GLY A 1 350 ? 24.306 8.074 -9.686 1.00 91.75 350 GLY A C 1
ATOM 2737 O O . GLY A 1 350 ? 23.776 6.964 -9.688 1.00 91.75 350 GLY A O 1
ATOM 2738 N N . GLU A 1 351 ? 23.605 9.198 -9.561 1.00 92.12 351 GLU A N 1
ATOM 2739 C CA . GLU A 1 351 ? 22.150 9.277 -9.358 1.00 92.12 351 GLU A CA 1
ATOM 2740 C C . GLU A 1 351 ? 21.307 8.789 -10.550 1.00 92.12 351 GLU A C 1
ATOM 2742 O O . GLU A 1 351 ? 20.104 8.572 -10.416 1.00 92.12 351 GLU A O 1
ATOM 2747 N N . ARG A 1 352 ? 21.920 8.588 -11.723 1.00 92.00 352 ARG A N 1
ATOM 2748 C CA . ARG A 1 352 ? 21.244 8.115 -12.943 1.00 92.00 352 ARG A CA 1
ATOM 2749 C C . ARG A 1 352 ? 21.518 6.649 -13.254 1.00 92.00 352 ARG A C 1
ATOM 2751 O O . ARG A 1 352 ? 21.168 6.193 -14.342 1.00 92.00 352 ARG A O 1
ATOM 2758 N N . ILE A 1 353 ? 22.161 5.920 -12.344 1.00 95.19 353 ILE A N 1
ATOM 2759 C CA . ILE A 1 353 ? 22.517 4.519 -12.562 1.00 95.19 353 ILE A CA 1
ATOM 2760 C C . ILE A 1 353 ? 21.280 3.670 -12.909 1.00 95.19 353 ILE A C 1
ATOM 2762 O O . ILE A 1 353 ? 20.216 3.782 -12.288 1.00 95.19 353 ILE A O 1
ATOM 2766 N N . LEU A 1 354 ? 21.434 2.824 -13.928 1.00 96.62 354 LEU A N 1
ATOM 2767 C CA . LEU A 1 354 ? 20.402 1.900 -14.396 1.00 96.62 354 LEU A CA 1
ATOM 2768 C C . LEU A 1 354 ? 20.513 0.544 -13.690 1.00 96.62 354 LEU A C 1
ATOM 2770 O O . LEU A 1 354 ? 21.619 0.144 -13.314 1.00 96.62 354 LEU A O 1
ATOM 2774 N N . PRO A 1 355 ? 19.393 -0.180 -13.532 1.00 96.88 355 PRO A N 1
ATOM 2775 C CA . PRO A 1 355 ? 19.421 -1.529 -12.994 1.00 96.88 355 PRO A CA 1
ATOM 2776 C C . PRO A 1 355 ? 20.063 -2.466 -14.016 1.00 96.88 355 PRO A C 1
ATOM 2778 O O . PRO A 1 355 ? 19.763 -2.411 -15.209 1.00 96.88 355 PRO A O 1
ATOM 2781 N N . LYS A 1 356 ? 20.953 -3.339 -13.547 1.00 94.81 356 LYS A N 1
ATOM 2782 C CA . LYS A 1 356 ? 21.634 -4.330 -14.395 1.00 94.81 356 LYS A CA 1
ATOM 2783 C C . LYS A 1 356 ? 20.824 -5.608 -14.583 1.00 94.81 356 LYS A C 1
ATOM 2785 O O . LYS A 1 356 ? 21.087 -6.365 -15.509 1.00 94.81 356 LYS A O 1
ATOM 2790 N N . THR A 1 357 ? 19.886 -5.864 -13.679 1.00 97.12 357 THR A N 1
ATOM 2791 C CA . THR A 1 357 ? 19.073 -7.083 -13.617 1.00 97.12 357 THR A CA 1
ATOM 2792 C C . THR A 1 357 ? 17.655 -6.717 -13.175 1.00 97.12 357 THR A C 1
ATOM 2794 O O . THR A 1 357 ? 17.433 -5.621 -12.649 1.00 97.12 357 THR A O 1
ATOM 2797 N N . LEU A 1 358 ? 16.692 -7.617 -13.359 1.00 97.50 358 LEU A N 1
ATOM 2798 C CA . LEU A 1 358 ? 15.305 -7.416 -12.939 1.00 97.50 358 LEU A CA 1
ATOM 2799 C C . LEU A 1 358 ? 15.159 -7.310 -11.424 1.00 97.50 358 LEU A C 1
ATOM 2801 O O . LEU A 1 358 ? 14.128 -6.800 -10.998 1.00 97.50 358 LEU A O 1
ATOM 2805 N N . SER A 1 359 ? 16.141 -7.776 -10.642 1.00 95.81 359 SER A N 1
ATOM 2806 C CA . SER A 1 359 ? 16.208 -7.738 -9.171 1.00 95.81 359 SER A CA 1
ATOM 2807 C C . SER A 1 359 ? 17.149 -6.665 -8.595 1.00 95.81 359 SER A C 1
ATOM 2809 O O . SER A 1 359 ? 17.351 -6.602 -7.384 1.00 95.81 359 SER A O 1
ATOM 2811 N N . ASP A 1 360 ? 17.712 -5.789 -9.431 1.00 95.75 360 ASP A N 1
ATOM 2812 C CA . ASP A 1 360 ? 18.690 -4.781 -9.001 1.00 95.75 360 ASP A CA 1
ATOM 2813 C C . ASP A 1 360 ? 18.034 -3.515 -8.413 1.00 95.75 360 ASP A C 1
ATOM 2815 O O . ASP A 1 360 ? 17.410 -2.725 -9.128 1.00 95.75 360 ASP A O 1
ATOM 2819 N N . GLU A 1 361 ? 18.230 -3.289 -7.110 1.00 92.38 361 GLU A N 1
ATOM 2820 C CA . GLU A 1 361 ? 17.765 -2.091 -6.388 1.00 92.38 361 GLU A CA 1
ATOM 2821 C C . GLU A 1 361 ? 18.696 -0.876 -6.540 1.00 92.38 361 GLU A C 1
ATOM 2823 O O . GLU A 1 361 ? 18.370 0.228 -6.102 1.00 92.38 361 GLU A O 1
ATOM 2828 N N . ARG A 1 362 ? 19.864 -1.039 -7.177 1.00 93.69 362 ARG A N 1
ATOM 2829 C CA . ARG A 1 362 ? 20.821 0.041 -7.487 1.00 93.69 362 ARG A CA 1
ATOM 2830 C C . ARG A 1 362 ? 21.292 0.815 -6.256 1.00 93.69 362 ARG A C 1
ATOM 2832 O O . ARG A 1 362 ? 21.497 2.032 -6.297 1.00 93.69 362 ARG A O 1
ATOM 2839 N N . GLN A 1 363 ? 21.474 0.086 -5.156 1.00 87.69 363 GLN A N 1
ATOM 2840 C CA . GLN A 1 363 ? 21.893 0.631 -3.862 1.00 87.69 363 GLN A CA 1
ATOM 2841 C C . GLN A 1 363 ? 20.900 1.654 -3.282 1.00 87.69 363 GLN A C 1
ATOM 2843 O O . GLN A 1 363 ? 21.286 2.514 -2.489 1.00 87.69 363 GLN A O 1
ATOM 2848 N N . VAL A 1 364 ? 19.631 1.589 -3.690 1.00 89.19 364 VAL A N 1
ATOM 2849 C CA . VAL A 1 364 ? 18.526 2.237 -2.984 1.00 89.19 364 VAL A CA 1
ATOM 2850 C C . VAL A 1 364 ? 17.966 1.222 -1.996 1.00 89.19 364 VAL A C 1
ATOM 2852 O O . VAL A 1 364 ? 17.770 0.057 -2.336 1.00 89.19 364 VAL A O 1
ATOM 2855 N N . SER A 1 365 ? 17.749 1.642 -0.750 1.00 84.56 365 SER A N 1
ATOM 2856 C CA . SER A 1 365 ? 17.080 0.788 0.230 1.00 84.56 365 SER A CA 1
ATOM 2857 C C . SER A 1 365 ? 15.662 0.510 -0.247 1.00 84.56 365 SER A C 1
ATOM 2859 O O . SER A 1 365 ? 14.877 1.441 -0.395 1.00 84.56 365 SER A O 1
ATOM 2861 N N . PHE A 1 366 ? 15.328 -0.758 -0.465 1.00 83.38 366 PHE A N 1
ATOM 2862 C CA . PHE A 1 366 ? 13.958 -1.144 -0.785 1.00 83.38 366 PHE A CA 1
ATOM 2863 C C . PHE A 1 366 ? 13.019 -0.937 0.417 1.00 83.38 366 PHE A C 1
ATOM 2865 O O . PHE A 1 366 ? 11.892 -0.484 0.258 1.00 83.38 366 PHE A O 1
ATOM 2872 N N . TRP A 1 367 ? 13.508 -1.211 1.631 1.00 81.31 367 TRP A N 1
ATOM 2873 C CA . TRP A 1 367 ? 12.712 -1.164 2.861 1.00 81.31 367 TRP A CA 1
ATOM 2874 C C . TRP A 1 367 ? 12.400 0.251 3.341 1.00 81.31 367 TRP A C 1
ATOM 2876 O O . TRP A 1 367 ? 11.339 0.497 3.902 1.00 81.31 367 TRP A O 1
ATOM 2886 N N . ARG A 1 368 ? 13.359 1.166 3.175 1.00 85.69 368 ARG A N 1
ATOM 2887 C CA . ARG A 1 368 ? 13.272 2.560 3.633 1.00 85.69 368 ARG A CA 1
ATOM 2888 C C . ARG A 1 368 ? 13.981 3.490 2.649 1.00 85.69 368 ARG A C 1
ATOM 2890 O O . ARG A 1 368 ? 15.056 4.003 2.976 1.00 85.69 368 ARG A O 1
ATOM 2897 N N . PRO A 1 369 ? 13.459 3.647 1.423 1.00 89.19 369 PRO A N 1
ATOM 2898 C CA . PRO A 1 369 ? 14.020 4.591 0.465 1.00 89.19 369 PRO A CA 1
ATOM 2899 C C . PRO A 1 369 ? 13.808 6.036 0.948 1.00 89.19 369 PRO A C 1
ATOM 2901 O O . PRO A 1 369 ? 12.766 6.357 1.519 1.00 89.19 369 PRO A O 1
ATOM 2904 N N . ASP A 1 370 ? 14.754 6.943 0.670 1.00 91.62 370 ASP A N 1
ATOM 2905 C CA . ASP A 1 370 ? 14.403 8.371 0.645 1.00 91.62 370 ASP A CA 1
ATOM 2906 C C . ASP A 1 370 ? 13.517 8.584 -0.587 1.00 91.62 370 ASP A C 1
ATOM 2908 O O . ASP A 1 370 ? 13.957 8.393 -1.719 1.00 91.62 370 ASP A O 1
ATOM 2912 N N . MET A 1 371 ? 12.260 8.979 -0.382 1.00 91.44 371 MET A N 1
ATOM 2913 C CA . MET A 1 371 ? 11.300 9.192 -1.472 1.00 91.44 371 MET A CA 1
ATOM 2914 C C . MET A 1 371 ? 11.696 10.334 -2.425 1.00 91.44 371 MET A C 1
ATOM 2916 O O . MET A 1 371 ? 11.092 10.485 -3.489 1.00 91.44 371 MET A O 1
ATOM 2920 N N . ARG A 1 372 ? 12.698 11.144 -2.063 1.00 91.94 372 ARG A N 1
ATOM 2921 C CA . ARG A 1 372 ? 13.297 12.179 -2.919 1.00 91.94 372 ARG A CA 1
ATOM 2922 C C . ARG A 1 372 ? 14.532 11.689 -3.672 1.00 91.94 372 ARG A C 1
ATOM 2924 O O . ARG A 1 372 ? 15.077 12.462 -4.455 1.00 91.94 372 ARG A O 1
ATOM 2931 N N . ASP A 1 373 ? 14.974 10.449 -3.455 1.00 94.31 373 ASP A N 1
ATOM 2932 C CA . ASP A 1 373 ? 16.131 9.895 -4.150 1.00 94.31 373 ASP A CA 1
ATOM 2933 C C . ASP A 1 373 ? 15.866 9.879 -5.669 1.00 94.31 373 ASP A C 1
ATOM 2935 O O . ASP A 1 373 ? 14.952 9.183 -6.136 1.00 94.31 373 ASP A O 1
ATOM 2939 N N . PRO A 1 374 ? 16.648 10.629 -6.469 1.00 92.75 374 PRO A N 1
ATOM 2940 C CA . PRO A 1 374 ? 16.431 10.742 -7.909 1.00 92.75 374 PRO A CA 1
ATOM 2941 C C . PRO A 1 374 ? 16.542 9.395 -8.626 1.00 92.75 374 PRO A C 1
ATOM 2943 O O . PRO A 1 374 ? 15.930 9.208 -9.683 1.00 92.75 374 PRO A O 1
ATOM 2946 N N . ARG A 1 375 ? 17.239 8.415 -8.031 1.00 94.94 375 ARG A N 1
ATOM 2947 C CA . ARG A 1 375 ? 17.341 7.067 -8.584 1.00 94.94 375 ARG A CA 1
ATOM 2948 C C . ARG A 1 375 ? 15.972 6.408 -8.690 1.00 94.94 375 ARG A C 1
ATOM 2950 O O . ARG A 1 375 ? 15.797 5.612 -9.608 1.00 94.94 375 ARG A O 1
ATOM 2957 N N . LEU A 1 376 ? 14.978 6.709 -7.848 1.00 94.56 376 LEU A N 1
ATOM 2958 C CA . LEU A 1 376 ? 13.650 6.068 -7.912 1.00 94.56 376 LEU A CA 1
ATOM 2959 C C . LEU A 1 376 ? 12.982 6.194 -9.295 1.00 94.56 376 LEU A C 1
ATOM 2961 O O . LEU A 1 376 ? 12.292 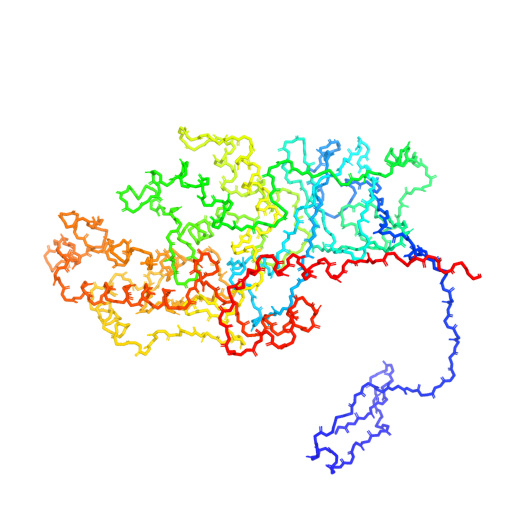5.277 -9.730 1.00 94.56 376 LEU A O 1
ATOM 2965 N N . ARG A 1 377 ? 13.275 7.260 -10.052 1.00 92.75 377 ARG A N 1
ATOM 2966 C CA . ARG A 1 377 ? 12.775 7.464 -11.428 1.00 92.75 377 ARG A CA 1
ATOM 2967 C C . ARG A 1 377 ? 13.190 6.371 -12.412 1.00 92.75 377 ARG A C 1
ATOM 2969 O O . ARG A 1 377 ? 12.484 6.123 -13.380 1.00 92.75 377 ARG A O 1
ATOM 2976 N N . LEU A 1 378 ? 14.336 5.738 -12.171 1.00 94.38 378 LEU A N 1
ATOM 2977 C CA . LEU A 1 378 ? 14.931 4.719 -13.039 1.00 94.38 378 LEU A CA 1
ATOM 2978 C C . LEU A 1 378 ? 14.986 3.345 -12.359 1.00 94.38 378 LEU A C 1
ATOM 2980 O O . LEU A 1 378 ? 15.836 2.518 -12.684 1.00 94.38 378 LEU A O 1
ATOM 2984 N N . ALA A 1 379 ? 14.123 3.100 -11.369 1.00 95.56 379 ALA A N 1
ATOM 2985 C CA . ALA A 1 379 ? 14.073 1.806 -10.702 1.00 95.56 379 ALA A CA 1
ATOM 2986 C C . ALA A 1 379 ? 13.639 0.683 -11.635 1.00 95.56 379 ALA A C 1
ATOM 2988 O O . ALA A 1 379 ? 12.906 0.893 -12.600 1.00 95.56 379 ALA A O 1
ATOM 2989 N N . ARG A 1 380 ? 14.030 -0.541 -11.270 1.00 95.94 380 ARG A N 1
ATOM 2990 C CA . ARG A 1 380 ? 13.598 -1.798 -11.897 1.00 95.94 380 ARG A CA 1
ATOM 2991 C C . ARG A 1 380 ? 12.084 -1.861 -12.154 1.00 95.94 380 ARG A C 1
ATOM 2993 O O . ARG A 1 380 ? 11.668 -2.412 -13.165 1.00 95.94 380 ARG A O 1
ATOM 3000 N N . HIS A 1 381 ? 11.273 -1.262 -11.279 1.00 93.44 381 HIS A N 1
ATOM 3001 C CA . HIS A 1 381 ? 9.812 -1.213 -11.392 1.00 93.44 381 HIS A CA 1
ATOM 3002 C C . HIS A 1 381 ? 9.303 -0.256 -12.477 1.00 93.44 381 HIS A C 1
ATOM 3004 O O . HIS A 1 381 ? 8.218 -0.475 -12.997 1.00 93.44 381 HIS A O 1
ATOM 3010 N N . ALA A 1 382 ? 10.076 0.777 -12.821 1.00 95.56 382 ALA A N 1
ATOM 3011 C CA . ALA A 1 382 ? 9.727 1.757 -13.846 1.00 95.56 382 ALA A CA 1
ATOM 3012 C C . ALA A 1 382 ? 10.272 1.372 -15.228 1.00 95.56 382 ALA A C 1
ATOM 3014 O O . ALA A 1 382 ? 9.636 1.629 -16.247 1.00 95.56 382 ALA A O 1
ATOM 3015 N N . VAL A 1 383 ? 11.470 0.778 -15.286 1.00 97.44 383 VAL A N 1
ATOM 3016 C CA . VAL A 1 383 ? 12.198 0.662 -16.560 1.00 97.44 383 VAL A CA 1
ATOM 3017 C C . VAL A 1 383 ? 12.011 -0.669 -17.289 1.00 97.44 383 VAL A C 1
ATOM 3019 O O . VAL A 1 383 ? 12.220 -0.716 -18.503 1.00 97.44 383 VAL A O 1
ATOM 3022 N N . PHE A 1 384 ? 11.588 -1.722 -16.583 1.00 98.44 384 PHE A N 1
ATOM 3023 C CA . PHE A 1 384 ? 11.276 -3.032 -17.159 1.00 98.44 384 PHE A CA 1
ATOM 3024 C C . PHE A 1 384 ? 9.765 -3.250 -17.211 1.00 98.44 384 PHE A C 1
ATOM 3026 O O . PHE A 1 384 ? 9.102 -3.264 -16.173 1.00 98.44 384 PHE A O 1
ATOM 3033 N N . ASN A 1 385 ? 9.223 -3.444 -18.412 1.00 98.38 385 ASN A N 1
ATOM 3034 C CA . ASN A 1 385 ? 7.840 -3.849 -18.631 1.00 98.38 385 ASN A CA 1
ATOM 3035 C C . ASN A 1 385 ? 7.811 -5.351 -18.946 1.00 98.38 385 ASN A C 1
ATOM 3037 O O . ASN A 1 385 ? 8.330 -5.789 -19.965 1.00 98.38 385 ASN A O 1
ATOM 3041 N N . LEU A 1 386 ? 7.202 -6.140 -18.065 1.00 97.69 386 LEU A N 1
ATOM 3042 C CA . LEU A 1 386 ? 7.095 -7.596 -18.185 1.00 97.69 386 LEU A CA 1
ATOM 3043 C C . LEU A 1 386 ? 5.747 -8.045 -18.767 1.00 97.69 386 LEU A C 1
ATOM 3045 O O . LEU A 1 386 ? 5.521 -9.232 -18.952 1.00 97.69 386 LEU A O 1
ATOM 3049 N N . THR A 1 387 ? 4.834 -7.112 -19.049 1.00 97.50 387 THR A N 1
ATOM 3050 C CA . THR A 1 387 ? 3.595 -7.380 -19.805 1.00 97.50 387 THR A CA 1
ATOM 3051 C C . THR A 1 387 ? 3.822 -7.235 -21.303 1.00 97.50 387 THR A C 1
ATOM 3053 O O . THR A 1 387 ? 3.343 -8.053 -22.080 1.00 97.50 387 THR A O 1
ATOM 3056 N N . ARG A 1 388 ? 4.579 -6.209 -21.698 1.00 97.69 388 ARG A N 1
ATOM 3057 C CA . ARG A 1 388 ? 4.972 -5.894 -23.074 1.00 97.69 388 ARG A CA 1
ATOM 3058 C C . ARG A 1 388 ? 6.471 -5.570 -23.095 1.00 97.69 388 ARG A C 1
ATOM 3060 O O . ARG A 1 388 ? 6.838 -4.400 -22.958 1.00 97.69 388 ARG A O 1
ATOM 3067 N N . PRO A 1 389 ? 7.351 -6.585 -23.209 1.00 98.12 389 PRO A N 1
ATOM 3068 C CA . PRO A 1 389 ? 8.805 -6.418 -23.138 1.00 98.12 389 PRO A CA 1
ATOM 3069 C C . PRO A 1 389 ? 9.367 -5.308 -24.024 1.00 98.12 389 PRO A C 1
ATOM 3071 O O . PRO A 1 389 ? 10.214 -4.540 -23.573 1.00 98.12 389 PRO A O 1
ATOM 3074 N N . ASP A 1 390 ? 8.852 -5.173 -25.244 1.00 97.06 390 ASP A N 1
ATOM 3075 C CA . ASP A 1 390 ? 9.227 -4.166 -26.240 1.00 97.06 390 ASP A CA 1
ATOM 3076 C C . ASP A 1 390 ? 8.900 -2.722 -25.824 1.00 97.06 390 ASP A C 1
ATOM 3078 O O . ASP A 1 390 ? 9.530 -1.786 -26.318 1.00 97.06 390 ASP A O 1
ATOM 3082 N N . LYS A 1 391 ? 7.970 -2.533 -24.881 1.00 97.81 391 LYS A N 1
ATOM 3083 C CA . LYS A 1 391 ? 7.619 -1.229 -24.304 1.00 97.81 391 LYS A CA 1
ATOM 3084 C C . LYS A 1 391 ? 8.451 -0.858 -23.073 1.00 97.81 391 LYS A C 1
ATOM 3086 O O . LYS A 1 391 ? 8.232 0.190 -22.476 1.00 97.81 391 LYS A O 1
ATOM 3091 N N . SER A 1 392 ? 9.428 -1.674 -22.679 1.00 98.31 392 SER A N 1
ATOM 3092 C CA . SER A 1 392 ? 10.333 -1.337 -21.573 1.00 98.31 392 SER A CA 1
ATOM 3093 C C . SER A 1 392 ? 11.078 -0.027 -21.849 1.00 98.31 392 SER A C 1
ATOM 3095 O O . SER A 1 392 ? 11.658 0.144 -22.922 1.00 98.31 392 SER A O 1
ATOM 3097 N N . LEU A 1 393 ? 11.144 0.889 -20.873 1.00 97.62 393 LEU A N 1
ATOM 3098 C CA . LEU A 1 393 ? 11.904 2.140 -21.030 1.00 97.62 393 LEU A CA 1
ATOM 3099 C C . LEU A 1 393 ? 13.395 1.882 -21.284 1.00 97.62 393 LEU A C 1
ATOM 3101 O O . LEU A 1 393 ? 14.022 2.658 -22.002 1.00 97.62 393 LEU A O 1
ATOM 3105 N N . MET A 1 394 ? 13.935 0.766 -20.774 1.00 96.94 394 MET A N 1
ATOM 3106 C CA . MET A 1 394 ? 15.292 0.296 -21.094 1.00 96.94 394 MET A CA 1
ATOM 3107 C C . MET A 1 394 ? 15.538 0.077 -22.596 1.00 96.94 394 MET A C 1
ATOM 3109 O O . MET A 1 394 ? 16.688 0.066 -23.024 1.00 96.94 394 MET A O 1
ATOM 3113 N N . LEU A 1 395 ? 14.476 -0.090 -23.387 1.00 98.12 395 LEU A N 1
ATOM 3114 C CA . LEU A 1 395 ? 14.523 -0.263 -24.838 1.00 98.12 395 LEU A CA 1
ATOM 3115 C C . LEU A 1 395 ? 14.048 0.991 -25.572 1.00 98.12 395 LEU A C 1
ATOM 3117 O O . LEU A 1 395 ? 14.703 1.426 -26.515 1.00 98.12 395 LEU A O 1
ATOM 3121 N N . LEU A 1 396 ? 12.934 1.593 -25.141 1.00 97.88 396 LEU A N 1
ATOM 3122 C CA . LEU A 1 396 ? 12.338 2.744 -25.824 1.00 97.88 396 LEU A CA 1
ATOM 3123 C C . LEU A 1 396 ? 13.201 4.003 -25.718 1.00 97.88 396 LEU A C 1
ATOM 3125 O O . LEU A 1 396 ? 13.407 4.681 -26.722 1.00 97.88 396 LEU A O 1
ATOM 3129 N N . ALA A 1 397 ? 13.727 4.324 -24.532 1.00 96.75 397 ALA A N 1
ATOM 3130 C CA . ALA A 1 397 ? 14.505 5.545 -24.328 1.00 96.75 397 ALA A CA 1
ATOM 3131 C C . ALA A 1 397 ? 15.776 5.629 -25.208 1.00 96.75 397 ALA A C 1
ATOM 3133 O O . ALA A 1 397 ? 15.995 6.690 -25.802 1.00 96.75 397 ALA A O 1
ATOM 3134 N N . PRO A 1 398 ? 16.594 4.562 -25.346 1.00 97.12 398 PRO A N 1
ATOM 3135 C CA . PRO A 1 398 ? 17.796 4.585 -26.188 1.00 97.12 398 PRO A CA 1
ATOM 3136 C C . PRO A 1 398 ? 17.575 4.328 -27.687 1.00 97.12 398 PRO A C 1
ATOM 3138 O O . PRO A 1 398 ? 18.493 4.567 -28.477 1.00 97.12 398 PRO A O 1
ATOM 3141 N N . LEU A 1 399 ? 16.400 3.841 -28.093 1.00 98.06 399 LEU A N 1
ATOM 3142 C CA . LEU A 1 399 ? 16.090 3.521 -29.489 1.00 98.06 399 LEU A CA 1
ATOM 3143 C C . LEU A 1 399 ? 15.706 4.774 -30.292 1.00 98.06 399 LEU A C 1
ATOM 3145 O O . LEU A 1 399 ? 14.993 5.653 -29.806 1.00 98.06 399 LEU A O 1
ATOM 3149 N N . ALA A 1 400 ? 16.160 4.848 -31.544 1.00 97.38 400 ALA A N 1
ATOM 3150 C CA . ALA A 1 400 ? 15.853 5.937 -32.464 1.00 97.38 400 ALA A CA 1
ATOM 3151 C C . ALA A 1 400 ? 14.342 6.135 -32.680 1.00 97.38 400 ALA A C 1
ATOM 3153 O O . ALA A 1 400 ? 13.586 5.169 -32.807 1.00 97.38 400 ALA A O 1
ATOM 3154 N N . LYS A 1 401 ? 13.913 7.395 -32.851 1.00 96.00 401 LYS A N 1
ATOM 3155 C CA . LYS A 1 401 ? 12.516 7.731 -33.192 1.00 96.00 401 LYS A CA 1
ATOM 3156 C C . LYS A 1 401 ? 12.037 7.046 -34.472 1.00 96.00 401 LYS A C 1
ATOM 3158 O O . LYS A 1 401 ? 10.929 6.526 -34.508 1.00 96.00 401 LYS A O 1
ATOM 3163 N N . ALA A 1 402 ? 12.898 6.970 -35.490 1.00 96.25 402 ALA A N 1
ATOM 3164 C CA . ALA A 1 402 ? 12.595 6.290 -36.751 1.00 96.25 402 ALA A CA 1
ATOM 3165 C C . ALA A 1 402 ? 12.346 4.774 -36.591 1.00 96.25 402 ALA A C 1
ATOM 3167 O O . ALA A 1 402 ? 11.666 4.181 -37.419 1.00 96.25 402 ALA A O 1
ATOM 3168 N N . ALA A 1 403 ? 12.849 4.157 -35.515 1.00 96.56 403 ALA A N 1
ATOM 3169 C CA . ALA A 1 403 ? 12.625 2.749 -35.176 1.00 96.56 403 ALA A CA 1
ATOM 3170 C C . ALA A 1 403 ? 11.514 2.548 -34.116 1.00 96.56 403 ALA A C 1
ATOM 3172 O O . ALA A 1 403 ? 11.344 1.449 -33.569 1.00 96.56 403 ALA A O 1
ATOM 3173 N N . GLY A 1 404 ? 10.756 3.609 -33.813 1.00 94.81 404 GLY A N 1
ATOM 3174 C CA . GLY A 1 404 ? 9.665 3.607 -32.837 1.00 94.81 404 GLY A CA 1
ATOM 3175 C C . GLY A 1 404 ? 10.109 3.736 -31.377 1.00 94.81 404 GLY A C 1
ATOM 3176 O O . GLY A 1 404 ? 9.339 3.392 -30.486 1.00 94.81 404 GLY A O 1
ATOM 3177 N N . GLY A 1 405 ? 11.344 4.177 -31.120 1.00 96.56 405 GLY A N 1
ATOM 3178 C CA . GLY A 1 405 ? 11.804 4.564 -29.785 1.00 96.56 405 GLY A CA 1
ATOM 3179 C C . GLY A 1 405 ? 11.575 6.047 -29.485 1.00 96.56 405 GLY A C 1
ATOM 3180 O O . GLY A 1 405 ? 11.058 6.802 -30.306 1.00 96.56 405 GLY A O 1
ATOM 3181 N N . TYR A 1 406 ? 11.999 6.497 -28.308 1.00 96.12 406 TYR A N 1
ATOM 3182 C CA . TYR A 1 406 ? 11.893 7.902 -27.910 1.00 96.12 406 TYR A CA 1
ATOM 3183 C C . TYR A 1 406 ? 13.099 8.743 -28.347 1.00 96.12 406 TYR A C 1
ATOM 3185 O O . TYR A 1 406 ? 12.981 9.962 -28.492 1.00 96.12 406 TYR A O 1
ATOM 3193 N N . GLY A 1 407 ? 14.263 8.116 -28.551 1.00 93.88 407 GLY A N 1
ATOM 3194 C CA . GLY A 1 407 ? 15.522 8.803 -28.851 1.00 93.88 407 GLY A CA 1
ATOM 3195 C C . GLY A 1 407 ? 15.972 9.765 -27.745 1.00 93.88 407 GLY A C 1
ATOM 3196 O O . GLY A 1 407 ? 16.538 10.815 -28.049 1.00 93.88 407 GLY A O 1
ATOM 3197 N N . LEU A 1 408 ? 15.672 9.443 -26.480 1.00 93.31 408 LEU A N 1
ATOM 3198 C CA . LEU A 1 408 ? 16.032 10.260 -25.314 1.00 93.31 408 LEU A CA 1
ATOM 3199 C C . LEU A 1 408 ? 17.500 10.085 -24.928 1.00 93.31 408 LEU A C 1
ATOM 3201 O O . LEU A 1 408 ? 18.147 11.056 -24.545 1.00 93.31 408 LEU A O 1
ATOM 3205 N N . CYS A 1 409 ? 18.034 8.864 -25.029 1.00 93.31 409 CYS A N 1
ATOM 3206 C CA . CYS A 1 409 ? 19.452 8.615 -24.787 1.00 93.31 409 CYS A CA 1
ATOM 3207 C C . CYS A 1 409 ? 20.226 8.790 -26.095 1.00 93.31 409 CYS A C 1
ATOM 3209 O O . CYS A 1 409 ? 19.915 8.145 -27.102 1.00 93.31 409 CYS A O 1
ATOM 3211 N N . LYS A 1 410 ? 21.261 9.629 -26.064 1.00 89.88 410 LYS A N 1
ATOM 3212 C CA . LYS A 1 410 ? 22.110 9.909 -27.220 1.00 89.88 410 LYS A CA 1
ATOM 3213 C C . LYS A 1 410 ? 23.576 9.677 -26.879 1.00 89.88 410 LYS A C 1
ATOM 3215 O O . LYS A 1 410 ? 24.002 9.915 -25.753 1.00 89.88 410 LYS A O 1
ATOM 3220 N N . LEU A 1 411 ? 24.329 9.204 -27.864 1.00 86.75 411 LEU A N 1
ATOM 3221 C CA . LEU A 1 411 ? 25.782 9.131 -27.833 1.00 86.75 411 LEU A CA 1
ATOM 3222 C C . LEU A 1 411 ? 26.333 10.299 -28.641 1.00 86.75 411 LEU A C 1
ATOM 3224 O O . LEU A 1 411 ? 25.892 10.523 -29.769 1.00 86.75 411 LEU A O 1
ATOM 3228 N N . THR A 1 412 ? 27.305 11.000 -28.074 1.00 84.94 412 THR A N 1
ATOM 3229 C CA . THR A 1 412 ? 28.032 12.074 -28.751 1.00 84.94 412 THR A CA 1
ATOM 3230 C C . THR A 1 412 ? 29.350 11.516 -29.272 1.00 84.94 412 THR A C 1
ATOM 3232 O O . THR A 1 412 ? 30.091 10.877 -28.521 1.00 84.94 412 THR A O 1
ATOM 3235 N N . ASP A 1 413 ? 29.628 11.695 -30.561 1.00 81.06 413 ASP A N 1
ATOM 3236 C CA . ASP A 1 413 ? 30.919 11.316 -31.136 1.00 81.06 413 ASP A CA 1
ATOM 3237 C C . ASP A 1 413 ? 32.025 12.344 -30.817 1.00 81.06 413 ASP A C 1
ATOM 3239 O O . ASP A 1 413 ? 31.786 13.382 -30.198 1.00 81.06 413 ASP A O 1
ATOM 3243 N N . GLN A 1 414 ? 33.263 12.056 -31.232 1.00 78.94 414 GLN A N 1
ATOM 3244 C CA . GLN A 1 414 ? 34.408 12.954 -31.012 1.00 78.94 414 GLN A CA 1
ATOM 3245 C C . GLN A 1 414 ? 34.276 14.299 -31.748 1.00 78.94 414 GLN A C 1
ATOM 3247 O O . GLN A 1 414 ? 34.945 15.258 -31.374 1.00 78.94 414 GLN A O 1
ATOM 3252 N N . ALA A 1 415 ? 33.425 14.370 -32.774 1.00 82.94 415 ALA A N 1
ATOM 3253 C CA . ALA A 1 415 ? 33.132 15.581 -33.531 1.00 82.94 415 ALA A CA 1
ATOM 3254 C C . ALA A 1 415 ? 31.922 16.356 -32.966 1.00 82.94 415 ALA A C 1
ATOM 3256 O O . ALA A 1 415 ? 31.566 17.400 -33.506 1.00 82.94 415 ALA A O 1
ATOM 3257 N N . GLY A 1 416 ? 31.305 15.878 -31.878 1.00 84.19 416 GLY A N 1
ATOM 3258 C CA . GLY A 1 416 ? 30.172 16.524 -31.219 1.00 84.19 416 GLY A CA 1
ATOM 3259 C C . GLY A 1 416 ? 28.796 16.164 -31.789 1.00 84.19 416 GLY A C 1
ATOM 3260 O O . GLY A 1 416 ? 27.800 16.721 -31.329 1.00 84.19 416 GLY A O 1
ATOM 3261 N N . HIS A 1 417 ? 28.692 15.244 -32.753 1.00 87.00 417 HIS A N 1
ATOM 3262 C CA . HIS A 1 417 ? 27.397 14.846 -33.308 1.00 87.00 417 HIS A CA 1
ATOM 3263 C C . HIS A 1 417 ? 26.679 13.865 -32.388 1.00 87.00 417 HIS A C 1
ATOM 3265 O O . HIS A 1 417 ? 27.243 12.860 -31.946 1.00 87.00 417 HIS A O 1
ATOM 3271 N N . GLU A 1 418 ? 25.399 14.132 -32.138 1.00 90.62 418 GLU A N 1
ATOM 3272 C CA . GLU A 1 418 ? 24.545 13.248 -31.358 1.00 90.62 418 GLU A CA 1
ATOM 3273 C C . GLU A 1 418 ? 23.840 12.223 -32.248 1.00 90.62 418 GLU A C 1
ATOM 3275 O O . GLU A 1 418 ? 23.188 12.564 -33.236 1.00 90.62 418 GLU A O 1
ATOM 3280 N N . ARG A 1 419 ? 23.888 10.957 -31.838 1.00 90.75 419 ARG A N 1
ATOM 3281 C CA . ARG A 1 419 ? 23.128 9.864 -32.453 1.00 90.75 419 ARG A CA 1
ATOM 3282 C C . ARG A 1 419 ? 22.402 9.042 -31.389 1.00 90.75 419 ARG A C 1
ATOM 3284 O O . ARG A 1 419 ? 22.868 8.998 -30.250 1.00 90.75 419 ARG A O 1
ATOM 3291 N N . PRO A 1 420 ? 21.276 8.385 -31.716 1.00 94.06 420 PRO A N 1
ATOM 3292 C CA . PRO A 1 420 ? 20.631 7.467 -30.781 1.00 94.06 420 PRO A CA 1
ATOM 3293 C C . PRO A 1 420 ? 21.594 6.344 -30.375 1.00 94.06 420 PRO A C 1
ATOM 3295 O O . PRO A 1 420 ? 22.475 5.957 -31.145 1.00 94.06 420 PRO A O 1
ATOM 3298 N N . VAL A 1 421 ? 21.422 5.813 -29.163 1.00 96.00 421 VAL A N 1
ATOM 3299 C CA . VAL A 1 421 ? 22.232 4.682 -28.678 1.00 96.00 421 VAL A CA 1
ATOM 3300 C C . VAL A 1 421 ? 22.006 3.446 -29.556 1.00 96.00 421 VAL A C 1
ATOM 3302 O O . VAL A 1 421 ? 22.977 2.762 -29.881 1.00 96.00 421 VAL A O 1
ATOM 3305 N N . PHE A 1 422 ? 20.759 3.192 -29.968 1.00 97.38 422 PHE A N 1
ATOM 3306 C CA . PHE A 1 422 ? 20.389 2.140 -30.919 1.00 97.38 422 PHE A CA 1
ATOM 3307 C C . PHE A 1 422 ? 19.670 2.742 -32.128 1.00 97.38 422 PHE A C 1
ATOM 3309 O O . PHE A 1 422 ? 18.637 3.400 -31.978 1.00 97.38 422 PHE A O 1
ATOM 3316 N N . SER A 1 423 ? 20.199 2.509 -33.329 1.00 95.94 423 SER A N 1
ATOM 3317 C CA . SER A 1 423 ? 19.568 2.966 -34.576 1.00 95.94 423 SER A CA 1
ATOM 3318 C C . SER A 1 423 ? 18.305 2.170 -34.907 1.00 95.94 423 SER A C 1
ATOM 3320 O O . SER A 1 423 ? 17.331 2.738 -35.393 1.00 95.94 423 SER A O 1
ATOM 3322 N N . ASP A 1 424 ? 18.314 0.870 -34.615 1.00 97.00 424 ASP A N 1
ATOM 3323 C CA . ASP A 1 424 ? 17.216 -0.056 -34.864 1.00 97.00 424 ASP A CA 1
ATOM 3324 C C . ASP A 1 424 ? 17.208 -1.197 -33.830 1.00 97.00 424 ASP A C 1
ATOM 3326 O O . ASP A 1 424 ? 18.020 -1.234 -32.902 1.00 97.00 424 ASP A O 1
ATOM 3330 N N . ARG A 1 425 ? 16.245 -2.112 -33.973 1.00 97.62 425 ARG A N 1
ATOM 3331 C CA . ARG A 1 425 ? 16.025 -3.220 -33.037 1.00 97.62 425 ARG A CA 1
ATOM 3332 C C . ARG A 1 425 ? 16.937 -4.424 -33.289 1.00 97.62 425 ARG A C 1
ATOM 3334 O O . ARG A 1 425 ? 16.950 -5.321 -32.460 1.00 97.62 425 ARG A O 1
ATOM 3341 N N . ASN A 1 426 ? 17.674 -4.486 -34.395 1.00 97.62 426 ASN A N 1
ATOM 3342 C CA . ASN A 1 426 ? 18.540 -5.619 -34.738 1.00 97.62 426 ASN A CA 1
ATOM 3343 C C . ASN A 1 426 ? 19.919 -5.536 -34.068 1.00 97.62 426 ASN A C 1
ATOM 3345 O O . ASN A 1 426 ? 20.686 -6.496 -34.141 1.00 97.62 426 ASN A O 1
ATOM 3349 N N . ASP A 1 427 ? 20.239 -4.418 -33.408 1.00 98.06 427 ASP A N 1
ATOM 3350 C CA . ASP A 1 427 ? 21.476 -4.276 -32.641 1.00 98.06 427 ASP A CA 1
ATOM 3351 C C . ASP A 1 427 ? 21.596 -5.410 -31.593 1.00 98.06 427 ASP A C 1
ATOM 3353 O O . ASP A 1 427 ? 20.670 -5.614 -30.796 1.00 98.06 427 ASP A O 1
ATOM 3357 N N . PRO A 1 428 ? 22.720 -6.153 -31.552 1.00 98.38 428 PRO A N 1
ATOM 3358 C CA . PRO A 1 428 ? 22.896 -7.261 -30.614 1.00 98.38 428 PRO A CA 1
ATOM 3359 C C . PRO A 1 428 ? 22.740 -6.865 -29.139 1.00 98.38 428 PRO A C 1
ATOM 3361 O O . PRO A 1 428 ? 22.242 -7.657 -28.338 1.00 98.38 428 PRO A O 1
ATOM 3364 N N . ASP A 1 429 ? 23.132 -5.642 -28.771 1.00 98.31 429 ASP A N 1
ATOM 3365 C CA . ASP A 1 429 ? 22.997 -5.133 -27.405 1.00 98.31 429 ASP A CA 1
ATOM 3366 C C . ASP A 1 429 ? 21.542 -4.759 -27.087 1.00 98.31 429 ASP A C 1
ATOM 3368 O O . ASP A 1 429 ? 21.082 -4.995 -25.968 1.00 98.31 429 ASP A O 1
ATOM 3372 N N . TYR A 1 430 ? 20.790 -4.243 -28.067 1.00 98.44 430 TYR A N 1
ATOM 3373 C CA . TYR A 1 430 ? 19.344 -4.037 -27.927 1.00 98.44 430 TYR A CA 1
ATOM 3374 C C . TYR A 1 430 ? 18.634 -5.378 -27.700 1.00 98.44 430 TYR A C 1
ATOM 3376 O O . TYR A 1 430 ? 17.857 -5.523 -26.755 1.00 98.44 430 TYR A O 1
ATOM 3384 N N . GLN A 1 431 ? 18.951 -6.385 -28.521 1.00 98.69 431 GLN A N 1
ATOM 3385 C CA . GLN A 1 431 ? 18.382 -7.730 -28.414 1.00 98.69 431 GLN A CA 1
ATOM 3386 C C . GLN A 1 431 ? 18.730 -8.407 -27.085 1.00 98.69 431 GLN A C 1
ATOM 3388 O O . GLN A 1 431 ? 17.886 -9.088 -26.506 1.00 98.69 431 GLN A O 1
ATOM 3393 N N . ALA A 1 432 ? 19.932 -8.180 -26.546 1.00 98.69 432 ALA A N 1
ATOM 3394 C CA . ALA A 1 432 ? 20.305 -8.678 -25.224 1.00 98.69 432 ALA A CA 1
ATOM 3395 C C . ALA A 1 432 ? 19.427 -8.089 -24.104 1.00 98.69 432 ALA A C 1
ATOM 3397 O O . ALA A 1 432 ? 18.976 -8.826 -23.227 1.00 98.69 432 ALA A O 1
ATOM 3398 N N . ILE A 1 433 ? 19.149 -6.780 -24.140 1.00 98.62 433 ILE A N 1
ATOM 3399 C CA . ILE A 1 433 ? 18.270 -6.118 -23.160 1.00 98.62 433 ILE A CA 1
ATOM 3400 C C . ILE A 1 433 ? 16.817 -6.581 -23.337 1.00 98.62 433 ILE A C 1
ATOM 3402 O O . ILE A 1 433 ? 16.125 -6.839 -22.348 1.00 98.62 433 ILE A O 1
ATOM 3406 N N . TRP A 1 434 ? 16.352 -6.736 -24.580 1.00 98.69 434 TRP A N 1
ATOM 3407 C CA . TRP A 1 434 ? 15.008 -7.241 -24.863 1.00 98.69 434 TRP A CA 1
ATOM 3408 C C . TRP A 1 434 ? 14.833 -8.678 -24.363 1.00 98.69 434 TRP A C 1
ATOM 3410 O O . TRP A 1 434 ? 13.832 -8.977 -23.712 1.00 98.69 434 TRP A O 1
ATOM 3420 N N . ALA A 1 435 ? 15.836 -9.537 -24.567 1.00 98.75 435 ALA A N 1
ATOM 3421 C CA . ALA A 1 435 ? 15.826 -10.917 -24.092 1.00 98.75 435 ALA A CA 1
ATOM 3422 C C . ALA A 1 435 ? 15.683 -11.008 -22.565 1.00 98.75 435 ALA A C 1
ATOM 3424 O O . ALA A 1 435 ? 14.959 -11.874 -22.082 1.00 98.75 435 ALA A O 1
ATOM 3425 N N . LEU A 1 436 ? 16.292 -10.090 -21.801 1.00 98.75 436 LEU A N 1
ATOM 3426 C CA . LEU A 1 436 ? 16.071 -9.999 -20.353 1.00 98.75 436 LEU A CA 1
ATOM 3427 C C . LEU A 1 436 ? 14.610 -9.665 -20.016 1.00 98.75 436 LEU A C 1
ATOM 3429 O O . LEU A 1 436 ? 14.007 -10.316 -19.163 1.00 98.75 436 LEU A O 1
ATOM 3433 N N . CYS A 1 437 ? 14.027 -8.671 -20.689 1.00 98.56 437 CYS A N 1
ATOM 3434 C CA . CYS A 1 437 ? 12.633 -8.277 -20.460 1.00 98.56 437 CYS A CA 1
ATOM 3435 C C . CYS A 1 437 ? 11.671 -9.433 -20.789 1.00 98.56 437 CYS A C 1
ATOM 3437 O O . CYS A 1 437 ? 10.755 -9.721 -20.019 1.00 98.56 437 CYS A O 1
ATOM 3439 N N . HIS A 1 438 ? 11.921 -10.138 -21.894 1.00 98.62 438 HIS A N 1
ATOM 3440 C CA . HIS A 1 438 ? 11.152 -11.307 -22.310 1.00 98.62 438 HIS A CA 1
ATOM 3441 C C . HIS A 1 438 ? 11.329 -12.498 -21.351 1.00 98.62 438 HIS A C 1
ATOM 3443 O O . HIS A 1 438 ? 10.347 -13.126 -20.966 1.00 98.62 438 HIS A O 1
ATOM 3449 N N . ALA A 1 439 ? 12.546 -12.776 -20.873 1.00 98.56 439 ALA A N 1
ATOM 3450 C CA . ALA A 1 439 ? 12.774 -13.791 -19.840 1.00 98.56 439 ALA A CA 1
ATOM 3451 C C . ALA A 1 439 ? 12.020 -13.461 -18.539 1.00 98.56 439 ALA A C 1
ATOM 3453 O O . ALA A 1 439 ? 11.460 -14.351 -17.898 1.00 98.56 439 ALA A O 1
ATOM 3454 N N . GLY A 1 440 ? 11.949 -12.177 -18.175 1.00 98.00 440 GLY A N 1
ATOM 3455 C CA . GLY A 1 440 ? 11.129 -11.699 -17.065 1.00 98.00 440 GLY A CA 1
ATOM 3456 C C . GLY A 1 440 ? 9.634 -11.951 -17.270 1.00 98.00 440 GLY A C 1
ATOM 3457 O O . GLY A 1 440 ? 8.984 -12.447 -16.354 1.00 98.00 440 GLY A O 1
ATOM 3458 N N . GLN A 1 441 ? 9.101 -11.680 -18.467 1.00 98.19 441 GLN A N 1
ATOM 3459 C CA . GLN A 1 441 ? 7.717 -12.012 -18.832 1.00 98.19 441 GLN A CA 1
ATOM 3460 C C . GLN A 1 441 ? 7.443 -13.515 -18.683 1.00 98.19 441 GLN A C 1
ATOM 3462 O O . GLN A 1 441 ? 6.526 -13.895 -17.962 1.00 98.19 441 GLN A O 1
ATOM 3467 N N . LEU A 1 442 ? 8.285 -14.373 -19.271 1.00 98.12 442 LEU A N 1
ATOM 3468 C CA . LEU A 1 442 ? 8.143 -15.832 -19.174 1.00 98.12 442 LEU A CA 1
ATOM 3469 C C . LEU A 1 442 ? 8.206 -16.332 -17.725 1.00 98.12 442 LEU A C 1
ATOM 3471 O O . LEU A 1 442 ? 7.464 -17.234 -17.331 1.00 98.12 442 LEU A O 1
ATOM 3475 N N . CYS A 1 443 ? 9.091 -15.751 -16.912 1.00 97.25 443 CYS A N 1
ATOM 3476 C CA . CYS A 1 443 ? 9.166 -16.059 -15.489 1.00 97.25 443 CYS A CA 1
ATOM 3477 C C . CYS A 1 443 ? 7.867 -15.671 -14.775 1.00 97.25 443 CYS A C 1
ATOM 3479 O O . CYS A 1 443 ? 7.316 -16.490 -14.039 1.00 97.25 443 CYS A O 1
ATOM 3481 N N . LEU A 1 444 ? 7.345 -14.468 -15.034 1.00 95.25 444 LEU A N 1
ATOM 3482 C CA . LEU A 1 444 ? 6.093 -13.986 -14.457 1.00 95.25 444 LEU A CA 1
ATOM 3483 C C . LEU A 1 444 ? 4.898 -14.851 -14.885 1.00 95.25 444 LEU A C 1
ATOM 3485 O O . LEU A 1 444 ? 4.056 -15.186 -14.057 1.00 95.25 444 LEU A O 1
ATOM 3489 N N . ASP A 1 445 ? 4.865 -15.306 -16.137 1.00 95.94 445 ASP A N 1
ATOM 3490 C CA . ASP A 1 445 ? 3.858 -16.244 -16.633 1.00 95.94 445 ASP A CA 1
ATOM 3491 C C . ASP A 1 445 ? 3.943 -17.623 -15.981 1.00 95.94 445 ASP A C 1
ATOM 3493 O O . ASP A 1 445 ? 2.927 -18.314 -15.896 1.00 95.94 445 ASP A O 1
ATOM 3497 N N . LYS A 1 446 ? 5.118 -18.026 -15.495 1.00 95.06 446 LYS A N 1
ATOM 3498 C CA . LYS A 1 446 ? 5.298 -19.278 -14.758 1.00 95.06 446 LYS A CA 1
ATOM 3499 C C . LYS A 1 446 ? 4.909 -19.146 -13.287 1.00 95.06 446 LYS A C 1
ATOM 3501 O O . LYS A 1 446 ? 4.215 -20.017 -12.774 1.00 95.06 446 LYS A O 1
ATOM 3506 N N . ILE A 1 447 ? 5.393 -18.109 -12.601 1.00 93.38 447 ILE A N 1
ATOM 3507 C CA . ILE A 1 447 ? 5.172 -17.947 -11.153 1.00 93.38 447 ILE A CA 1
ATOM 3508 C C . ILE A 1 447 ? 3.796 -17.360 -10.835 1.00 93.38 447 ILE A C 1
ATOM 3510 O O . ILE A 1 447 ? 3.265 -17.649 -9.768 1.00 93.38 447 ILE A O 1
ATOM 3514 N N . LYS A 1 448 ? 3.234 -16.585 -11.776 1.00 94.00 448 LYS A N 1
ATOM 3515 C CA . LYS A 1 448 ? 2.020 -15.769 -11.658 1.00 94.00 448 LYS A CA 1
ATOM 3516 C C . LYS A 1 448 ? 2.091 -14.742 -10.524 1.00 94.00 448 LYS A C 1
ATOM 3518 O O . LYS A 1 448 ? 2.763 -14.924 -9.518 1.00 94.00 448 LYS A O 1
ATOM 3523 N N . ARG A 1 449 ? 1.371 -13.639 -10.683 1.00 92.88 449 ARG A N 1
ATOM 3524 C CA . ARG A 1 449 ? 1.200 -12.596 -9.664 1.00 92.88 449 ARG A CA 1
ATOM 3525 C C . ARG A 1 449 ? -0.246 -12.605 -9.177 1.00 92.88 449 ARG A C 1
ATOM 3527 O O . ARG A 1 449 ? -1.097 -13.106 -9.897 1.00 92.88 449 ARG A O 1
ATOM 3534 N N . PHE A 1 450 ? -0.533 -12.071 -7.990 1.00 94.31 450 PHE A N 1
ATOM 3535 C CA . PHE A 1 450 ? -1.880 -12.094 -7.389 1.00 94.31 450 PHE A CA 1
ATOM 3536 C C . PHE A 1 450 ? -3.008 -11.606 -8.320 1.00 94.31 450 PHE A C 1
ATOM 3538 O O . PHE A 1 450 ? -4.134 -12.075 -8.227 1.00 94.31 450 PHE A O 1
ATOM 3545 N N . ASP A 1 451 ? -2.687 -10.712 -9.254 1.00 93.88 451 ASP A N 1
ATOM 3546 C CA . ASP A 1 451 ? -3.574 -10.144 -10.271 1.00 93.88 451 ASP A CA 1
ATOM 3547 C C . ASP A 1 451 ? -3.512 -10.891 -11.624 1.00 93.88 451 ASP A C 1
ATOM 3549 O O . ASP A 1 451 ? -3.846 -10.328 -12.671 1.00 93.88 451 ASP A O 1
ATOM 3553 N N . MET A 1 452 ? -3.007 -12.128 -11.645 1.00 94.88 452 MET A N 1
ATOM 3554 C CA . MET A 1 452 ? -2.901 -12.974 -12.834 1.00 94.88 452 MET A CA 1
ATOM 3555 C C . MET A 1 452 ? -3.716 -14.263 -12.671 1.00 94.88 452 MET A C 1
ATOM 3557 O O . MET A 1 452 ? -3.632 -14.921 -11.630 1.00 94.88 452 MET A O 1
ATOM 3561 N N . PRO A 1 453 ? -4.433 -14.699 -13.725 1.00 92.56 453 PRO A N 1
ATOM 3562 C CA . PRO A 1 453 ? -5.136 -15.975 -13.710 1.00 92.56 453 PRO A CA 1
ATOM 3563 C C . PRO A 1 453 ? -4.206 -17.148 -13.374 1.00 92.56 453 PRO A C 1
ATOM 3565 O O . PRO A 1 453 ? -3.116 -17.284 -13.940 1.00 92.56 453 PRO A O 1
ATOM 3568 N N . GLY A 1 454 ? -4.663 -18.011 -12.466 1.00 90.19 454 GLY A N 1
ATOM 3569 C CA . GLY A 1 454 ? -3.926 -19.197 -12.027 1.00 90.19 454 GLY A CA 1
ATOM 3570 C C . GLY A 1 454 ? -2.874 -18.944 -10.944 1.00 90.19 454 GLY A C 1
ATOM 3571 O O . GLY A 1 454 ? -2.126 -19.868 -10.630 1.00 90.19 454 GLY A O 1
ATOM 3572 N N . PHE A 1 455 ? -2.804 -17.737 -10.370 1.00 93.25 455 PHE A N 1
ATOM 3573 C CA . PHE A 1 455 ? -1.974 -17.467 -9.195 1.00 93.25 455 PHE A CA 1
ATOM 3574 C C . PHE A 1 455 ? -2.252 -18.442 -8.047 1.00 93.25 455 PHE A C 1
ATOM 3576 O O . PHE A 1 455 ? -3.388 -18.860 -7.833 1.00 93.25 455 PHE A O 1
ATOM 3583 N N . GLN A 1 456 ? -1.194 -18.793 -7.315 1.00 91.44 456 GLN A N 1
ATOM 3584 C CA . GLN A 1 456 ? -1.260 -19.635 -6.127 1.00 91.44 456 GLN A CA 1
ATOM 3585 C C . GLN A 1 456 ? -0.524 -18.941 -4.976 1.00 91.44 456 GLN A C 1
ATOM 3587 O O . GLN A 1 456 ? 0.648 -18.592 -5.152 1.00 91.44 456 GLN A O 1
ATOM 3592 N N . PRO A 1 457 ? -1.163 -18.763 -3.805 1.00 92.69 457 PRO A N 1
ATOM 3593 C CA . PRO A 1 457 ? -0.497 -18.190 -2.643 1.00 92.69 457 PRO A CA 1
ATOM 3594 C C . PRO A 1 457 ? 0.616 -19.122 -2.126 1.00 92.69 457 PRO A C 1
ATOM 3596 O O . PRO A 1 457 ? 0.611 -20.331 -2.395 1.00 92.69 457 PRO A O 1
ATOM 3599 N N . PRO A 1 458 ? 1.593 -18.604 -1.361 1.00 91.25 458 PRO A N 1
ATOM 3600 C CA . PRO A 1 458 ? 2.692 -19.415 -0.850 1.00 91.25 458 PRO A CA 1
ATOM 3601 C C . PRO A 1 458 ? 2.209 -20.461 0.161 1.00 91.25 458 PRO A C 1
ATOM 3603 O O . PRO A 1 458 ? 1.199 -20.299 0.847 1.00 91.25 458 PRO A O 1
ATOM 3606 N N . LYS A 1 459 ? 3.004 -21.522 0.335 1.00 90.88 459 LYS A N 1
ATOM 3607 C CA . LYS A 1 459 ? 2.676 -22.640 1.238 1.00 90.88 459 LYS A CA 1
ATOM 3608 C C . LYS A 1 459 ? 2.378 -22.206 2.675 1.00 90.88 459 LYS A C 1
ATOM 3610 O O . LYS A 1 459 ? 1.509 -22.800 3.299 1.00 90.88 459 LYS A O 1
ATOM 3615 N N . GLY A 1 460 ? 3.078 -21.197 3.202 1.00 92.50 460 GLY A N 1
ATOM 3616 C CA . GLY A 1 460 ? 2.827 -20.720 4.566 1.00 92.50 460 GLY A CA 1
ATOM 3617 C C . GLY A 1 460 ? 1.450 -20.062 4.719 1.00 92.50 460 GLY A C 1
ATOM 3618 O O . GLY A 1 460 ? 0.797 -20.272 5.730 1.00 92.50 460 GLY A O 1
ATOM 3619 N N . TYR A 1 461 ? 0.963 -19.352 3.698 1.00 94.81 461 TYR A N 1
ATOM 3620 C CA . TYR A 1 461 ? -0.379 -18.774 3.696 1.00 94.81 461 TYR A CA 1
ATOM 3621 C C . TYR A 1 461 ? -1.431 -19.884 3.696 1.00 94.81 461 TYR A C 1
ATOM 3623 O O . TYR A 1 461 ? -2.334 -19.885 4.528 1.00 94.81 461 TYR A O 1
ATOM 3631 N N . VAL A 1 462 ? -1.260 -20.888 2.827 1.00 94.00 462 VAL A N 1
ATOM 3632 C CA . VAL A 1 462 ? -2.135 -22.072 2.789 1.00 94.00 462 VAL A CA 1
ATOM 3633 C C . VAL A 1 462 ? -2.128 -22.801 4.135 1.00 94.00 462 VAL A C 1
ATOM 3635 O O . VAL A 1 462 ? -3.186 -23.185 4.627 1.00 94.00 462 VAL A O 1
ATOM 3638 N N . HIS A 1 463 ? -0.957 -22.950 4.760 1.00 94.06 463 HIS A N 1
ATOM 3639 C CA . HIS A 1 463 ? -0.831 -23.559 6.082 1.00 94.06 463 HIS A CA 1
ATOM 3640 C C . HIS A 1 463 ? -1.622 -22.797 7.150 1.00 94.06 463 HIS A C 1
ATOM 3642 O O . HIS A 1 463 ? -2.332 -23.425 7.931 1.00 94.06 463 HIS A O 1
ATOM 3648 N N . GLU A 1 464 ? -1.560 -21.464 7.170 1.00 96.06 464 GLU A N 1
ATOM 3649 C CA . GLU A 1 464 ? -2.349 -20.677 8.121 1.00 96.06 464 GLU A CA 1
ATOM 3650 C C . GLU A 1 464 ? -3.850 -20.794 7.841 1.00 96.06 464 GLU A C 1
ATOM 3652 O O . GLU A 1 464 ? -4.620 -21.038 8.767 1.00 96.06 464 GLU A O 1
ATOM 3657 N N . MET A 1 465 ? -4.284 -20.758 6.577 1.00 96.50 465 MET A N 1
ATOM 3658 C CA . MET A 1 465 ? -5.692 -21.014 6.241 1.00 96.50 465 MET A CA 1
ATOM 3659 C C . MET A 1 465 ? -6.162 -22.393 6.738 1.00 96.50 465 MET A C 1
ATOM 3661 O O . MET A 1 465 ? -7.286 -22.529 7.219 1.00 96.50 465 MET A O 1
ATOM 3665 N N . GLN A 1 466 ? -5.300 -23.415 6.696 1.00 94.38 466 GLN A N 1
ATOM 3666 C CA . GLN A 1 466 ? -5.588 -24.735 7.268 1.00 94.38 466 GLN A CA 1
ATOM 3667 C C . GLN A 1 466 ? -5.598 -24.731 8.802 1.00 94.38 466 GLN A C 1
ATOM 3669 O O . GLN A 1 466 ? -6.450 -25.364 9.428 1.00 94.38 466 GLN A O 1
ATOM 3674 N N . ARG A 1 467 ? -4.661 -24.013 9.425 1.00 95.44 467 ARG A N 1
ATOM 3675 C CA . ARG A 1 467 ? -4.545 -23.885 10.882 1.00 95.44 467 ARG A CA 1
ATOM 3676 C C . ARG A 1 467 ? -5.772 -23.214 11.495 1.00 95.44 467 ARG A C 1
ATOM 3678 O O . ARG A 1 467 ? -6.234 -23.663 12.541 1.00 95.44 467 ARG A O 1
ATOM 3685 N N . TYR A 1 468 ? -6.304 -22.189 10.834 1.00 95.56 468 TYR A N 1
ATOM 3686 C CA . TYR A 1 468 ? -7.522 -21.481 11.237 1.00 95.56 468 TYR A CA 1
ATOM 3687 C C . TYR A 1 468 ? -8.816 -22.180 10.781 1.00 95.56 468 TYR A C 1
ATOM 3689 O O . TYR A 1 468 ? -9.903 -21.657 11.004 1.00 95.56 468 TYR A O 1
ATOM 3697 N N . GLY A 1 469 ? -8.729 -23.367 10.165 1.00 95.19 469 GLY A N 1
ATOM 3698 C CA . GLY A 1 469 ? -9.896 -24.158 9.761 1.00 95.19 469 GLY A CA 1
ATOM 3699 C C . GLY A 1 469 ? -10.660 -23.609 8.551 1.00 95.19 469 GLY A C 1
ATOM 3700 O O . GLY A 1 469 ? -11.765 -24.068 8.279 1.00 95.19 469 GLY A O 1
ATOM 3701 N N . ILE A 1 470 ? -10.080 -22.656 7.818 1.00 96.06 470 ILE A N 1
ATOM 3702 C CA . ILE A 1 470 ? -10.649 -22.089 6.586 1.00 96.06 470 ILE A CA 1
ATOM 3703 C C . ILE A 1 470 ? -10.492 -23.067 5.418 1.00 96.06 470 ILE A C 1
ATOM 3705 O O . ILE A 1 470 ? -11.378 -23.191 4.575 1.00 96.06 470 ILE A O 1
ATOM 3709 N N . LEU A 1 471 ? -9.369 -23.790 5.391 1.00 94.00 471 LEU A N 1
ATOM 3710 C CA . LEU A 1 471 ? -9.102 -24.874 4.448 1.00 94.00 471 LEU A CA 1
ATOM 3711 C C . LEU A 1 471 ? -8.983 -26.227 5.175 1.00 94.00 471 LEU A C 1
ATOM 3713 O O . LEU A 1 471 ? -8.436 -26.288 6.278 1.00 94.00 471 LEU A O 1
ATOM 3717 N N . PRO A 1 472 ? -9.419 -27.348 4.568 1.00 89.19 472 PRO A N 1
ATOM 3718 C CA . PRO A 1 472 ? -9.205 -28.682 5.134 1.00 89.19 472 PRO A CA 1
ATOM 3719 C C . PRO A 1 472 ? -7.712 -29.020 5.259 1.00 89.19 472 PRO A C 1
ATOM 3721 O O . PRO A 1 472 ? -6.941 -28.701 4.359 1.00 89.19 472 PRO A O 1
ATOM 3724 N N . LYS A 1 473 ? -7.278 -29.745 6.298 1.00 81.50 473 LYS A N 1
ATOM 3725 C CA . LYS A 1 473 ? -5.853 -30.123 6.463 1.00 81.50 473 LYS A CA 1
ATOM 3726 C C . LYS A 1 473 ? -5.293 -30.966 5.308 1.00 81.50 473 LYS A C 1
ATOM 3728 O O . LYS A 1 473 ? -4.113 -30.867 5.001 1.00 81.50 473 LYS A O 1
ATOM 3733 N N . GLU A 1 474 ? -6.140 -31.758 4.653 1.00 69.81 474 GLU A N 1
ATOM 3734 C CA . GLU A 1 474 ? -5.764 -32.629 3.527 1.00 69.81 474 GLU A CA 1
ATOM 3735 C C . GLU A 1 474 ? -5.752 -31.907 2.171 1.00 69.81 474 GLU A C 1
ATOM 3737 O O . GLU A 1 474 ? -5.333 -32.476 1.167 1.00 69.81 474 GLU A O 1
ATOM 3742 N N . SER A 1 475 ? -6.166 -30.636 2.123 1.00 62.50 475 SER A N 1
ATOM 3743 C CA . SER A 1 475 ? -6.220 -29.858 0.876 1.00 62.50 475 SER A CA 1
ATOM 3744 C C . SER A 1 475 ? -4.842 -29.469 0.314 1.00 62.50 475 SER A C 1
ATOM 3746 O O . SER A 1 475 ? -4.762 -28.756 -0.683 1.00 62.50 475 SER A O 1
ATOM 3748 N N . SER A 1 476 ? -3.740 -29.955 0.896 1.00 52.91 476 SER A N 1
ATOM 3749 C CA . SER A 1 476 ? -2.382 -29.657 0.445 1.00 52.91 476 SER A CA 1
ATOM 3750 C C . SER A 1 476 ? -1.560 -30.926 0.200 1.00 52.91 476 SER A C 1
ATOM 3752 O O . SER A 1 476 ? -1.072 -31.554 1.132 1.00 52.91 476 SER A O 1
ATOM 3754 N N . GLN A 1 477 ? -1.370 -31.265 -1.085 1.00 51.19 477 GLN A N 1
ATOM 3755 C CA . GLN A 1 477 ? -0.052 -31.576 -1.680 1.00 51.19 477 GLN A CA 1
ATOM 3756 C C . GLN A 1 477 ? -0.130 -32.007 -3.156 1.00 51.19 477 GLN A C 1
ATOM 3758 O O . GLN A 1 477 ? 0.815 -31.724 -3.885 1.00 51.19 477 GLN A O 1
ATOM 3763 N N . ASN A 1 478 ? -1.234 -32.608 -3.626 1.00 45.16 478 ASN A N 1
ATOM 3764 C CA . ASN A 1 478 ? -1.260 -33.289 -4.937 1.00 45.16 478 ASN A CA 1
ATOM 3765 C C . ASN A 1 478 ? -2.385 -32.884 -5.911 1.00 45.16 478 ASN A C 1
ATOM 3767 O O . ASN A 1 478 ? -2.499 -33.492 -6.973 1.00 45.16 478 ASN A O 1
ATOM 3771 N N . GLN A 1 479 ? -3.192 -31.861 -5.612 1.00 46.53 479 GLN A N 1
ATOM 3772 C CA . GLN A 1 479 ? -4.151 -31.313 -6.580 1.00 46.53 479 GLN A CA 1
ATOM 3773 C C . GLN A 1 479 ? -4.080 -29.780 -6.596 1.00 46.53 479 GLN A C 1
ATOM 3775 O O . GLN A 1 479 ? -4.256 -29.164 -5.544 1.00 46.53 479 GLN A O 1
ATOM 3780 N N . PRO A 1 480 ? -3.808 -29.148 -7.754 1.00 54.19 480 PRO A N 1
ATOM 3781 C CA . PRO A 1 480 ? -3.845 -27.698 -7.892 1.00 54.19 480 PRO A CA 1
ATOM 3782 C C . PRO A 1 480 ? -5.306 -27.231 -7.874 1.00 54.19 480 PRO A C 1
ATOM 3784 O O . PRO A 1 480 ? -5.927 -27.034 -8.915 1.00 54.19 480 PRO A O 1
ATOM 3787 N N . LEU A 1 481 ? -5.879 -27.092 -6.681 1.00 61.09 481 LEU A N 1
ATOM 3788 C CA . LEU A 1 481 ? -7.109 -26.330 -6.502 1.00 61.09 481 LEU A CA 1
ATOM 3789 C C . LEU A 1 481 ? -6.780 -24.860 -6.765 1.00 61.09 481 LEU A C 1
ATOM 3791 O O . LEU A 1 481 ? -5.835 -24.318 -6.198 1.00 61.09 481 LEU A O 1
ATOM 3795 N N . ALA A 1 482 ? -7.542 -24.213 -7.643 1.00 76.38 482 ALA A N 1
ATOM 3796 C CA . ALA A 1 482 ? -7.459 -22.771 -7.809 1.00 76.38 482 ALA A CA 1
ATOM 3797 C C . ALA A 1 482 ? -7.924 -22.109 -6.502 1.00 76.38 482 ALA A C 1
ATOM 3799 O O . ALA A 1 482 ? -9.118 -22.088 -6.209 1.00 76.38 482 ALA A O 1
ATOM 3800 N N . LEU A 1 483 ? -6.977 -21.639 -5.687 1.00 89.06 483 LEU A N 1
ATOM 3801 C CA . LEU A 1 483 ? -7.277 -20.952 -4.437 1.00 89.06 483 LEU A CA 1
ATOM 3802 C C . LEU A 1 483 ? -7.603 -19.485 -4.718 1.00 89.06 483 LEU A C 1
ATOM 3804 O O . LEU A 1 483 ? -6.789 -18.757 -5.284 1.00 89.06 483 LEU A O 1
ATOM 3808 N N . ASP A 1 484 ? -8.780 -19.050 -4.283 1.00 93.44 484 ASP A N 1
ATOM 3809 C CA . ASP A 1 484 ? -9.152 -17.639 -4.268 1.00 93.44 484 ASP A CA 1
ATOM 3810 C C . ASP A 1 484 ? -8.691 -17.006 -2.949 1.00 93.44 484 ASP A C 1
ATOM 3812 O O . ASP A 1 484 ? -9.376 -17.080 -1.927 1.00 93.44 484 ASP A O 1
ATOM 3816 N N . SER A 1 485 ? -7.509 -16.386 -2.968 1.00 95.12 485 SER A N 1
ATOM 3817 C CA . SER A 1 485 ? -6.935 -15.718 -1.793 1.00 95.12 485 SER A CA 1
ATOM 3818 C C . SER A 1 485 ? -7.838 -14.614 -1.229 1.00 95.12 485 SER A C 1
ATOM 3820 O O . SER A 1 485 ? -7.834 -14.389 -0.022 1.00 95.12 485 SER A O 1
ATOM 3822 N N . TYR A 1 486 ? -8.655 -13.954 -2.058 1.00 96.38 486 TYR A N 1
ATOM 3823 C CA . TYR A 1 486 ? -9.565 -12.907 -1.589 1.00 96.38 486 TYR A CA 1
ATOM 3824 C C . TYR A 1 486 ? -10.716 -13.505 -0.775 1.00 96.38 486 TYR A C 1
ATOM 3826 O O . TYR A 1 486 ? -11.051 -12.999 0.298 1.00 96.38 486 TYR A O 1
ATOM 3834 N N . ALA A 1 487 ? -11.304 -14.605 -1.251 1.00 96.50 487 ALA A N 1
ATOM 3835 C CA . ALA A 1 487 ? -12.342 -15.323 -0.513 1.00 96.50 487 ALA A CA 1
ATOM 3836 C C . ALA A 1 487 ? -11.795 -15.956 0.779 1.00 96.50 487 ALA A C 1
ATOM 3838 O O . ALA A 1 487 ? -12.461 -15.915 1.817 1.00 96.50 487 ALA A O 1
ATOM 3839 N N . LEU A 1 488 ? -10.575 -16.500 0.729 1.00 97.06 488 LEU A N 1
ATOM 3840 C CA . LEU A 1 488 ? -9.898 -17.080 1.890 1.00 97.06 488 LEU A CA 1
ATOM 3841 C C . LEU A 1 488 ? -9.603 -16.034 2.966 1.00 97.06 488 LEU A C 1
ATOM 3843 O O . LEU A 1 488 ? -9.923 -16.270 4.128 1.00 97.06 488 LEU A O 1
ATOM 3847 N N . ASP A 1 489 ? -9.088 -14.862 2.590 1.00 98.06 489 ASP A N 1
ATOM 3848 C CA . ASP A 1 489 ? -8.873 -13.754 3.524 1.00 98.06 489 ASP A CA 1
ATOM 3849 C C . ASP A 1 489 ? -10.189 -13.297 4.172 1.00 98.06 489 ASP A C 1
ATOM 3851 O O . ASP A 1 489 ? -10.258 -13.124 5.389 1.00 98.06 489 ASP A O 1
ATOM 3855 N N . GLN A 1 490 ? -11.270 -13.180 3.392 1.00 98.00 490 GLN A N 1
ATOM 3856 C CA . GLN A 1 490 ? -12.588 -12.830 3.929 1.00 98.00 490 GLN A CA 1
ATOM 3857 C C . GLN A 1 490 ? -13.110 -13.869 4.928 1.00 98.00 490 GLN A C 1
ATOM 3859 O O . GLN A 1 490 ? -13.637 -13.501 5.981 1.00 98.00 490 GLN A O 1
ATOM 3864 N N . ALA A 1 491 ? -12.961 -15.160 4.627 1.00 98.06 491 ALA A N 1
ATOM 3865 C CA . ALA A 1 491 ? -13.335 -16.237 5.538 1.00 98.06 491 ALA A CA 1
ATOM 3866 C C . ALA A 1 491 ? -12.462 -16.236 6.804 1.00 98.06 491 ALA A C 1
ATOM 3868 O O . ALA A 1 491 ? -12.986 -16.359 7.912 1.00 98.06 491 ALA A O 1
ATOM 3869 N N . TYR A 1 492 ? -11.154 -16.014 6.653 1.00 98.31 492 TYR A N 1
ATOM 3870 C CA . TYR A 1 492 ? -10.216 -15.870 7.761 1.00 98.31 492 TYR A CA 1
ATOM 3871 C C . TYR A 1 492 ? -10.615 -14.720 8.688 1.00 98.31 492 TYR A C 1
ATOM 3873 O O . TYR A 1 492 ? -10.792 -14.941 9.883 1.00 98.31 492 TYR A O 1
ATOM 3881 N N . TRP A 1 493 ? -10.862 -13.517 8.167 1.00 98.06 493 TRP A N 1
ATOM 3882 C CA . TRP A 1 493 ? -11.277 -12.381 8.995 1.00 98.06 493 TRP A CA 1
ATOM 3883 C C . TRP A 1 493 ? -12.598 -12.636 9.726 1.00 98.06 493 TRP A C 1
ATOM 3885 O O . TRP A 1 493 ? -12.711 -12.297 10.901 1.00 98.06 493 TRP A O 1
ATOM 3895 N N . LYS A 1 494 ? -13.574 -13.271 9.065 1.00 96.88 494 LYS A N 1
ATOM 3896 C CA . LYS A 1 494 ? -14.860 -13.645 9.677 1.00 96.88 494 LYS A CA 1
ATOM 3897 C C . LYS A 1 494 ? -14.706 -14.680 10.788 1.00 96.88 494 LYS A C 1
ATOM 3899 O O . LYS A 1 494 ? -15.421 -14.600 11.780 1.00 96.88 494 LYS A O 1
ATOM 3904 N N . SER A 1 495 ? -13.758 -15.609 10.659 1.00 96.62 495 SER A N 1
ATOM 3905 C CA . SER A 1 495 ? -13.486 -16.618 11.693 1.00 96.62 495 SER A CA 1
ATOM 3906 C C . SER A 1 495 ? -12.997 -16.025 13.021 1.00 96.62 495 SER A C 1
ATOM 3908 O O . SER A 1 495 ? -13.078 -16.682 14.054 1.00 96.62 495 SER A O 1
ATOM 3910 N N . LEU A 1 496 ? -12.512 -14.778 13.000 1.00 95.94 496 LEU A N 1
ATOM 3911 C CA . LEU A 1 496 ? -12.015 -14.058 14.172 1.00 95.94 496 LEU A CA 1
ATOM 3912 C C . LEU A 1 496 ? -13.084 -13.176 14.835 1.00 95.94 496 LEU A C 1
ATOM 3914 O O . LEU A 1 496 ? -12.811 -12.559 15.863 1.00 95.94 496 LEU A O 1
ATOM 3918 N N . TRP A 1 497 ? -14.281 -13.067 14.252 1.00 95.50 497 TRP A N 1
ATOM 3919 C CA . TRP A 1 497 ? -15.352 -12.240 14.803 1.00 95.50 497 TRP A CA 1
ATOM 3920 C C . TRP A 1 497 ? -15.973 -12.891 16.035 1.00 95.50 497 TRP A C 1
ATOM 3922 O O . TRP A 1 497 ? -16.279 -14.086 16.028 1.00 95.50 497 TRP A O 1
ATOM 3932 N N . HIS A 1 498 ? -16.204 -12.075 17.069 1.00 94.38 498 HIS A N 1
ATOM 3933 C CA . HIS A 1 498 ? -16.899 -12.496 18.284 1.00 94.38 498 HIS A CA 1
ATOM 3934 C C . HIS A 1 498 ? -18.236 -13.151 17.936 1.00 94.38 498 HIS A C 1
ATOM 3936 O O . HIS A 1 498 ? -19.032 -12.583 17.189 1.00 94.38 498 HIS A O 1
ATOM 3942 N N . GLN A 1 499 ? -18.468 -14.337 18.488 1.00 91.62 499 GLN A N 1
ATOM 3943 C CA . GLN A 1 499 ? -19.753 -15.016 18.418 1.00 91.62 499 GLN A CA 1
ATOM 3944 C C . GLN A 1 499 ? -20.403 -14.878 19.793 1.00 91.62 499 GLN A C 1
ATOM 3946 O O . GLN A 1 499 ? -19.853 -15.422 20.756 1.00 91.62 499 GLN A O 1
ATOM 3951 N N . PRO A 1 500 ? -21.528 -14.153 19.911 1.00 89.25 500 PRO A N 1
ATOM 3952 C CA . PRO A 1 500 ? -22.254 -14.053 21.163 1.00 89.25 500 PRO A CA 1
ATOM 3953 C C . PRO A 1 500 ? -22.510 -15.429 21.758 1.00 89.25 500 PRO A C 1
ATOM 3955 O O . PRO A 1 500 ? -22.976 -16.339 21.063 1.00 89.25 500 PRO A O 1
ATOM 3958 N N . SER A 1 501 ? -22.201 -15.597 23.042 1.00 81.62 501 SER A N 1
ATOM 3959 C CA . SER A 1 501 ? -22.590 -16.818 23.730 1.00 81.62 501 SER A CA 1
ATOM 3960 C C . SER A 1 501 ? -24.116 -16.892 23.714 1.00 81.62 501 SER A C 1
ATOM 3962 O O . SER A 1 501 ? -24.803 -15.959 24.129 1.00 81.62 501 SER A O 1
ATOM 3964 N N . GLN A 1 502 ? -24.673 -17.998 23.207 1.00 65.69 502 GLN A N 1
ATOM 3965 C CA . GLN A 1 502 ? -26.068 -18.301 23.507 1.00 65.69 502 GLN A CA 1
ATOM 3966 C C . GLN A 1 502 ? -26.135 -18.403 25.023 1.00 65.69 502 GLN A C 1
ATOM 3968 O O . GLN A 1 502 ? -25.428 -19.228 25.606 1.00 65.69 502 GLN A O 1
ATOM 3973 N N . SER A 1 503 ? -26.906 -17.524 25.658 1.00 50.59 503 SER A N 1
ATOM 3974 C CA . SER A 1 503 ? -27.103 -17.547 27.097 1.00 50.59 503 SER A CA 1
ATOM 3975 C C . SER A 1 503 ? -27.539 -18.955 27.499 1.00 50.59 503 SER A C 1
ATOM 3977 O O . SER A 1 503 ? -28.683 -19.360 27.299 1.00 50.59 503 SER A O 1
ATOM 3979 N N . GLN A 1 504 ? -26.620 -19.728 28.080 1.00 42.66 504 GLN A N 1
ATOM 3980 C CA . GLN A 1 504 ? -27.009 -20.828 28.943 1.00 42.66 504 GLN A CA 1
ATOM 3981 C C . GLN A 1 504 ? -27.603 -20.156 30.176 1.00 42.66 504 GLN A C 1
ATOM 3983 O O . GLN A 1 504 ? -26.896 -19.815 31.120 1.00 42.66 504 GLN A O 1
ATOM 3988 N N . HIS A 1 505 ? -28.902 -19.863 30.109 1.00 38.91 505 HIS A N 1
ATOM 3989 C CA . HIS A 1 505 ? -29.697 -19.581 31.289 1.00 38.91 505 HIS A CA 1
ATOM 3990 C C . HIS A 1 505 ? -29.626 -20.833 32.170 1.00 38.91 505 HIS A C 1
ATOM 3992 O O . HIS A 1 505 ? -30.330 -21.811 31.918 1.00 38.91 505 HIS A O 1
ATOM 3998 N N . HIS A 1 506 ? -28.715 -20.816 33.140 1.00 33.94 506 HIS A N 1
ATOM 3999 C CA . HIS A 1 506 ? -28.674 -21.750 34.256 1.00 33.94 506 HIS A CA 1
ATOM 4000 C C . HIS A 1 506 ? -29.208 -21.073 35.509 1.00 33.94 506 HIS A C 1
ATOM 4002 O O . HIS A 1 506 ? -28.831 -19.901 35.749 1.00 33.94 506 HIS A O 1
#

Foldseek 3Di:
DFDWDADPVRDIDTPDDDDPVCVVVVDDDDDDDDDDDDDDDDDDDDQAALLFQKEKEKAAAACDAPQNPPPDQQFFFKKFKKFWADFLDAFAPFQPPFAFLWDNTWIFGQAIFTADSRRMAMAIGGAPTWIWIFGAGPVRAGFFTAPGTDGGHHNHYDYDHYRHHDPPDDNPDPPDDDRPNVVDDHDYGDHDPLEGRTDACVVQPLVLCVVFPQVCQPLQNCPPVHHQHQFFFQGHGQNRLRCQLVQQAFRPSNPPDHGDHTLCHALSNGNVLVCAVVPDPPTHDDPSSSVSRRVCSVRTVTHGRFSLQHPFLGQQPDGNNDGPNDCCPPPLLVLLLVLCVVQPPVPQDDLNPAASALNRQPPADSRHGPSPRSNSCRGSRNQAGLRDLCSGVSQQLQEDVVQVHPQNDWDQDPVGDTDRSHDYCPPSNNVSSSVRSPVSNVVSVVRPGLPDPLHGGDPSSVVSLCVLVVDPPPPDDPDSDRDDRNVSSVVSSVSSRSDRPPPPPD

Secondary structure (DSSP, 8-state):
-EEEEE-TTS-EEEEEE--HHHHHTT------------PPPPPPPP---TT-SEEEEEES-TT-BSS-TTPPTT---EEEEEEEPPPS---SSS-TTT-SSS-SS-EEEEEEEE--TTS-EEEEEETT--EEEEEE-TTS-EEEE-SS-B---TT-EEEESSBS--TT-----SSSPPPGGGGSPPEEPBPPTT--SS--IIIIIHHHHHHHTTTTSSTTT-GGG------B-SSSBHHHHHHHHTT---S-TT-S--SPPTTSSSGGG-HHHHHHHS-BTTB---HHHHHHHHHHHHTTT-S-S-GGGTTSS-TT-EETTEE-S--TT-HHHHHHHHHHHHHTTTT--GGGPPPSSTT--TT--SSS--TT-GGGGG-HHHH--SSSGGG-HHHHTTB-GGGTS---SEEE-TTS-EEESBSSTT-HHHHHHHHHHHHHHHHHHHH--TTSTT----HHHHHHHHHTTSS-TTSSSS------HHHHHHHHHHHTS--PPP----